Protein 5HM1 (pdb70)

Structure (mmCIF, N/CA/C/O backbone):
data_5HM1
#
_entry.id   5HM1
#
_cell.length_a   37.950
_cell.length_b   121.260
_cell.length_c   132.210
_cell.angle_alpha   90.00
_cell.angle_beta   90.00
_cell.angle_gamma   90.00
#
_symmetry.space_group_name_H-M   'P 2 21 21'
#
loop_
_entity.id
_entity.type
_entity.pdbx_description
1 polymer 'lama VHH antibody 2E7'
2 polymer gp41
#
loop_
_atom_site.group_PDB
_atom_site.id
_atom_site.type_symbol
_atom_site.label_atom_id
_atom_site.label_alt_id
_atom_site.label_comp_id
_atom_site.label_asym_id
_atom_site.label_entity_id
_atom_site.label_seq_id
_atom_site.pdbx_PDB_ins_code
_atom_site.Cartn_x
_atom_site.Cartn_y
_atom_site.Cartn_z
_atom_site.occupancy
_atom_site.B_iso_or_equiv
_atom_site.auth_seq_id
_atom_site.auth_comp_id
_atom_site.auth_asym_id
_atom_site.auth_atom_id
_atom_site.pdbx_PDB_model_num
ATOM 1 N N . ASP A 1 1 ? 38.446 49.006 159.099 1.00 112.78 1 ASP A N 1
ATOM 2 C CA . ASP A 1 1 ? 38.225 48.202 160.297 1.00 107.49 1 ASP A CA 1
ATOM 3 C C . ASP A 1 1 ? 37.710 46.810 159.938 1.00 93.03 1 ASP A C 1
ATOM 4 O O . ASP A 1 1 ? 37.653 46.447 158.762 1.00 76.41 1 ASP A O 1
ATOM 9 N N . VAL A 1 2 ? 37.334 46.032 160.950 1.00 78.93 2 VAL A N 1
ATOM 10 C CA . VAL A 1 2 ? 36.804 44.692 160.709 1.00 69.57 2 VAL A CA 1
ATOM 11 C C . VAL A 1 2 ? 35.292 44.597 160.493 1.00 69.61 2 VAL A C 1
ATOM 12 O O . VAL A 1 2 ? 34.502 45.402 160.989 1.00 75.19 2 VAL A O 1
ATOM 16 N N . GLN A 1 3 ? 34.934 43.597 159.696 1.00 62.62 3 GLN A N 1
ATOM 17 C CA . GLN A 1 3 ? 33.564 43.245 159.330 1.00 61.17 3 GLN A CA 1
ATOM 18 C C . GLN A 1 3 ? 33.305 41.752 159.452 1.00 56.37 3 GLN A C 1
ATOM 19 O O . GLN A 1 3 ? 33.793 40.964 158.642 1.00 55.32 3 GLN A O 1
ATOM 25 N N . LEU A 1 4 ? 32.538 41.364 160.463 1.00 53.93 4 LEU A N 1
ATOM 26 C CA . LEU A 1 4 ? 32.211 39.960 160.635 1.00 49.97 4 LEU A CA 1
ATOM 27 C C . LEU A 1 4 ? 31.250 39.546 159.534 1.00 49.64 4 LEU A C 1
ATOM 28 O O . LEU A 1 4 ? 30.385 40.306 159.100 1.00 51.95 4 LEU A O 1
ATOM 33 N N . GLN A 1 5 ? 31.439 38.306 159.099 1.00 49.02 5 GLN A N 1
ATOM 34 C CA . GLN A 1 5 ? 30.738 37.715 157.970 1.00 52.46 5 GLN A CA 1
ATOM 35 C C . GLN A 1 5 ? 30.320 36.282 158.247 1.00 51.02 5 GLN A C 1
ATOM 36 O O . GLN A 1 5 ? 31.164 35.398 158.491 1.00 52.38 5 GLN A O 1
ATOM 42 N N . GLU A 1 6 ? 29.004 36.106 158.334 1.00 42.40 6 GLU A N 1
ATOM 43 C CA . GLU A 1 6 ? 28.389 34.806 158.532 1.00 48.32 6 GLU A CA 1
ATOM 44 C C . GLU A 1 6 ? 28.225 34.117 157.180 1.00 53.61 6 GLU A C 1
ATOM 45 O O . GLU A 1 6 ? 28.179 34.784 156.144 1.00 62.95 6 GLU A O 1
ATOM 51 N N . SER A 1 7 ? 28.111 32.792 157.190 1.00 36.86 7 SER A N 1
ATOM 52 C CA . SER A 1 7 ? 27.966 32.024 155.953 1.00 36.05 7 SER A CA 1
ATOM 53 C C . SER A 1 7 ? 27.596 30.580 156.262 1.00 38.64 7 SER A C 1
ATOM 54 O O . SER A 1 7 ? 27.852 30.093 157.353 1.00 33.24 7 SER A O 1
ATOM 57 N N . GLY A 1 8 ? 26.975 29.898 155.309 1.00 54.27 8 GLY A N 1
ATOM 58 C CA . GLY A 1 8 ? 26.656 28.496 155.495 1.00 42.75 8 GLY A CA 1
ATOM 59 C C . GLY A 1 8 ? 25.170 28.355 155.731 1.00 57.23 8 GLY A C 1
ATOM 60 O O . GLY A 1 8 ? 24.665 27.261 155.988 1.00 69.07 8 GLY A O 1
ATOM 61 N N . GLY A 1 9 ? 24.469 29.481 155.637 1.00 55.39 9 GLY A N 1
ATOM 62 C CA . GLY A 1 9 ? 23.034 29.514 155.831 1.00 40.55 9 GLY A CA 1
ATOM 63 C C . GLY A 1 9 ? 22.321 28.959 154.623 1.00 46.28 9 GLY A C 1
ATOM 64 O O . GLY A 1 9 ? 22.915 28.231 153.827 1.00 39.94 9 GLY A O 1
ATOM 65 N N . GLY A 1 10 ? 21.046 29.290 154.468 1.00 39.26 10 GLY A N 1
ATOM 66 C CA . GLY A 1 10 ? 20.371 28.850 153.273 1.00 42.43 10 GLY A CA 1
ATOM 67 C C . GLY A 1 10 ? 19.169 27.987 153.572 1.00 40.54 10 GLY A C 1
ATOM 68 O O . GLY A 1 10 ? 18.610 27.980 154.677 1.00 40.86 10 GLY A O 1
ATOM 69 N N . LEU A 1 11 ? 18.751 27.287 152.531 1.00 38.82 11 LEU A N 1
ATOM 70 C CA . LEU A 1 11 ? 17.559 26.472 152.541 1.00 39.05 11 LEU A CA 1
ATOM 71 C C . LEU A 1 11 ? 17.942 25.071 152.970 1.00 57.25 11 LEU A C 1
ATOM 72 O O . LEU A 1 11 ? 19.039 24.597 152.675 1.00 62.27 11 LEU A O 1
ATOM 77 N N . VAL A 1 12 ? 17.034 24.409 153.672 1.00 52.37 12 VAL A N 1
ATOM 78 C CA . VAL A 1 12 ? 17.312 23.078 154.184 1.00 54.14 12 VAL A CA 1
ATOM 79 C C . VAL A 1 12 ? 15.949 22.484 154.469 1.00 53.27 12 VAL A C 1
ATOM 80 O O . VAL A 1 12 ? 14.999 23.202 154.783 1.00 51.72 12 VAL A O 1
ATOM 84 N N . GLN A 1 13 ? 15.850 21.167 154.346 1.00 62.92 13 GLN A N 1
ATOM 85 C CA . GLN A 1 13 ? 14.596 20.492 154.605 1.00 60.44 13 GLN A CA 1
ATOM 86 C C . GLN A 1 13 ? 14.426 20.225 156.096 1.00 52.94 13 GLN A C 1
ATOM 87 O O . GLN A 1 13 ? 15.410 20.200 156.834 1.00 43.76 13 GLN A O 1
ATOM 93 N N . PRO A 1 14 ? 13.175 20.046 156.551 1.00 50.92 14 PRO A N 1
ATOM 94 C CA . PRO A 1 14 ? 12.951 19.648 157.944 1.00 45.66 14 PRO A CA 1
ATOM 95 C C . PRO A 1 14 ? 13.673 18.351 158.280 1.00 54.93 14 PRO A C 1
ATOM 96 O O . PRO A 1 14 ? 13.584 17.395 157.509 1.00 66.38 14 PRO A O 1
ATOM 100 N N . GLY A 1 15 ? 14.378 18.315 159.404 1.00 51.16 15 GLY A N 1
ATOM 101 C CA . GLY A 1 15 ? 15.180 17.154 159.734 1.00 47.71 15 GLY A CA 1
ATOM 102 C C . GLY A 1 15 ? 16.596 17.285 159.214 1.00 62.13 15 GLY A C 1
ATOM 103 O O . GLY A 1 15 ? 17.459 16.462 159.519 1.00 47.61 15 GLY A O 1
ATOM 104 N N . GLY A 1 16 ? 16.833 18.320 158.412 1.00 56.26 16 GLY A N 1
ATOM 105 C CA . GLY A 1 16 ? 18.132 18.521 157.799 1.00 45.95 16 GLY A CA 1
ATOM 106 C C . GLY A 1 16 ? 19.191 19.036 158.750 1.00 54.37 16 GLY A C 1
ATOM 107 O O . GLY A 1 16 ? 19.029 18.978 159.968 1.00 51.89 16 GLY A O 1
ATOM 108 N N . SER A 1 17 ? 20.286 19.533 158.185 1.00 62.60 17 SER A N 1
ATOM 109 C CA . SER A 1 17 ? 21.425 19.983 158.975 1.00 46.90 17 SER A CA 1
ATOM 110 C C . SER A 1 17 ? 22.180 21.106 158.278 1.00 39.95 17 SER A C 1
ATOM 111 O O . SER A 1 17 ? 22.246 21.152 157.049 1.00 41.59 17 SER A O 1
ATOM 114 N N . LEU A 1 18 ? 22.745 22.011 159.067 1.00 42.45 18 LEU A N 1
ATOM 115 C CA . LEU A 1 18 ? 23.529 23.111 158.514 1.00 47.22 18 LEU A CA 1
ATOM 116 C C . LEU A 1 18 ? 24.692 23.426 159.434 1.00 49.66 18 LEU A C 1
ATOM 117 O O . LEU A 1 18 ? 24.663 23.087 160.605 1.00 51.43 18 LEU A O 1
ATOM 122 N N . ARG A 1 19 ? 25.728 24.055 158.900 1.00 43.22 19 ARG A N 1
ATOM 123 C CA . ARG A 1 19 ? 26.836 24.494 159.733 1.00 36.98 19 ARG A CA 1
ATOM 124 C C . ARG A 1 19 ? 27.178 25.923 159.357 1.00 37.21 19 ARG A C 1
ATOM 125 O O . ARG A 1 19 ? 27.688 26.191 158.269 1.00 41.17 19 ARG A O 1
ATOM 133 N N . LEU A 1 20 ? 26.885 26.840 160.270 1.00 39.59 20 LEU A N 1
ATOM 134 C CA . LEU A 1 20 ? 27.191 28.242 160.047 1.00 37.36 20 LEU A CA 1
ATOM 135 C C . LEU A 1 20 ? 28.593 28.573 160.515 1.00 47.37 20 LEU A C 1
ATOM 136 O O . LEU A 1 20 ? 29.083 28.051 161.504 1.00 63.69 20 LEU A O 1
ATOM 141 N N . SER A 1 21 ? 29.244 29.432 159.746 1.00 36.45 21 SER A N 1
ATOM 142 C CA . SER A 1 21 ? 30.573 29.910 160.055 1.00 37.06 21 SER A CA 1
ATOM 143 C C . SER A 1 21 ? 30.526 31.416 160.166 1.00 46.28 21 SER A C 1
ATOM 144 O O . SER A 1 21 ? 29.687 32.078 159.550 1.00 38.94 21 SER A O 1
ATOM 147 N N . CYS A 1 22 ? 31.454 31.950 160.943 1.00 46.30 22 CYS A N 1
ATOM 148 C CA . CYS A 1 22 ? 31.542 33.378 161.153 1.00 51.59 22 CYS A CA 1
ATOM 149 C C . CYS A 1 22 ? 32.991 33.780 161.264 1.00 39.26 22 CYS A C 1
ATOM 150 O O . CYS A 1 22 ? 33.764 33.176 162.025 1.00 43.66 22 CYS A O 1
ATOM 153 N N . ALA A 1 23 ? 33.365 34.792 160.484 1.00 40.05 23 ALA A N 1
ATOM 154 C CA . ALA A 1 23 ? 34.766 35.189 160.451 1.00 41.92 23 ALA A CA 1
ATOM 155 C C . ALA A 1 23 ? 34.966 36.629 160.007 1.00 47.30 23 ALA A C 1
ATOM 156 O O . ALA A 1 23 ? 34.109 37.226 159.359 1.00 54.51 23 ALA A O 1
ATOM 158 N N . ALA A 1 24 ? 36.121 37.171 160.373 1.00 44.98 24 ALA A N 1
ATOM 159 C CA . ALA A 1 24 ? 36.545 38.496 159.949 1.00 47.34 24 ALA A CA 1
ATOM 160 C C . ALA A 1 24 ? 37.100 38.467 158.536 1.00 55.60 24 ALA A C 1
ATOM 161 O O . ALA A 1 24 ? 37.999 37.678 158.242 1.00 51.94 24 ALA A O 1
ATOM 163 N N . SER A 1 25 ? 36.542 39.292 157.657 1.00 58.16 25 SER A N 1
ATOM 164 C CA . SER A 1 25 ? 37.014 39.346 156.281 1.00 76.09 25 SER A CA 1
ATOM 165 C C . SER A 1 25 ? 38.517 39.640 156.287 1.00 84.66 25 SER A C 1
ATOM 166 O O . SER A 1 25 ? 38.955 40.694 156.748 1.00 84.54 25 SER A O 1
ATOM 169 N N . GLY A 1 26 ? 39.290 38.691 155.768 1.00 87.00 26 GLY A N 1
ATOM 170 C CA . GLY A 1 26 ? 40.741 38.780 155.688 1.00 94.02 26 GLY A CA 1
ATOM 171 C C . GLY A 1 26 ? 41.573 38.254 156.856 1.00 92.35 26 GLY A C 1
ATOM 172 O O . GLY A 1 26 ? 42.793 38.416 156.859 1.00 100.85 26 GLY A O 1
ATOM 173 N N . ASN A 1 27 ? 40.923 37.632 157.838 1.00 83.96 27 ASN A N 1
ATOM 174 C CA . ASN A 1 27 ? 41.584 37.040 159.015 1.00 74.18 27 ASN A CA 1
ATOM 175 C C . ASN A 1 27 ? 42.528 37.966 159.803 1.00 71.03 27 ASN A C 1
ATOM 176 O O . ASN A 1 27 ? 43.454 37.510 160.474 1.00 74.10 27 ASN A O 1
ATOM 181 N N . ILE A 1 28 ? 42.273 39.266 159.715 1.00 76.80 28 ILE A N 1
ATOM 182 C CA . ILE A 1 28 ? 43.099 40.311 160.332 1.00 79.47 28 ILE A CA 1
ATOM 183 C C . ILE A 1 28 ? 43.057 40.476 161.866 1.00 79.94 28 ILE A C 1
ATOM 184 O O . ILE A 1 28 ? 43.760 41.331 162.405 1.00 58.02 28 ILE A O 1
ATOM 189 N N . VAL A 1 29 ? 42.293 39.636 162.561 1.00 65.12 29 VAL A N 1
ATOM 190 C CA . VAL A 1 29 ? 42.023 39.788 164.001 1.00 63.84 29 VAL A CA 1
ATOM 191 C C . VAL A 1 29 ? 41.542 38.465 164.570 1.00 58.50 29 VAL A C 1
ATOM 192 O O . VAL A 1 29 ? 40.786 37.747 163.916 1.00 49.85 29 VAL A O 1
ATOM 196 N N . SER A 1 30 ? 41.984 38.117 165.775 1.00 63.62 30 SER A N 1
ATOM 197 C CA . SER A 1 30 ? 41.560 36.840 166.321 1.00 67.22 30 SER A CA 1
ATOM 198 C C . SER A 1 30 ? 40.273 36.929 167.119 1.00 61.19 30 SER A C 1
ATOM 199 O O . SER A 1 30 ? 39.967 37.943 167.748 1.00 47.88 30 SER A O 1
ATOM 202 N N . ILE A 1 31 ? 39.526 35.832 167.075 1.00 57.64 31 ILE A N 1
ATOM 203 C CA . ILE A 1 31 ? 38.267 35.717 167.785 1.00 44.47 31 ILE A CA 1
ATOM 204 C C . ILE A 1 31 ? 38.361 34.592 168.811 1.00 38.55 31 ILE A C 1
ATOM 205 O O . ILE A 1 31 ? 38.262 33.413 168.470 1.00 43.63 31 ILE A O 1
ATOM 210 N N . ASP A 1 32 ? 38.558 34.971 170.067 1.00 38.59 32 ASP A N 1
ATOM 211 C CA . ASP A 1 32 ? 38.783 34.022 171.153 1.00 46.63 32 ASP A CA 1
ATOM 212 C C . ASP A 1 32 ? 37.500 33.583 171.857 1.00 45.39 32 ASP A C 1
ATOM 213 O O . ASP A 1 32 ? 37.513 32.638 172.646 1.00 63.20 32 ASP A O 1
ATOM 218 N N . ALA A 1 33 ? 36.397 34.264 171.560 1.00 35.73 33 ALA A N 1
ATOM 219 C CA . ALA A 1 33 ? 35.107 33.959 172.173 1.00 34.40 33 ALA A CA 1
ATOM 220 C C . ALA A 1 33 ? 33.982 34.674 171.441 1.00 47.28 33 ALA A C 1
ATOM 221 O O . ALA A 1 33 ? 34.174 35.781 170.934 1.00 33.49 33 ALA A O 1
ATOM 223 N N . ALA A 1 34 ? 32.805 34.050 171.398 1.00 33.44 34 ALA A N 1
ATOM 224 C CA . ALA A 1 34 ? 31.698 34.608 170.621 1.00 21.63 34 ALA A CA 1
ATOM 225 C C . ALA A 1 34 ? 30.368 33.917 170.893 1.00 31.74 34 ALA A C 1
ATOM 226 O O . ALA A 1 34 ? 30.307 32.923 171.622 1.00 53.87 34 ALA A O 1
ATOM 228 N N . GLY A 1 35 ? 29.302 34.455 170.303 1.00 19.09 35 GLY A N 1
ATOM 229 C CA . GLY A 1 35 ? 27.987 33.856 170.450 1.00 19.45 35 GLY A CA 1
ATOM 230 C C . GLY A 1 35 ? 27.069 34.049 169.259 1.00 41.28 35 GLY A C 1
ATOM 231 O O . GLY A 1 35 ? 27.278 34.934 168.430 1.00 41.07 35 GLY A O 1
ATOM 232 N N . TRP A 1 36 ? 26.044 33.205 169.178 1.00 40.91 36 TRP A N 1
ATOM 233 C CA . TRP A 1 36 ? 25.069 33.274 168.099 1.00 30.03 36 TRP A CA 1
ATOM 234 C C . TRP A 1 36 ? 23.691 33.709 168.598 1.00 39.58 36 TRP A C 1
ATOM 235 O O . TRP A 1 36 ? 23.181 33.147 169.588 1.00 44.67 36 TRP A O 1
ATOM 246 N N . PHE A 1 37 ? 23.104 34.688 167.900 1.00 41.26 37 PHE A N 1
ATOM 247 C CA . PHE A 1 37 ? 21.718 35.121 168.128 1.00 39.70 37 PHE A CA 1
ATOM 248 C C . PHE A 1 37 ? 20.861 34.699 166.925 1.00 40.08 37 PHE A C 1
ATOM 249 O O . PHE A 1 37 ? 21.398 34.432 165.853 1.00 42.89 37 PHE A O 1
ATOM 257 N N . ARG A 1 38 ? 19.542 34.616 167.099 1.00 27.98 38 ARG A N 1
ATOM 258 C CA . ARG A 1 38 ? 18.619 34.432 165.969 1.00 29.23 38 ARG A CA 1
ATOM 259 C C . ARG A 1 38 ? 17.357 35.281 166.079 1.00 38.26 38 ARG A C 1
ATOM 260 O O . ARG A 1 38 ? 16.940 35.649 167.177 1.00 31.98 38 ARG A O 1
ATOM 268 N N . GLN A 1 39 ? 16.751 35.596 164.939 1.00 32.93 39 GLN A N 1
ATOM 269 C CA . GLN A 1 39 ? 15.576 36.450 164.927 1.00 42.99 39 GLN A CA 1
ATOM 270 C C . GLN A 1 39 ? 14.570 35.800 163.980 1.00 48.94 39 GLN A C 1
ATOM 271 O O . GLN A 1 39 ? 14.752 35.747 162.762 1.00 52.69 39 GLN A O 1
ATOM 277 N N . ALA A 1 40 ? 13.504 35.300 164.602 1.00 43.72 40 ALA A N 1
ATOM 278 C CA . ALA A 1 40 ? 12.339 34.710 163.951 1.00 48.10 40 ALA A CA 1
ATOM 279 C C . ALA A 1 40 ? 11.501 35.761 163.221 1.00 69.96 40 ALA A C 1
ATOM 280 O O . ALA A 1 40 ? 11.691 36.954 163.452 1.00 84.57 40 ALA A O 1
ATOM 282 N N . PRO A 1 41 ? 10.580 35.330 162.333 1.00 64.96 41 PRO A N 1
ATOM 283 C CA . PRO A 1 41 ? 9.829 36.294 161.514 1.00 66.40 41 PRO A CA 1
ATOM 284 C C . PRO A 1 41 ? 9.118 37.416 162.287 1.00 75.66 41 PRO A C 1
ATOM 285 O O . PRO A 1 41 ? 9.284 38.580 161.925 1.00 90.05 41 PRO A O 1
ATOM 289 N N . GLY A 1 42 ? 8.350 37.083 163.320 1.00 61.10 42 GLY A N 1
ATOM 290 C CA . GLY A 1 42 ? 7.583 38.083 164.049 1.00 57.71 42 GLY A CA 1
ATOM 291 C C . GLY A 1 42 ? 7.952 38.198 165.518 1.00 61.50 42 GLY A C 1
ATOM 292 O O . GLY A 1 42 ? 7.213 38.772 166.317 1.00 71.71 42 GLY A O 1
ATOM 293 N N . LYS A 1 43 ? 9.106 37.647 165.870 1.00 68.63 43 LYS A N 1
ATOM 294 C CA . LYS A 1 43 ? 9.572 37.617 167.252 1.00 61.51 43 LYS A CA 1
ATOM 295 C C . LYS A 1 43 ? 10.784 38.476 167.614 1.00 56.57 43 LYS A C 1
ATOM 296 O O . LYS A 1 43 ? 11.294 39.262 166.815 1.00 58.00 43 LYS A O 1
ATOM 302 N N . GLN A 1 44 ? 11.196 38.301 168.865 1.00 57.68 44 GLN A N 1
ATOM 303 C CA . GLN A 1 44 ? 12.268 39.044 169.510 1.00 56.92 44 GLN A CA 1
ATOM 304 C C . GLN A 1 44 ? 13.588 38.330 169.279 1.00 52.57 44 GLN A C 1
ATOM 305 O O . GLN A 1 44 ? 13.645 37.099 169.285 1.00 75.79 44 GLN A O 1
ATOM 311 N N . ARG A 1 45 ? 14.646 39.104 169.079 1.00 45.59 45 ARG A N 1
ATOM 312 C CA . ARG A 1 45 ? 15.977 38.528 168.971 1.00 45.97 45 ARG A CA 1
ATOM 313 C C . ARG A 1 45 ? 16.294 37.800 170.263 1.00 44.89 45 ARG A C 1
ATOM 314 O O . ARG A 1 45 ? 16.037 38.315 171.348 1.00 62.81 45 ARG A O 1
ATOM 322 N N . GLU A 1 46 ? 16.846 36.599 170.150 1.00 35.18 46 GLU A N 1
ATOM 323 C CA . GLU A 1 46 ? 17.120 35.799 171.332 1.00 45.84 46 GLU A CA 1
ATOM 324 C C . GLU A 1 46 ? 18.509 35.218 171.209 1.00 47.30 46 GLU A C 1
ATOM 325 O O . GLU A 1 46 ? 19.001 35.000 170.102 1.00 50.96 46 GLU A O 1
ATOM 331 N N . PRO A 1 47 ? 19.151 34.957 172.349 1.00 43.75 47 PRO A N 1
ATOM 332 C CA . PRO A 1 47 ? 20.442 34.281 172.266 1.00 49.19 47 PRO A CA 1
ATOM 333 C C . PRO A 1 47 ? 20.258 32.822 171.886 1.00 42.13 47 PRO A C 1
ATOM 334 O O . PRO A 1 47 ? 19.228 32.230 172.207 1.00 44.06 47 PRO A O 1
ATOM 338 N N . VAL A 1 48 ? 21.247 32.249 171.214 1.00 33.77 48 VAL A N 1
ATOM 339 C CA . VAL A 1 48 ? 21.148 30.870 170.768 1.00 33.21 48 VAL A CA 1
ATOM 340 C C . VAL A 1 48 ? 22.286 30.097 171.392 1.00 47.95 48 VAL A C 1
ATOM 341 O O . VAL A 1 48 ? 22.067 29.051 172.005 1.00 42.67 48 VAL A O 1
ATOM 345 N N . ALA A 1 49 ? 23.505 30.607 171.253 1.00 50.17 49 ALA A N 1
ATOM 346 C CA . ALA A 1 49 ? 24.628 29.883 171.845 1.00 36.63 49 ALA A CA 1
ATOM 347 C C . ALA A 1 49 ? 25.810 30.775 172.180 1.00 36.73 49 ALA A C 1
ATOM 348 O O . ALA A 1 49 ? 25.876 31.917 171.738 1.00 50.95 49 ALA A O 1
ATOM 350 N N . THR A 1 50 ? 26.747 30.244 172.963 1.00 43.67 50 THR A N 1
ATOM 351 C CA . THR A 1 50 ? 27.876 31.027 173.466 1.00 46.89 50 THR A CA 1
ATOM 352 C C . THR A 1 50 ? 29.065 30.123 173.744 1.00 39.86 50 T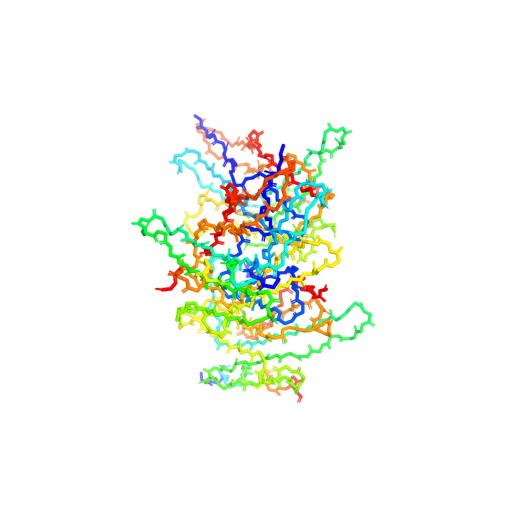HR A C 1
ATOM 353 O O . THR A 1 50 ? 28.911 28.990 174.229 1.00 38.70 50 THR A O 1
ATOM 357 N N . ILE A 1 51 ? 30.249 30.677 173.494 1.00 32.65 51 ILE A N 1
ATOM 358 C CA . ILE A 1 51 ? 31.517 30.038 173.817 1.00 39.44 51 ILE A CA 1
ATOM 359 C C . ILE A 1 51 ? 32.519 31.081 174.311 1.00 40.27 51 ILE A C 1
ATOM 360 O O . ILE A 1 51 ? 32.774 32.106 173.654 1.00 38.93 51 ILE A O 1
ATOM 365 N N . LEU A 1 52 ? 33.046 30.820 175.505 1.00 38.18 52 LEU A N 1
ATOM 366 C CA . LEU A 1 52 ? 33.944 31.741 176.183 1.00 37.06 52 LEU A CA 1
ATOM 367 C C . LEU A 1 52 ? 35.389 31.529 175.754 1.00 34.87 52 LEU A C 1
ATOM 368 O O . LEU A 1 52 ? 35.682 30.694 174.899 1.00 33.32 52 LEU A O 1
ATOM 373 N N . THR A 1 53 ? 36.288 32.296 176.361 1.00 37.60 53 THR A N 1
ATOM 374 C CA . THR A 1 53 ? 37.708 32.194 176.065 1.00 35.37 53 THR A CA 1
ATOM 375 C C . THR A 1 53 ? 38.259 30.862 176.562 1.00 54.13 53 THR A C 1
ATOM 376 O O . THR A 1 53 ? 39.164 30.286 175.960 1.00 42.00 53 THR A O 1
ATOM 380 N N . GLY A 1 54 ? 37.699 30.384 177.670 1.00 61.75 54 GLY A N 1
ATOM 381 C CA . GLY A 1 54 ? 38.113 29.126 178.264 1.00 61.15 54 GLY A CA 1
ATOM 382 C C . GLY A 1 54 ? 37.654 27.898 177.502 1.00 51.52 54 GLY A C 1
ATOM 383 O O . GLY A 1 54 ? 38.256 26.831 177.613 1.00 53.38 54 GLY A O 1
ATOM 384 N N . GLY A 1 55 ? 36.587 28.047 176.725 1.00 37.18 55 GLY A N 1
ATOM 385 C CA . GLY A 1 55 ? 36.037 26.930 175.979 1.00 36.60 55 GLY A CA 1
ATOM 386 C C . GLY A 1 55 ? 34.645 26.539 176.441 1.00 42.93 55 GLY A C 1
ATOM 387 O O . GLY A 1 55 ? 33.979 25.726 175.801 1.00 40.67 55 GLY A O 1
ATOM 388 N N . ALA A 1 56 ? 34.211 27.117 177.557 1.00 49.55 56 ALA A N 1
ATOM 389 C CA . ALA A 1 56 ? 32.913 26.795 178.146 1.00 49.11 56 ALA A CA 1
ATOM 390 C C . ALA A 1 56 ? 31.776 27.175 177.205 1.00 50.50 56 ALA A C 1
ATOM 391 O O . ALA A 1 56 ? 31.802 28.240 176.589 1.00 48.39 56 ALA A O 1
ATOM 393 N N . THR A 1 57 ? 30.776 26.305 177.094 1.00 53.89 57 THR A N 1
ATOM 394 C CA . THR A 1 57 ? 29.690 26.537 176.149 1.00 52.30 57 THR A CA 1
ATOM 395 C C . THR A 1 57 ? 28.306 26.531 176.785 1.00 49.33 57 THR A C 1
ATOM 396 O O . THR A 1 57 ? 28.010 25.691 177.638 1.00 52.40 57 THR A O 1
ATOM 400 N N . ASN A 1 58 ? 27.458 27.469 176.369 1.00 46.53 58 ASN A N 1
ATOM 401 C CA . ASN A 1 58 ? 26.065 27.465 176.825 1.00 53.38 58 ASN A CA 1
ATOM 402 C C . ASN A 1 58 ? 25.071 27.629 175.682 1.00 47.76 58 ASN A C 1
ATOM 403 O O . ASN A 1 58 ? 25.349 28.327 174.700 1.00 53.89 58 ASN A O 1
ATOM 408 N N . TYR A 1 59 ? 23.913 26.985 175.814 1.00 43.15 59 TYR A N 1
ATOM 409 C CA . TYR A 1 59 ? 22.911 27.028 174.759 1.00 36.86 59 TYR A CA 1
ATOM 410 C C . TYR A 1 59 ? 21.539 27.403 175.317 1.00 41.82 59 TYR A C 1
ATOM 411 O O . TYR A 1 59 ? 21.278 27.222 176.506 1.00 47.98 59 TYR A O 1
ATOM 420 N N . ALA A 1 60 ? 20.666 27.924 174.459 1.00 40.44 60 ALA A N 1
ATOM 421 C CA . ALA A 1 60 ? 19.267 28.131 174.820 1.00 41.84 60 ALA A CA 1
ATOM 422 C C . ALA A 1 60 ? 18.593 26.779 175.035 1.00 52.66 60 ALA A C 1
ATOM 423 O O . ALA A 1 60 ? 19.048 25.783 174.489 1.00 58.95 60 ALA A O 1
ATOM 425 N N . ASP A 1 61 ? 17.487 26.753 175.773 1.00 57.57 61 ASP A N 1
ATOM 426 C CA . ASP A 1 61 ? 16.822 25.499 176.145 1.00 59.55 61 ASP A CA 1
ATOM 427 C C . ASP A 1 61 ? 16.193 24.804 174.935 1.00 56.90 61 ASP A C 1
ATOM 428 O O . ASP A 1 61 ? 16.038 23.583 174.919 1.00 68.83 61 ASP A O 1
ATOM 433 N N . SER A 1 62 ? 15.835 25.590 173.927 1.00 48.31 62 SER A N 1
ATOM 434 C CA . SER A 1 62 ? 15.123 25.092 172.754 1.00 45.22 62 SER A CA 1
ATOM 435 C C . SER A 1 62 ? 16.066 24.524 171.693 1.00 52.21 62 SER A C 1
ATOM 436 O O . SER A 1 62 ? 15.623 24.087 170.631 1.00 56.09 62 SER A O 1
ATOM 439 N N . VAL A 1 63 ? 17.364 24.537 171.982 1.00 51.34 63 VAL A N 1
ATOM 440 C CA . VAL A 1 63 ? 18.377 24.061 171.039 1.00 42.37 63 VAL A CA 1
ATOM 441 C C . VAL A 1 63 ? 19.379 23.072 171.649 1.00 45.28 63 VAL A C 1
ATOM 442 O O . VAL A 1 63 ? 20.203 22.517 170.922 1.00 37.74 63 VAL A O 1
ATOM 446 N N . LYS A 1 64 ? 19.327 22.851 172.964 1.00 49.76 64 LYS A N 1
ATOM 447 C CA . LYS A 1 64 ? 20.289 21.943 173.596 1.00 52.49 64 LYS A CA 1
ATOM 448 C C . LYS A 1 64 ? 20.070 20.521 173.099 1.00 50.94 64 LYS A C 1
ATOM 449 O O . LYS A 1 64 ? 18.936 20.053 172.998 1.00 49.53 64 LYS A O 1
ATOM 455 N N . GLY A 1 65 ? 21.169 19.841 172.788 1.00 48.59 65 GLY A N 1
ATOM 456 C CA . GLY A 1 65 ? 21.113 18.531 172.169 1.00 50.45 65 GLY A CA 1
ATOM 457 C C . GLY A 1 65 ? 21.191 18.589 170.656 1.00 49.74 65 GLY A C 1
ATOM 458 O O . GLY A 1 65 ? 21.622 17.635 170.010 1.00 57.83 65 GLY A O 1
ATOM 459 N N . ARG A 1 66 ? 20.773 19.715 170.088 1.00 50.07 66 ARG A N 1
ATOM 460 C CA . ARG A 1 66 ? 20.726 19.871 168.638 1.00 47.81 66 ARG A CA 1
ATOM 461 C C . ARG A 1 66 ? 21.856 20.732 168.069 1.00 37.31 66 ARG A C 1
ATOM 462 O O . ARG A 1 66 ? 22.435 20.389 167.038 1.00 54.34 66 ARG A O 1
ATOM 470 N N . PHE A 1 67 ? 22.171 21.844 168.727 1.00 32.54 67 PHE A N 1
ATOM 471 C CA . PHE A 1 67 ? 23.232 22.722 168.233 1.00 31.71 67 PHE A CA 1
ATOM 472 C C . PHE A 1 67 ? 24.564 22.517 168.949 1.00 32.04 67 PHE A C 1
ATOM 473 O O . PHE A 1 67 ? 24.605 22.066 170.093 1.00 43.61 67 PHE A O 1
ATOM 481 N N . THR A 1 68 ? 25.649 22.855 168.258 1.00 42.73 68 THR A N 1
ATOM 482 C CA . THR A 1 68 ? 26.990 22.810 168.830 1.00 48.74 68 THR A CA 1
ATOM 483 C C . THR A 1 68 ? 27.811 24.013 168.372 1.00 48.62 68 THR A C 1
ATOM 484 O O . THR A 1 68 ? 27.984 24.232 167.180 1.00 41.73 68 THR A O 1
ATOM 488 N N . ILE A 1 69 ? 28.338 24.778 169.316 1.00 43.66 69 ILE A N 1
ATOM 489 C CA . ILE A 1 69 ? 29.207 25.901 168.984 1.00 34.37 69 ILE A CA 1
ATOM 490 C C . ILE A 1 69 ? 30.668 25.485 169.152 1.00 39.10 69 ILE A C 1
ATOM 491 O O . ILE A 1 69 ? 30.980 24.649 170.001 1.00 39.86 69 ILE A O 1
ATOM 496 N N . SER A 1 70 ? 31.560 26.046 168.338 1.00 34.00 70 SER A N 1
ATOM 497 C CA . SER A 1 70 ? 32.974 25.653 168.384 1.00 36.07 70 SER A CA 1
ATOM 498 C C . SER A 1 70 ? 33.815 26.668 167.626 1.00 46.83 70 SER A C 1
ATOM 499 O O . SER A 1 70 ? 33.265 27.559 167.005 1.00 35.45 70 SER A O 1
ATOM 502 N N . ARG A 1 71 ? 35.141 26.589 167.713 1.00 51.51 71 ARG A N 1
ATOM 503 C CA . ARG A 1 71 ? 35.952 27.556 166.976 1.00 51.65 71 ARG A CA 1
ATOM 504 C C . ARG A 1 71 ? 37.236 26.987 166.411 1.00 49.05 71 ARG A C 1
ATOM 505 O O . ARG A 1 71 ? 37.874 26.156 167.058 1.00 43.24 71 ARG A O 1
ATOM 513 N N . ASP A 1 72 ? 37.632 27.405 165.216 1.00 50.08 72 ASP A N 1
ATOM 514 C CA . ASP A 1 72 ? 38.927 26.952 164.760 1.00 52.88 72 ASP A CA 1
ATOM 515 C C . ASP A 1 72 ? 39.779 28.204 164.967 1.00 52.07 72 ASP A C 1
ATOM 516 O O . ASP A 1 72 ? 39.613 29.234 164.276 1.00 43.55 72 ASP A O 1
ATOM 521 N N . ASN A 1 73 ? 40.606 28.116 166.004 1.00 58.21 73 ASN A N 1
ATOM 522 C CA . ASN A 1 73 ? 41.535 29.155 166.426 1.00 59.44 73 ASN A CA 1
ATOM 523 C C . ASN A 1 73 ? 42.597 29.528 165.396 1.00 69.10 73 ASN A C 1
ATOM 524 O O . ASN A 1 73 ? 43.016 30.683 165.325 1.00 71.07 73 ASN A O 1
ATOM 529 N N . ALA A 1 74 ? 43.028 28.559 164.593 1.00 75.42 74 ALA A N 1
ATOM 530 C CA . ALA A 1 74 ? 44.003 28.846 163.544 1.00 74.97 74 ALA A CA 1
ATOM 531 C C . ALA A 1 74 ? 43.453 29.688 162.393 1.00 61.50 74 ALA A C 1
ATOM 532 O O . ALA A 1 74 ? 44.229 30.281 161.643 1.00 53.97 74 ALA A O 1
ATOM 534 N N . LYS A 1 75 ? 42.133 29.774 162.255 1.00 58.67 75 LYS A N 1
ATOM 535 C CA . LYS A 1 75 ? 41.583 30.573 161.165 1.00 57.62 75 LYS A CA 1
ATOM 536 C C . LYS A 1 75 ? 40.602 31.581 161.720 1.00 57.75 75 LYS A C 1
ATOM 537 O O . LYS A 1 75 ? 39.817 32.149 160.967 1.00 62.95 75 LYS A O 1
ATOM 543 N N . ASN A 1 76 ? 40.717 31.865 163.014 1.00 50.30 76 ASN A N 1
ATOM 544 C CA . ASN A 1 76 ? 39.835 32.812 163.685 1.00 53.24 76 ASN A CA 1
ATOM 545 C C . ASN A 1 76 ? 38.377 32.694 163.237 1.00 50.45 76 ASN A C 1
ATOM 546 O O . ASN A 1 76 ? 37.728 33.703 162.959 1.00 65.89 76 ASN A O 1
ATOM 551 N N . THR A 1 77 ? 37.862 31.468 163.170 1.00 48.46 77 THR A N 1
ATOM 552 C CA . THR A 1 77 ? 36.467 31.277 162.748 1.00 47.86 77 THR A CA 1
ATOM 553 C C . THR A 1 77 ? 35.660 30.638 163.859 1.00 50.27 77 THR A C 1
ATOM 554 O O . THR A 1 77 ? 36.173 29.809 164.604 1.00 46.16 77 THR A O 1
ATOM 558 N N . VAL A 1 78 ? 34.396 31.027 163.982 1.00 54.69 78 VAL A N 1
ATOM 559 C CA . VAL A 1 78 ? 33.528 30.309 164.907 1.00 42.01 78 VAL A CA 1
ATOM 560 C C . VAL A 1 78 ? 32.392 29.620 164.160 1.00 47.04 78 VAL A C 1
ATOM 561 O O . VAL A 1 78 ? 31.817 30.174 163.222 1.00 54.14 78 VAL A O 1
ATOM 565 N N . TYR A 1 79 ? 32.083 28.399 164.593 1.00 44.12 79 TYR A N 1
ATOM 566 C CA . TYR A 1 79 ? 31.081 27.573 163.947 1.00 46.54 79 TYR A CA 1
ATOM 567 C C . TYR A 1 79 ? 29.874 27.315 164.841 1.00 52.74 79 TYR A C 1
ATOM 568 O O . TYR A 1 79 ? 29.994 27.199 166.072 1.00 67.40 79 TYR A O 1
ATOM 577 N N . LEU A 1 80 ? 28.728 27.171 164.184 1.00 36.71 80 LEU A N 1
ATOM 578 C CA . LEU A 1 80 ? 27.488 26.677 164.759 1.00 36.04 80 LEU A CA 1
ATOM 579 C C . LEU A 1 80 ? 26.897 25.502 163.975 1.00 40.55 80 LEU A C 1
ATOM 580 O O . LEU A 1 80 ? 26.300 25.695 162.910 1.00 34.65 80 LEU A O 1
ATOM 585 N N . GLN A 1 81 ? 27.108 24.291 164.476 1.00 48.89 81 GLN A N 1
ATOM 586 C CA . GLN A 1 81 ? 26.520 23.092 163.897 1.00 36.52 81 GLN A CA 1
ATOM 587 C C . GLN A 1 81 ? 25.058 23.006 164.341 1.00 50.25 81 GLN A C 1
ATOM 588 O O . GLN A 1 81 ? 24.757 23.071 165.527 1.00 48.84 81 GLN A O 1
ATOM 594 N N . MET A 1 82 ? 24.160 22.870 163.374 1.00 34.87 82 MET A N 1
ATOM 595 C CA . MET A 1 82 ? 22.719 22.846 163.604 1.00 34.35 82 MET A CA 1
ATOM 596 C C . MET A 1 82 ? 22.124 21.548 163.070 1.00 46.21 82 MET A C 1
ATOM 597 O O . MET A 1 82 ? 22.038 21.350 161.853 1.00 53.27 82 MET A O 1
ATOM 602 N N . ASN A 1 83 A 21.726 20.665 163.984 1.00 40.04 82 ASN A N 1
ATOM 603 C CA . ASN A 1 83 A 21.108 19.392 163.621 1.00 40.07 82 ASN A CA 1
ATOM 604 C C . ASN A 1 83 A 19.636 19.243 163.998 1.00 50.77 82 ASN A C 1
ATOM 605 O O . ASN A 1 83 A 19.157 19.896 164.927 1.00 44.94 82 ASN A O 1
ATOM 610 N N . SER A 1 84 B 18.933 18.376 163.269 1.00 62.38 82 SER A N 1
ATOM 611 C CA . SER A 1 84 B 17.517 18.107 163.520 1.00 43.96 82 SER A CA 1
ATOM 612 C C . SER A 1 84 B 16.688 19.382 163.492 1.00 36.14 82 SER A C 1
ATOM 613 O O . SER A 1 84 B 15.919 19.653 164.415 1.00 52.94 82 SER A O 1
ATOM 616 N N . LEU A 1 85 C 16.851 20.159 162.428 1.00 35.00 82 LEU A N 1
ATOM 617 C CA . LEU A 1 85 C 16.094 21.391 162.248 1.00 39.86 82 LEU A CA 1
ATOM 618 C C . LEU A 1 85 C 14.584 21.135 162.256 1.00 41.61 82 LEU A C 1
ATOM 619 O O . LEU A 1 85 C 14.113 20.064 161.871 1.00 49.73 82 LEU A O 1
ATOM 624 N N . LYS A 1 86 ? 13.844 22.149 162.691 1.00 43.89 83 LYS A N 1
ATOM 625 C CA . LYS A 1 86 ? 12.385 22.168 162.653 1.00 36.53 83 LYS A CA 1
ATOM 626 C C . LYS A 1 86 ? 11.984 23.604 162.328 1.00 38.65 83 LYS A C 1
ATOM 627 O O . LYS A 1 86 ? 12.796 24.512 162.497 1.00 48.15 83 LYS A O 1
ATOM 633 N N . PRO A 1 87 ? 10.741 23.826 161.847 1.00 48.87 84 PRO A N 1
ATOM 634 C CA . PRO A 1 87 ? 10.389 25.129 161.265 1.00 55.56 84 PRO A CA 1
ATOM 635 C C . PRO A 1 87 ? 10.537 26.269 162.267 1.00 52.61 84 PRO A C 1
ATOM 636 O O . PRO A 1 87 ? 10.563 27.436 161.877 1.00 50.70 84 PRO A O 1
ATOM 640 N N . GLU A 1 88 ? 10.627 25.926 163.547 1.00 49.95 85 GLU A N 1
ATOM 641 C CA . GLU A 1 88 ? 10.831 26.921 164.583 1.00 51.57 85 GLU A CA 1
ATOM 642 C C . GLU A 1 88 ? 12.231 27.521 164.476 1.00 47.29 85 GLU A C 1
ATOM 643 O O . GLU A 1 88 ? 12.503 28.588 165.029 1.00 44.08 85 GLU A O 1
ATOM 649 N N . ASP A 1 89 ? 13.119 26.827 163.768 1.00 52.29 86 ASP A N 1
ATOM 650 C CA . ASP A 1 89 ? 14.493 27.291 163.600 1.00 33.35 86 ASP A CA 1
ATOM 651 C C . ASP A 1 89 ? 14.643 28.273 162.442 1.00 51.28 86 ASP A C 1
ATOM 652 O O . ASP A 1 89 ? 15.721 28.831 162.232 1.00 31.98 86 ASP A O 1
ATOM 657 N N . THR A 1 90 ? 13.566 28.470 161.686 1.00 43.42 87 THR A N 1
ATOM 658 C CA . THR A 1 90 ? 13.592 29.396 160.560 1.00 45.94 87 THR A CA 1
ATOM 659 C C . THR A 1 90 ? 13.825 30.795 161.103 1.00 32.62 87 THR A C 1
ATOM 660 O O . THR A 1 90 ? 12.995 31.305 161.857 1.00 33.43 87 THR A O 1
ATOM 664 N N . ALA A 1 91 ? 14.928 31.425 160.700 1.00 42.13 88 ALA A N 1
ATOM 665 C CA . ALA A 1 91 ? 15.262 32.745 161.242 1.00 41.59 88 ALA A CA 1
ATOM 666 C C . ALA A 1 91 ? 16.469 33.386 160.575 1.00 40.92 88 ALA A C 1
ATOM 667 O O . ALA A 1 91 ? 17.132 32.772 159.742 1.00 41.17 88 ALA A O 1
ATOM 669 N N . VAL A 1 92 ? 16.751 34.630 160.955 1.00 33.67 89 VAL A N 1
ATOM 670 C CA . VAL A 1 92 ? 18.011 35.262 160.584 1.00 33.40 89 VAL A CA 1
ATOM 671 C C . VAL A 1 92 ? 19.006 35.129 161.728 1.00 37.53 89 VAL A C 1
ATOM 672 O O . VAL A 1 92 ? 18.738 35.553 162.849 1.00 37.75 89 VAL A O 1
ATOM 676 N N . TYR A 1 93 ? 20.163 34.549 161.435 1.00 31.50 90 TYR A N 1
ATOM 677 C CA . TYR A 1 93 ? 21.145 34.255 162.468 1.00 30.19 90 TYR A CA 1
ATOM 678 C C . TYR A 1 93 ? 22.282 35.271 162.457 1.00 30.03 90 TYR A C 1
ATOM 679 O O . TYR A 1 93 ? 22.857 35.562 161.401 1.00 33.11 90 TYR A O 1
ATOM 688 N N . TYR A 1 94 ? 22.582 35.823 163.631 1.00 29.10 91 TYR A N 1
ATOM 689 C CA . TYR A 1 94 ? 23.619 36.837 163.758 1.00 29.10 91 TYR A CA 1
ATOM 690 C C . TYR A 1 94 ? 24.799 36.329 164.583 1.00 38.86 91 TYR A C 1
ATOM 691 O O . TYR A 1 94 ? 24.637 35.499 165.490 1.00 35.44 91 TYR A O 1
ATOM 700 N N . CYS A 1 95 ? 25.976 36.874 164.283 1.00 41.05 92 CYS A N 1
ATOM 701 C CA . CYS A 1 95 ? 27.216 36.535 164.974 1.00 36.33 92 CYS A CA 1
ATOM 702 C C . CYS A 1 95 ? 27.724 37.679 165.848 1.00 46.75 92 CYS A C 1
ATOM 703 O O . CYS A 1 95 ? 27.805 38.820 165.394 1.00 52.74 92 CYS A O 1
ATOM 706 N N . TYR A 1 96 ? 28.060 37.385 167.101 1.00 46.12 93 TYR A N 1
ATOM 707 C CA . TYR A 1 96 ? 28.495 38.439 168.007 1.00 32.85 93 TYR A CA 1
ATOM 708 C C . TYR A 1 96 ? 29.885 38.114 168.551 1.00 38.22 93 TYR A C 1
ATOM 709 O O . TYR A 1 96 ? 30.092 37.052 169.148 1.00 48.59 93 TYR A O 1
ATOM 718 N N . ALA A 1 97 ? 30.825 39.035 168.346 1.00 33.01 94 ALA A N 1
ATOM 719 C CA . ALA A 1 97 ? 32.203 38.866 168.802 1.00 27.49 94 ALA A CA 1
ATOM 720 C C . ALA A 1 97 ? 32.622 40.063 169.649 1.00 40.05 94 ALA A C 1
ATOM 721 O O . ALA A 1 97 ? 32.913 41.131 169.110 1.00 45.58 94 ALA A O 1
ATOM 723 N N . PRO A 1 98 ? 32.664 39.886 170.976 1.00 34.43 95 PRO A N 1
ATOM 724 C CA . PRO A 1 98 ? 32.973 40.981 171.905 1.00 34.31 95 PRO A CA 1
ATOM 725 C C . PRO A 1 98 ? 34.455 41.331 172.049 1.00 36.56 95 PRO A C 1
ATOM 726 O O . PRO A 1 98 ? 35.316 40.457 171.946 1.00 43.60 95 PRO A O 1
ATOM 730 N N . MET A 1 99 ? 34.718 42.614 172.296 1.00 39.58 96 MET A N 1
ATOM 731 C CA . MET A 1 99 ? 36.038 43.118 172.678 1.00 43.29 96 MET A CA 1
ATOM 732 C C . MET A 1 99 ? 37.150 42.647 171.734 1.00 47.50 96 MET A C 1
ATOM 733 O O . MET A 1 99 ? 38.124 42.024 172.150 1.00 44.54 96 MET A O 1
ATOM 738 N N . ILE A 1 100 ? 36.985 42.969 170.457 1.00 42.91 97 ILE A N 1
ATOM 739 C CA . ILE A 1 100 ? 37.985 42.713 169.432 1.00 34.16 97 ILE A CA 1
ATOM 740 C C . ILE A 1 100 ? 38.912 43.908 169.290 1.00 46.66 97 ILE A C 1
ATOM 741 O O . ILE A 1 100 ? 38.461 45.054 169.174 1.00 49.86 97 ILE A O 1
ATOM 746 N N . TYR A 1 101 ? 40.211 43.632 169.364 1.00 49.07 98 TYR A N 1
ATOM 747 C CA . TYR A 1 101 ? 41.229 44.661 169.233 1.00 53.94 98 TYR A CA 1
ATOM 748 C C . TYR A 1 101 ? 41.545 44.948 167.773 1.00 54.68 98 TYR A C 1
ATOM 749 O O . TYR A 1 101 ? 41.820 44.040 166.989 1.00 41.57 98 TYR A O 1
ATOM 758 N N . TYR A 1 102 ? 41.515 46.230 167.428 1.00 60.77 99 TYR A N 1
ATOM 759 C CA . TYR A 1 102 ? 41.869 46.694 166.095 1.00 61.98 99 TYR A CA 1
ATOM 760 C C . TYR A 1 102 ? 42.171 48.182 166.056 1.00 68.93 99 TYR A C 1
ATOM 761 O O . TYR A 1 102 ? 41.462 48.994 166.663 1.00 84.25 99 TYR A O 1
ATOM 770 N N . GLY A 1 103 ? 43.287 48.505 165.408 1.00 70.40 100 GLY A N 1
ATOM 771 C CA . GLY A 1 103 ? 43.708 49.873 165.183 1.00 82.66 100 GLY A CA 1
ATOM 772 C C . GLY A 1 103 ? 43.736 50.621 166.492 1.00 81.97 100 GLY A C 1
ATOM 773 O O . GLY A 1 103 ? 43.168 51.706 166.599 1.00 85.09 100 GLY A O 1
ATOM 774 N N . GLY A 1 104 A 44.399 50.056 167.492 1.00 75.26 100 GLY A N 1
ATOM 775 C CA . GLY A 1 104 A 44.588 50.784 168.726 1.00 74.38 100 GLY A CA 1
ATOM 776 C C . GLY A 1 104 A 43.412 50.711 169.689 1.00 69.12 100 GLY A C 1
ATOM 777 O O . GLY A 1 104 A 43.492 51.285 170.775 1.00 79.18 100 GLY A O 1
ATOM 778 N N . ARG A 1 105 B 42.326 50.023 169.327 1.00 60.07 100 ARG A N 1
ATOM 779 C CA . ARG A 1 105 B 41.156 50.025 170.218 1.00 61.26 100 ARG A CA 1
ATOM 780 C C . ARG A 1 105 B 40.317 48.740 170.214 1.00 57.38 100 ARG A C 1
ATOM 781 O O . ARG A 1 105 B 40.151 48.083 169.185 1.00 71.91 100 ARG A O 1
ATOM 789 N N . TYR A 1 106 C 39.834 48.370 171.399 1.00 40.16 100 TYR A N 1
ATOM 790 C CA . TYR A 1 106 C 38.817 47.328 171.554 1.00 43.85 100 TYR A CA 1
ATOM 791 C C . TYR A 1 106 C 37.418 47.771 171.126 1.00 47.76 100 TYR A C 1
ATOM 792 O O . TYR A 1 106 C 37.075 48.950 171.232 1.00 53.21 100 TYR A O 1
ATOM 801 N N . SER A 1 107 D 36.610 46.816 170.662 1.00 45.98 100 SER A N 1
ATOM 802 C CA . SER A 1 107 D 35.242 47.108 170.218 1.00 35.82 100 SER A CA 1
ATOM 803 C C . SER A 1 107 D 34.410 45.832 170.044 1.00 32.01 100 SER A C 1
ATOM 804 O O . SER A 1 107 D 34.944 44.795 169.675 1.00 43.66 100 SER A O 1
ATOM 807 N N . ASP A 1 108 ? 33.100 45.913 170.269 1.00 35.34 101 ASP A N 1
ATOM 808 C CA . ASP A 1 108 ? 32.221 44.787 169.942 1.00 32.92 101 ASP A CA 1
ATOM 809 C C . ASP A 1 108 ? 31.831 44.812 168.473 1.00 36.85 101 ASP A C 1
ATOM 810 O O . ASP A 1 108 ? 31.677 45.882 167.885 1.00 47.18 101 ASP A O 1
ATOM 815 N N . TYR A 1 109 ? 31.676 43.634 167.877 1.00 35.88 102 TYR A N 1
ATOM 816 C CA . TYR A 1 109 ? 31.332 43.572 166.465 1.00 40.08 102 TYR A CA 1
ATOM 817 C C . TYR A 1 109 ? 30.185 42.602 166.168 1.00 42.90 102 TYR A C 1
ATOM 818 O O . TYR A 1 109 ? 30.056 41.549 166.794 1.00 42.65 102 TYR A O 1
ATOM 827 N N . TRP A 1 110 ? 29.363 42.988 165.198 1.00 46.61 103 TRP A N 1
ATOM 828 C CA . TRP A 1 110 ? 28.212 42.221 164.719 1.00 30.84 103 TRP A CA 1
ATOM 829 C C . TRP A 1 110 ? 28.328 41.907 163.229 1.00 40.61 103 TRP A C 1
ATOM 830 O O . TRP A 1 110 ? 28.872 42.696 162.457 1.00 56.20 103 TRP A O 1
ATOM 841 N N . GLY A 1 111 ? 27.814 40.746 162.838 1.00 34.86 104 GLY A N 1
ATOM 842 C CA . GLY A 1 111 ? 27.640 40.404 161.437 1.00 39.85 104 GLY A CA 1
ATOM 843 C C . GLY A 1 111 ? 26.311 40.920 160.918 1.00 45.59 104 GLY A C 1
ATOM 844 O O . GLY A 1 111 ? 25.408 41.210 161.701 1.00 46.81 104 GLY A O 1
ATOM 845 N N . GLN A 1 112 ? 26.184 41.033 159.599 1.00 50.19 105 GLN A N 1
ATOM 846 C CA . GLN A 1 112 ? 24.986 41.618 159.007 1.00 47.42 105 GLN A CA 1
ATOM 847 C C . GLN A 1 112 ? 23.836 40.617 159.009 1.00 40.86 105 GLN A C 1
ATOM 848 O O . GLN A 1 112 ? 22.683 40.979 158.776 1.00 38.52 105 GLN A O 1
ATOM 854 N N . GLY A 1 113 ? 24.160 39.356 159.276 1.00 40.77 106 GLY A N 1
ATOM 855 C CA . GLY A 1 113 ? 23.157 38.321 159.443 1.00 34.29 106 GLY A CA 1
ATOM 856 C C . GLY A 1 113 ? 23.180 37.312 158.315 1.00 44.90 106 GLY A C 1
ATOM 857 O O . GLY A 1 113 ? 23.753 37.569 157.256 1.00 61.27 106 GLY A O 1
ATOM 858 N N . THR A 1 114 ? 22.548 36.163 158.532 1.00 46.79 107 THR A N 1
ATOM 859 C CA . THR A 1 114 ? 22.414 35.175 157.467 1.00 43.22 107 THR A CA 1
ATOM 860 C C . THR A 1 114 ? 21.071 34.453 157.554 1.00 42.38 107 THR A C 1
ATOM 861 O O . THR A 1 114 ? 20.629 34.063 158.633 1.00 42.52 107 THR A O 1
ATOM 865 N N . GLN A 1 115 ? 20.412 34.294 156.413 1.00 51.10 108 GLN A N 1
ATOM 866 C CA . GLN A 1 115 ? 19.084 33.699 156.392 1.00 41.66 108 GLN A CA 1
ATOM 867 C C . GLN A 1 115 ? 19.172 32.186 156.543 1.00 40.81 108 GLN A C 1
ATOM 868 O O . GLN A 1 115 ? 20.032 31.544 155.948 1.00 58.41 108 GLN A O 1
ATOM 874 N N . VAL A 1 116 ? 18.276 31.626 157.349 1.00 40.29 109 VAL A N 1
ATOM 875 C CA . VAL A 1 116 ? 18.134 30.181 157.462 1.00 39.71 109 VAL A CA 1
ATOM 876 C C . VAL A 1 116 ? 16.666 29.819 157.316 1.00 39.46 109 VAL A C 1
ATOM 877 O O . VAL A 1 116 ? 15.814 30.313 158.075 1.00 39.36 109 VAL A O 1
ATOM 881 N N . THR A 1 117 ? 16.377 28.938 156.359 1.00 39.71 110 THR A N 1
ATOM 882 C CA . THR A 1 117 ? 14.999 28.535 156.115 1.00 47.92 110 THR A CA 1
ATOM 883 C C . THR A 1 117 ? 14.794 27.021 156.122 1.00 41.90 110 THR A C 1
ATOM 884 O O . THR A 1 117 ? 15.527 26.254 155.472 1.00 45.45 110 THR A O 1
ATOM 888 N N . VAL A 1 118 ? 13.762 26.619 156.859 1.00 39.18 111 VAL A N 1
ATOM 889 C CA . VAL A 1 118 ? 13.366 25.228 156.996 1.00 39.13 111 VAL A CA 1
ATOM 890 C C . VAL A 1 118 ? 11.913 25.064 156.567 1.00 54.84 111 VAL A C 1
ATOM 891 O O . VAL A 1 118 ? 10.996 25.378 157.328 1.00 66.80 111 VAL A O 1
ATOM 895 N N . SER A 1 119 ? 11.701 24.584 155.347 1.00 55.01 112 SER A N 1
ATOM 896 C CA . SER A 1 119 ? 10.353 24.484 154.800 1.00 68.72 112 SER A CA 1
ATOM 897 C C . SER A 1 119 ? 9.941 23.027 154.629 1.00 66.71 112 SER A C 1
ATOM 898 O O . SER A 1 119 ? 10.513 22.307 153.811 1.00 75.87 112 SER A O 1
ATOM 901 N N . ALA B 2 1 ? 44.317 38.423 180.608 1.00 41.70 582 ALA D N 1
ATOM 902 C CA . ALA B 2 1 ? 43.822 37.875 181.866 1.00 57.03 582 ALA D CA 1
ATOM 903 C C . ALA B 2 1 ? 42.554 38.595 182.316 1.00 54.49 582 ALA D C 1
ATOM 904 O O . ALA B 2 1 ? 41.518 37.971 182.547 1.00 52.28 582 ALA D O 1
ATOM 906 N N . VAL B 2 2 ? 42.649 39.913 182.439 1.00 43.20 583 VAL D N 1
ATOM 907 C CA . VAL B 2 2 ? 41.500 40.749 182.758 1.00 43.92 583 VAL D CA 1
ATOM 908 C C . VAL B 2 2 ? 40.593 40.885 181.536 1.00 47.46 583 VAL D C 1
ATOM 909 O O . VAL B 2 2 ? 39.362 40.905 181.645 1.00 51.22 583 VAL D O 1
ATOM 913 N N . GLU B 2 3 ? 41.224 40.957 180.369 1.00 43.84 584 GLU D N 1
ATOM 914 C CA . GLU B 2 3 ? 40.526 41.060 179.093 1.00 52.77 584 GLU D CA 1
ATOM 915 C C . GLU B 2 3 ? 39.679 39.816 178.846 1.00 57.45 584 GLU D C 1
ATOM 916 O O . GLU B 2 3 ? 38.556 39.892 178.327 1.00 58.88 584 GLU D O 1
ATOM 922 N N . ARG B 2 4 ? 40.229 38.675 179.249 1.00 56.22 585 ARG D N 1
ATOM 923 C CA . ARG B 2 4 ? 39.552 37.392 179.146 1.00 47.01 585 ARG D CA 1
ATOM 924 C C . ARG B 2 4 ? 38.269 37.438 179.958 1.00 49.08 585 ARG D C 1
ATOM 925 O O . ARG B 2 4 ? 37.178 37.091 179.475 1.00 59.93 585 ARG D O 1
ATOM 933 N N . TYR B 2 5 ? 38.426 37.885 181.201 1.00 38.84 586 TYR D N 1
ATOM 934 C CA . TYR B 2 5 ? 37.317 38.037 182.123 1.00 45.61 586 TYR D CA 1
ATOM 935 C C . TYR B 2 5 ? 36.237 38.918 181.511 1.00 50.11 586 TYR D C 1
ATOM 936 O O . TYR B 2 5 ? 35.055 38.580 181.558 1.00 54.00 586 TYR D O 1
ATOM 945 N N . LEU B 2 6 ? 36.649 40.051 180.944 1.00 39.84 587 LEU D N 1
ATOM 946 C CA . LEU B 2 6 ? 35.699 40.971 180.322 1.00 41.71 587 LEU D CA 1
ATOM 947 C C . LEU B 2 6 ? 34.909 40.331 179.185 1.00 45.96 587 LEU D C 1
ATOM 948 O O . LEU B 2 6 ? 33.680 40.409 179.166 1.00 42.09 587 LEU D O 1
ATOM 953 N N . LYS B 2 7 ? 35.614 39.719 178.234 1.00 35.34 588 LYS D N 1
ATOM 954 C CA . LYS B 2 7 ? 34.959 39.023 177.124 1.00 35.52 588 LYS D CA 1
ATOM 955 C C . LYS B 2 7 ? 33.916 38.020 177.633 1.00 35.11 588 LYS D C 1
ATOM 956 O O . LYS B 2 7 ? 32.728 38.060 177.243 1.00 49.29 588 LYS D O 1
ATOM 962 N N . ASP B 2 8 ? 34.359 37.144 178.536 1.00 35.19 589 ASP D N 1
ATOM 963 C CA . ASP B 2 8 ? 33.469 36.123 179.075 1.00 39.18 589 ASP D CA 1
ATOM 964 C C . ASP B 2 8 ? 32.265 36.738 179.780 1.00 48.03 589 ASP D C 1
ATOM 965 O O . ASP B 2 8 ? 31.161 36.208 179.692 1.00 55.92 589 ASP D O 1
ATOM 970 N N . GLN B 2 9 ? 32.470 37.847 180.481 1.00 45.21 590 GLN D N 1
ATOM 971 C CA . GLN B 2 9 ? 31.377 38.450 181.232 1.00 51.90 590 GLN D CA 1
ATOM 972 C C . GLN B 2 9 ? 30.382 39.099 180.279 1.00 52.12 590 GLN D C 1
ATOM 973 O O . GLN B 2 9 ? 29.183 39.147 180.559 1.00 53.60 590 GLN D O 1
ATOM 979 N N . GLN B 2 10 ? 30.887 39.609 179.159 1.00 47.77 591 GLN D N 1
ATOM 980 C CA . GLN B 2 10 ? 30.012 40.130 178.118 1.00 46.07 591 GLN D CA 1
ATOM 981 C C . GLN B 2 10 ? 29.123 39.009 177.600 1.00 41.90 591 GLN D C 1
ATOM 982 O O . GLN B 2 10 ? 27.930 39.209 177.368 1.00 42.62 591 GLN D O 1
ATOM 988 N N . LEU B 2 11 ? 29.703 37.825 177.424 1.00 44.69 592 LEU D N 1
ATOM 989 C CA . LEU B 2 11 ? 28.935 36.701 176.875 1.00 36.99 592 LEU D CA 1
ATOM 990 C C . LEU B 2 11 ? 27.945 36.091 177.876 1.00 39.81 592 LEU D C 1
ATOM 991 O O . LEU B 2 11 ? 26.851 35.673 177.502 1.00 48.01 592 LEU D O 1
ATOM 996 N N . LEU B 2 12 ? 28.338 36.040 179.143 1.00 40.54 593 LEU D N 1
ATOM 997 C CA . LEU B 2 12 ? 27.520 35.438 180.193 1.00 46.29 593 LEU D CA 1
ATOM 998 C C . LEU B 2 12 ? 26.361 36.346 180.591 1.00 46.67 593 LEU D C 1
ATOM 999 O O . LEU B 2 12 ? 25.348 35.885 181.117 1.00 44.22 593 LEU D O 1
ATOM 1004 N N . GLY B 2 13 ? 26.520 37.639 180.337 1.00 48.45 594 GLY D N 1
ATOM 1005 C CA . GLY B 2 13 ? 25.495 38.615 180.652 1.00 53.86 594 GLY D CA 1
ATOM 1006 C C . GLY B 2 13 ? 24.296 38.409 179.747 1.00 55.00 594 GLY D C 1
ATOM 1007 O O . GLY B 2 13 ? 23.157 38.646 180.151 1.00 56.33 594 GLY D O 1
ATOM 1008 N N . ILE B 2 14 ? 24.567 37.988 178.514 1.00 64.00 595 ILE D N 1
ATOM 1009 C CA . ILE B 2 14 ? 23.541 37.729 177.504 1.00 58.56 595 ILE D CA 1
ATOM 1010 C C . ILE B 2 14 ? 22.368 36.895 178.039 1.00 57.39 595 ILE D C 1
ATOM 1011 O O . ILE B 2 14 ? 21.213 37.149 177.694 1.00 62.55 595 ILE D O 1
ATOM 1016 N N . TRP B 2 15 ? 22.657 35.913 178.889 1.00 54.31 596 TRP D N 1
ATOM 1017 C CA . TRP B 2 15 ? 21.604 35.055 179.427 1.00 58.97 596 TRP D CA 1
ATOM 1018 C C . TRP B 2 15 ? 20.855 35.753 180.557 1.00 62.60 596 TRP D C 1
ATOM 1019 O O . TRP B 2 15 ? 19.632 35.893 180.510 1.00 57.32 596 TRP D O 1
ATOM 1030 N N . ASP C 1 1 ? 1.929 6.467 134.652 1.00 84.41 1 ASP B N 1
ATOM 1031 C CA . ASP C 1 1 ? 2.221 5.298 135.472 1.00 91.50 1 ASP B CA 1
ATOM 1032 C C . ASP C 1 1 ? 2.793 5.789 136.809 1.00 86.34 1 ASP B C 1
ATOM 1033 O O . ASP C 1 1 ? 2.813 6.995 137.045 1.00 91.69 1 ASP B O 1
ATOM 1038 N N . VAL C 1 2 ? 3.246 4.898 137.691 1.00 71.75 2 VAL B N 1
ATOM 1039 C CA . VAL C 1 2 ? 3.830 5.374 138.945 1.00 63.67 2 VAL B CA 1
ATOM 1040 C C . VAL C 1 2 ? 5.342 5.618 138.858 1.00 57.72 2 VAL B C 1
ATOM 1041 O O . VAL C 1 2 ? 6.058 4.963 138.096 1.00 62.16 2 VAL B O 1
ATOM 1045 N N . GLN C 1 3 ? 5.802 6.592 139.638 1.00 51.92 3 GLN B N 1
ATOM 1046 C CA . GLN C 1 3 ? 7.213 6.973 139.741 1.00 52.71 3 GLN B CA 1
ATOM 1047 C C . GLN C 1 3 ? 7.726 7.188 141.164 1.00 61.64 3 GLN B C 1
ATOM 1048 O O . GLN C 1 3 ? 7.388 8.211 141.758 1.00 91.24 3 GLN B O 1
ATOM 1054 N N . LEU C 1 4 ? 8.510 6.282 141.744 1.00 48.91 4 LEU B N 1
ATOM 1055 C CA . LEU C 1 4 ? 9.004 6.613 143.077 1.00 47.21 4 LEU B CA 1
ATOM 1056 C C . LEU C 1 4 ? 10.085 7.686 142.937 1.00 55.24 4 LEU B C 1
ATOM 1057 O O . LEU C 1 4 ? 10.914 7.646 142.023 1.00 51.07 4 LEU B O 1
ATOM 1062 N N . GLN C 1 5 ? 10.094 8.612 143.894 1.00 48.50 5 GLN B N 1
ATOM 1063 C CA . GLN C 1 5 ? 10.975 9.776 143.885 1.00 55.40 5 GLN B CA 1
ATOM 1064 C C . GLN C 1 5 ? 11.527 10.073 145.279 1.00 59.10 5 GLN B C 1
ATOM 1065 O O . GLN C 1 5 ? 10.760 10.277 146.235 1.00 69.93 5 GLN B O 1
ATOM 1071 N N . GLU C 1 6 ? 12.841 9.897 145.425 1.00 55.19 6 GLU B N 1
ATOM 1072 C CA . GLU C 1 6 ? 13.558 10.192 146.661 1.00 52.66 6 GLU B CA 1
ATOM 1073 C C . GLU C 1 6 ? 13.942 11.680 146.716 1.00 53.20 6 GLU B C 1
ATOM 1074 O O . GLU C 1 6 ? 14.014 12.346 145.680 1.00 57.60 6 GLU B O 1
ATOM 1080 N N . SER C 1 7 ? 14.199 12.193 147.918 1.00 53.18 7 SER B N 1
ATOM 1081 C CA . SER C 1 7 ? 14.545 13.609 148.093 1.00 53.76 7 SER B CA 1
ATOM 1082 C C . SER C 1 7 ? 15.057 13.875 149.501 1.00 52.07 7 SER B C 1
ATOM 1083 O O . SER C 1 7 ? 14.778 13.108 150.410 1.00 49.23 7 SER B O 1
ATOM 1086 N N . GLY C 1 8 ? 15.827 14.940 149.686 1.00 48.21 8 GLY B N 1
ATOM 1087 C CA . GLY C 1 8 ? 16.283 15.286 151.019 1.00 59.83 8 GLY B CA 1
ATOM 1088 C C . GLY C 1 8 ? 17.754 14.990 151.229 1.00 50.72 8 GLY B C 1
ATOM 1089 O O . GLY C 1 8 ? 18.280 15.148 152.330 1.00 47.51 8 GLY B O 1
ATOM 1090 N N . GLY C 1 9 ? 18.423 14.558 150.167 1.00 44.82 9 GLY B N 1
ATOM 1091 C CA . GLY C 1 9 ? 19.834 14.246 150.244 1.00 37.07 9 GLY B CA 1
ATOM 1092 C C . GLY C 1 9 ? 20.702 15.486 150.279 1.00 61.20 9 GLY B C 1
ATOM 1093 O O . GLY C 1 9 ? 20.237 16.579 150.604 1.00 63.94 9 GLY B O 1
ATOM 1094 N N . GLY C 1 10 ? 21.971 15.314 149.930 1.00 61.45 10 GLY B N 1
ATOM 1095 C CA . GLY C 1 10 ? 22.884 16.429 149.831 1.00 51.70 10 GLY B CA 1
ATOM 1096 C C . GLY C 1 10 ? 24.103 16.319 150.723 1.00 43.26 10 GLY B C 1
ATOM 1097 O O . GLY C 1 10 ? 24.466 15.234 151.197 1.00 43.40 10 GLY B O 1
ATOM 1098 N N . LEU C 1 11 ? 24.767 17.454 150.896 1.00 41.40 11 LEU B N 1
ATOM 1099 C CA . LEU C 1 11 ? 26.027 17.535 151.618 1.00 43.02 11 LEU B CA 1
ATOM 1100 C C . LEU C 1 11 ? 25.768 17.837 153.093 1.00 43.61 11 LEU B C 1
ATOM 1101 O O . LEU C 1 11 ? 24.827 18.558 153.425 1.00 58.45 11 LEU B O 1
ATOM 1106 N N . VAL C 1 12 ? 26.606 17.296 153.972 1.00 46.75 12 VAL B N 1
ATOM 1107 C CA . VAL C 1 12 ? 26.411 17.465 155.413 1.00 48.26 12 VAL B CA 1
ATOM 1108 C C . VAL C 1 12 ? 27.733 17.155 156.112 1.00 47.61 12 VAL B C 1
ATOM 1109 O O . VAL C 1 12 ? 28.535 16.371 155.609 1.00 61.67 12 VAL B O 1
ATOM 1113 N N . GLN C 1 13 ? 27.964 17.776 157.266 1.00 49.09 13 GLN B N 1
ATOM 1114 C CA . GLN C 1 13 ? 29.190 17.535 158.012 1.00 51.27 13 GLN B CA 1
ATOM 1115 C C . GLN C 1 13 ? 29.077 16.267 158.853 1.00 63.30 13 GLN B C 1
ATOM 1116 O O . GLN C 1 13 ? 27.971 15.823 159.158 1.00 61.82 13 GLN B O 1
ATOM 1122 N N . PRO C 1 14 ? 30.226 15.668 159.216 1.00 61.32 14 PRO B N 1
ATOM 1123 C CA . PRO C 1 14 ? 30.244 14.521 160.132 1.00 59.65 14 PRO B CA 1
ATOM 1124 C C . PRO C 1 14 ? 29.570 14.856 161.453 1.00 58.14 14 PRO B C 1
ATOM 1125 O O . PRO C 1 14 ? 29.861 15.907 162.023 1.00 60.02 14 PRO B O 1
ATOM 1129 N N . GLY C 1 15 ? 28.693 13.986 161.940 1.00 58.48 15 GLY B N 1
ATOM 1130 C CA . GLY C 1 15 ? 27.939 14.317 163.133 1.00 54.32 15 GLY B CA 1
ATOM 1131 C C . GLY C 1 15 ? 26.629 14.984 162.760 1.00 52.44 15 GLY B C 1
ATOM 1132 O O . GLY C 1 15 ? 25.774 15.219 163.613 1.00 52.72 15 GLY B O 1
ATOM 1133 N N . GLY C 1 16 ? 26.480 15.287 161.472 1.00 50.79 16 GLY B N 1
ATOM 1134 C CA . GLY C 1 16 ? 25.318 15.991 160.955 1.00 49.22 16 GLY B CA 1
ATOM 1135 C C . GLY C 1 16 ? 24.024 15.210 160.843 1.00 47.73 16 GLY B C 1
ATOM 1136 O O . GLY C 1 16 ? 23.878 14.146 161.443 1.00 63.79 16 GLY B O 1
ATOM 1137 N N . SER C 1 17 ? 23.076 15.750 160.078 1.00 53.18 17 SER B N 1
ATOM 1138 C CA . SER C 1 17 ? 21.749 15.148 159.972 1.00 55.13 17 SER B CA 1
ATOM 1139 C C . SER C 1 17 ? 21.021 15.347 158.641 1.00 43.48 17 SER B C 1
ATOM 1140 O O . SER C 1 17 ? 21.184 16.362 157.967 1.00 43.24 17 SER B O 1
ATOM 1143 N N . LEU C 1 18 ? 20.231 14.345 158.262 1.00 42.52 18 LEU B N 1
ATOM 1144 C CA . LEU C 1 18 ? 19.433 14.400 157.035 1.00 41.10 18 LEU B CA 1
ATOM 1145 C C . LEU C 1 18 ? 18.087 13.693 157.182 1.00 52.32 18 LEU B C 1
ATOM 1146 O O . LEU C 1 18 ? 17.905 12.857 158.061 1.00 53.20 18 LEU B O 1
ATOM 1151 N N . ARG C 1 19 ? 17.144 14.054 156.320 1.00 50.78 19 ARG B N 1
ATOM 1152 C CA . ARG C 1 19 ? 15.848 13.387 156.256 1.00 39.79 19 ARG B CA 1
ATOM 1153 C C . ARG C 1 19 ? 15.496 13.069 154.820 1.00 41.93 19 ARG B C 1
ATOM 1154 O O . ARG C 1 19 ? 15.196 13.960 154.025 1.00 45.90 19 ARG B O 1
ATOM 1162 N N . LEU C 1 20 ? 15.537 11.783 154.493 1.00 39.65 20 LEU B N 1
ATOM 1163 C CA . LEU C 1 20 ? 15.169 11.358 153.154 1.00 37.69 20 LEU B CA 1
ATOM 1164 C C . LEU C 1 20 ? 13.678 11.065 153.079 1.00 37.93 20 LEU B C 1
ATOM 1165 O O . LEU C 1 20 ? 13.083 10.535 154.010 1.00 38.75 20 LEU B O 1
ATOM 1170 N N . SER C 1 21 ? 13.086 11.439 151.954 1.00 44.67 21 SER B N 1
ATOM 1171 C CA . SER C 1 21 ? 11.685 11.194 151.678 1.00 37.85 21 SER B CA 1
ATOM 1172 C C . SER C 1 21 ? 11.566 10.386 150.405 1.00 42.76 21 SER B C 1
ATOM 1173 O O . SER C 1 21 ? 12.428 10.461 149.523 1.00 57.19 21 SER B O 1
ATOM 1176 N N . CYS C 1 22 ? 10.479 9.634 150.309 1.00 46.02 22 CYS B N 1
ATOM 1177 C CA . CYS C 1 22 ? 10.219 8.808 149.142 1.00 43.54 22 CYS B CA 1
ATOM 1178 C C . CYS C 1 22 ? 8.734 8.786 148.860 1.00 50.16 22 CYS B C 1
ATOM 1179 O O . CYS C 1 22 ? 7.929 8.521 149.765 1.00 44.91 22 CYS B O 1
ATOM 1182 N N . ALA C 1 23 ? 8.365 9.064 147.610 1.00 55.90 23 ALA B N 1
ATOM 1183 C CA . ALA C 1 23 ? 6.943 9.154 147.292 1.00 50.84 23 ALA B CA 1
ATOM 1184 C C . ALA C 1 23 ? 6.610 8.913 145.820 1.00 48.46 23 ALA B C 1
ATOM 1185 O O . ALA C 1 23 ? 7.453 9.052 144.936 1.00 53.55 23 ALA B O 1
ATOM 1187 N N . ALA C 1 24 ? 5.351 8.549 145.589 1.00 46.95 24 ALA B N 1
ATOM 1188 C CA . ALA C 1 24 ? 4.777 8.370 144.257 1.00 50.44 24 ALA B CA 1
ATOM 1189 C C . ALA C 1 24 ? 4.386 9.685 143.597 1.00 54.74 24 ALA B C 1
ATOM 1190 O O . ALA C 1 24 ? 3.634 10.468 144.179 1.00 70.06 24 ALA B O 1
ATOM 1192 N N . SER C 1 25 ? 4.905 9.938 142.397 1.00 73.21 25 SER B N 1
ATOM 1193 C CA . SER C 1 25 ? 4.575 11.172 141.696 1.00 79.53 25 SER B CA 1
ATOM 1194 C C . SER C 1 25 ? 3.064 11.325 141.533 1.00 82.90 25 SER B C 1
ATOM 1195 O O . SER C 1 25 ? 2.406 10.528 140.862 1.00 93.53 25 SER B O 1
ATOM 1198 N N . GLY C 1 26 ? 2.534 12.367 142.162 1.00 75.26 26 GLY B N 1
ATOM 1199 C CA . GLY C 1 26 ? 1.121 12.696 142.131 1.00 72.55 26 GLY B CA 1
ATOM 1200 C C . GLY C 1 26 ? 0.303 12.023 143.218 1.00 75.84 26 GLY B C 1
ATOM 1201 O O . GLY C 1 26 ? -0.921 12.158 143.241 1.00 67.88 26 GLY B O 1
ATOM 1202 N N . ASN C 1 27 ? 0.976 11.306 144.118 1.00 75.70 27 ASN B N 1
ATOM 1203 C CA . ASN C 1 27 ? 0.321 10.618 145.236 1.00 73.47 27 ASN B CA 1
ATOM 1204 C C . ASN C 1 27 ? -0.823 9.711 144.781 1.00 76.89 27 ASN B C 1
ATOM 1205 O O . ASN C 1 27 ? -1.751 9.426 145.542 1.00 72.37 27 ASN B O 1
ATOM 1210 N N . ILE C 1 28 ? -0.725 9.247 143.539 1.00 84.87 28 ILE B N 1
ATOM 1211 C CA . ILE C 1 28 ? -1.749 8.432 142.891 1.00 77.41 28 ILE B CA 1
ATOM 1212 C C . ILE C 1 28 ? -1.836 7.035 143.484 1.00 85.53 28 ILE B C 1
ATOM 1213 O O . ILE C 1 28 ? -2.621 6.208 143.026 1.00 93.10 28 ILE B O 1
ATOM 1218 N N . VAL C 1 29 ? -1.020 6.769 144.494 1.00 65.89 29 VAL B N 1
ATOM 1219 C CA . VAL C 1 29 ? -0.909 5.422 145.015 1.00 68.05 29 VAL B CA 1
ATOM 1220 C C . VAL C 1 29 ? -0.306 5.453 146.417 1.00 64.88 29 VAL B C 1
ATOM 1221 O O . VAL C 1 29 ? 0.585 6.256 146.715 1.00 64.12 29 VAL B O 1
ATOM 1225 N N . SER C 1 30 ? -0.848 4.611 147.290 1.00 65.45 30 SER B N 1
ATOM 1226 C CA . SER C 1 30 ? -0.393 4.550 148.673 1.00 65.14 30 SER B CA 1
ATOM 1227 C C . SER C 1 30 ? 0.736 3.544 148.862 1.00 81.11 30 SER B C 1
ATOM 1228 O O . SER C 1 30 ? 0.830 2.544 148.152 1.00 63.68 30 SER B O 1
ATOM 1231 N N . ILE C 1 31 ? 1.593 3.835 149.835 1.00 63.14 31 ILE B N 1
ATOM 1232 C CA . ILE C 1 31 ? 2.733 2.991 150.170 1.00 61.88 31 ILE B CA 1
ATOM 1233 C C . ILE C 1 31 ? 2.562 2.468 151.595 1.00 62.50 31 ILE B C 1
ATOM 1234 O O . ILE C 1 31 ? 2.800 3.190 152.562 1.00 87.02 31 ILE B O 1
ATOM 1239 N N . ASP C 1 32 ? 2.152 1.208 151.720 1.00 63.02 32 ASP B N 1
ATOM 1240 C CA . ASP C 1 32 ? 1.830 0.631 153.024 1.00 64.10 32 ASP B CA 1
ATOM 1241 C C . ASP C 1 32 ? 3.021 -0.023 153.718 1.00 67.57 32 ASP B C 1
ATOM 1242 O O . ASP C 1 32 ? 2.947 -0.348 154.903 1.00 76.18 32 ASP B O 1
ATOM 1247 N N . ALA C 1 33 ? 4.116 -0.194 152.987 1.00 63.67 33 ALA B N 1
ATOM 1248 C CA . ALA C 1 33 ? 5.323 -0.809 153.532 1.00 59.88 33 ALA B CA 1
ATOM 1249 C C . ALA C 1 33 ? 6.473 -0.592 152.562 1.00 58.09 33 ALA B C 1
ATOM 1250 O O . ALA C 1 33 ? 6.260 -0.585 151.348 1.00 61.55 33 ALA B O 1
ATOM 1252 N N . ALA C 1 34 ? 7.689 -0.442 153.084 1.00 38.28 34 ALA B N 1
ATOM 1253 C CA . ALA C 1 34 ? 8.824 -0.116 152.213 1.00 24.61 34 ALA B CA 1
ATOM 1254 C C . ALA C 1 34 ? 10.179 -0.220 152.898 1.00 43.92 34 ALA B C 1
ATOM 1255 O O . ALA C 1 34 ? 10.260 -0.464 154.103 1.00 58.87 34 ALA B O 1
ATOM 1257 N N . GLY C 1 35 ? 11.244 -0.045 152.117 1.00 28.25 35 GLY B N 1
ATOM 1258 C CA . GLY C 1 35 ? 12.586 -0.071 152.675 1.00 36.98 35 GLY B CA 1
ATOM 1259 C C . GLY C 1 35 ? 13.616 0.795 151.967 1.00 38.32 35 GLY B C 1
ATOM 1260 O O . GLY C 1 35 ? 13.433 1.181 150.814 1.00 30.58 35 GLY B O 1
ATOM 1261 N N . TRP C 1 36 ? 14.706 1.096 152.672 1.00 36.65 36 TRP B N 1
ATOM 1262 C CA . TRP C 1 36 ? 15.804 1.898 152.134 1.00 35.68 36 TRP B CA 1
ATOM 1263 C C . TRP C 1 36 ? 17.080 1.085 151.941 1.00 31.96 36 TRP B C 1
ATOM 1264 O O . TRP C 1 36 ? 17.510 0.361 152.855 1.00 26.67 36 TRP B O 1
ATOM 1275 N N . PHE C 1 37 ? 17.664 1.224 150.747 1.00 36.12 37 PHE B N 1
ATOM 1276 C CA . PHE C 1 37 ? 18.974 0.662 150.397 1.00 30.24 37 PHE B CA 1
ATOM 1277 C C . PHE C 1 37 ? 20.030 1.764 150.217 1.00 38.50 37 PHE B C 1
ATOM 1278 O O . PHE C 1 37 ? 19.678 2.923 150.012 1.00 33.05 37 PHE B O 1
ATOM 1286 N N . ARG C 1 38 ? 21.315 1.418 150.308 1.00 40.19 38 ARG B N 1
ATOM 1287 C CA . ARG C 1 38 ? 22.378 2.360 149.926 1.00 32.80 38 ARG B CA 1
ATOM 1288 C C . ARG C 1 38 ? 23.525 1.719 149.139 1.00 35.80 38 ARG B C 1
ATOM 1289 O O . ARG C 1 38 ? 23.799 0.527 149.274 1.00 43.91 38 ARG B O 1
ATOM 1297 N N . GLN C 1 39 ? 24.186 2.527 148.312 1.00 44.08 39 GLN B N 1
ATOM 1298 C CA . GLN C 1 39 ? 25.265 2.058 147.445 1.00 49.50 39 GLN B CA 1
ATOM 1299 C C . GLN C 1 39 ? 26.425 3.047 147.485 1.00 47.01 39 GLN B C 1
ATOM 1300 O O . GLN C 1 39 ? 26.315 4.185 147.017 1.00 43.24 39 GLN B O 1
ATOM 1306 N N . ALA C 1 40 ? 27.525 2.597 148.082 1.00 52.07 40 ALA B N 1
ATOM 1307 C CA . ALA C 1 40 ? 28.772 3.347 148.128 1.00 43.53 40 ALA B CA 1
ATOM 1308 C C . ALA C 1 40 ? 29.395 3.404 146.729 1.00 69.55 40 ALA B C 1
ATOM 1309 O O . ALA C 1 40 ? 28.989 2.639 145.854 1.00 80.82 40 ALA B O 1
ATOM 1311 N N . PRO C 1 41 ? 30.376 4.306 146.507 1.00 70.46 41 PRO B N 1
ATOM 1312 C CA . PRO C 1 41 ? 30.931 4.493 145.157 1.00 71.45 41 PRO B CA 1
ATOM 1313 C C . PRO C 1 41 ? 31.426 3.222 144.475 1.00 82.73 41 PRO B C 1
ATOM 1314 O O . PRO C 1 41 ? 31.043 2.956 143.335 1.00 90.21 41 PRO B O 1
ATOM 1318 N N . GLY C 1 42 ? 32.247 2.434 145.158 1.00 78.34 42 GLY B N 1
ATOM 1319 C CA . GLY C 1 42 ? 32.807 1.257 144.522 1.00 78.83 42 GLY B CA 1
ATOM 1320 C C . GLY C 1 42 ? 32.416 -0.034 145.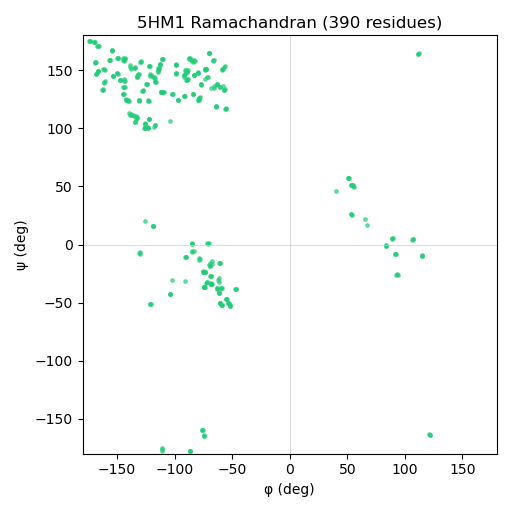206 1.00 73.84 42 GLY B C 1
ATOM 1321 O O . GLY C 1 42 ? 33.018 -1.073 144.976 1.00 59.91 42 GLY B O 1
ATOM 1322 N N . LYS C 1 43 ? 31.395 0.027 146.056 1.00 68.53 43 LYS B N 1
ATOM 1323 C CA . LYS C 1 43 ? 31.007 -1.176 146.763 1.00 65.93 43 LYS B CA 1
ATOM 1324 C C . LYS C 1 43 ? 29.650 -1.626 146.247 1.00 65.20 43 LYS B C 1
ATOM 1325 O O . LYS C 1 43 ? 29.085 -1.023 145.346 1.00 81.04 43 LYS B O 1
ATOM 1331 N N . GLN C 1 44 ? 29.136 -2.693 146.824 1.00 66.71 44 GLN B N 1
ATOM 1332 C CA . GLN C 1 44 ? 27.890 -3.322 146.425 1.00 51.24 44 GLN B CA 1
ATOM 1333 C C . GLN C 1 44 ? 26.704 -2.765 147.222 1.00 49.91 44 GLN B C 1
ATOM 1334 O O . GLN C 1 44 ? 26.859 -2.435 148.396 1.00 47.00 44 GLN B O 1
ATOM 1340 N N . ARG C 1 45 ? 25.534 -2.632 146.606 1.00 51.29 45 ARG B N 1
ATOM 1341 C CA . ARG C 1 45 ? 24.323 -2.207 147.317 1.00 45.63 45 ARG B CA 1
ATOM 1342 C C . ARG C 1 45 ? 23.916 -3.103 148.493 1.00 42.08 45 ARG B C 1
ATOM 1343 O O . ARG C 1 45 ? 23.928 -4.336 148.409 1.00 51.29 45 ARG B O 1
ATOM 1351 N N . GLU C 1 46 ? 23.544 -2.442 149.590 1.00 44.71 46 GLU B N 1
ATOM 1352 C CA . GLU C 1 46 ? 23.190 -3.102 150.841 1.00 57.52 46 GLU B CA 1
ATOM 1353 C C . GLU C 1 46 ? 21.904 -2.490 151.396 1.00 58.42 46 GLU B C 1
ATOM 1354 O O . GLU C 1 46 ? 21.612 -1.320 151.145 1.00 63.77 46 GLU B O 1
ATOM 1360 N N . PRO C 1 47 ? 21.135 -3.280 152.162 1.00 50.77 47 PRO B N 1
ATOM 1361 C CA . PRO C 1 47 ? 19.938 -2.761 152.832 1.00 47.04 47 PRO B CA 1
ATOM 1362 C C . PRO C 1 47 ? 20.244 -1.853 154.014 1.00 52.71 47 PRO B C 1
ATOM 1363 O O . PRO C 1 47 ? 21.271 -2.011 154.673 1.00 69.02 47 PRO B O 1
ATOM 1367 N N . VAL C 1 48 ? 19.344 -0.913 154.278 1.00 42.93 48 VAL B N 1
ATOM 1368 C CA . VAL C 1 48 ? 19.541 0.039 155.357 1.00 43.80 48 VAL B CA 1
ATOM 1369 C C . VAL C 1 48 ? 18.398 -0.073 156.343 1.00 45.69 48 VAL B C 1
ATOM 1370 O O . VAL C 1 48 ? 18.619 -0.224 157.544 1.00 42.77 48 VAL B O 1
ATOM 1374 N N . ALA C 1 49 ? 17.169 -0.018 155.839 1.00 41.35 49 ALA B N 1
ATOM 1375 C CA . ALA C 1 49 ? 16.031 -0.110 156.751 1.00 35.99 49 ALA B CA 1
ATOM 1376 C C . ALA C 1 49 ? 14.761 -0.641 156.110 1.00 38.04 49 ALA B C 1
ATOM 1377 O O . ALA C 1 49 ? 14.663 -0.732 154.891 1.00 43.36 49 ALA B O 1
ATOM 1379 N N . THR C 1 50 ? 13.787 -0.991 156.947 1.00 33.46 50 THR B N 1
ATOM 1380 C CA . THR C 1 50 ? 12.554 -1.628 156.489 1.00 33.36 50 THR B CA 1
ATOM 1381 C C . THR C 1 50 ? 11.447 -1.298 157.475 1.00 38.38 50 THR B C 1
ATOM 1382 O O . THR C 1 50 ? 11.674 -1.237 158.690 1.00 49.35 50 THR B O 1
ATOM 1386 N N . ILE C 1 51 ? 10.242 -1.135 156.936 1.00 32.81 51 ILE B N 1
ATOM 1387 C CA . ILE C 1 51 ? 9.038 -0.950 157.733 1.00 39.71 51 ILE B CA 1
ATOM 1388 C C . ILE C 1 51 ? 7.875 -1.687 157.068 1.00 42.68 51 ILE B C 1
ATOM 1389 O O . ILE C 1 51 ? 7.572 -1.497 155.876 1.00 51.93 51 ILE B O 1
ATOM 1394 N N . LEU C 1 52 ? 7.257 -2.563 157.855 1.00 43.03 52 LEU B N 1
ATOM 1395 C CA . LEU C 1 52 ? 6.193 -3.434 157.381 1.00 43.02 52 LEU B CA 1
ATOM 1396 C C . LEU C 1 52 ? 4.824 -2.776 157.459 1.00 44.55 52 LEU B C 1
ATOM 1397 O O . LEU C 1 52 ? 4.703 -1.612 157.841 1.00 40.08 52 LEU B O 1
ATOM 1402 N N . THR C 1 53 ? 3.794 -3.531 157.088 1.00 51.42 53 THR B N 1
ATOM 1403 C CA . THR C 1 53 ? 2.429 -3.027 157.128 1.00 37.42 53 THR B CA 1
ATOM 1404 C C . THR C 1 53 ? 1.984 -2.824 158.571 1.00 50.20 53 THR B C 1
ATOM 1405 O O . THR C 1 53 ? 1.217 -1.911 158.877 1.00 38.71 53 THR B O 1
ATOM 1409 N N . GLY C 1 54 ? 2.475 -3.690 159.454 1.00 70.55 54 GLY B N 1
ATOM 1410 C CA . GLY C 1 54 ? 2.146 -3.619 160.865 1.00 69.62 54 GLY B CA 1
ATOM 1411 C C . GLY C 1 54 ? 2.835 -2.476 161.581 1.00 63.07 54 GLY B C 1
ATOM 1412 O O . GLY C 1 54 ? 2.365 -2.005 162.616 1.00 68.61 54 GLY B O 1
ATOM 1413 N N . GLY C 1 55 ? 3.956 -2.027 161.027 1.00 49.35 55 GLY B N 1
ATOM 1414 C CA . GLY C 1 55 ? 4.723 -0.961 161.641 1.00 50.58 55 GLY B CA 1
ATOM 1415 C C . GLY C 1 55 ? 6.099 -1.373 162.130 1.00 47.85 55 GLY B C 1
ATOM 1416 O O . GLY C 1 55 ? 6.902 -0.520 162.507 1.00 43.30 55 GLY B O 1
ATOM 1417 N N . ALA C 1 56 ? 6.373 -2.675 162.128 1.00 52.34 56 ALA B N 1
ATOM 1418 C CA . ALA C 1 56 ? 7.647 -3.182 162.628 1.00 51.13 56 ALA B CA 1
ATOM 1419 C C . ALA C 1 56 ? 8.793 -2.653 161.776 1.00 56.21 56 ALA B C 1
ATOM 1420 O O . ALA C 1 56 ? 8.701 -2.620 160.549 1.00 62.49 56 ALA B O 1
ATOM 1422 N N . THR C 1 57 ? 9.878 -2.249 162.427 1.00 50.50 57 THR B N 1
ATOM 1423 C CA . THR C 1 57 ? 10.988 -1.640 161.712 1.00 47.59 57 THR B CA 1
ATOM 1424 C C . THR C 1 57 ? 12.279 -2.388 161.983 1.00 46.16 57 THR B C 1
ATOM 1425 O O . THR C 1 57 ? 12.554 -2.779 163.118 1.00 50.36 57 THR B O 1
ATOM 1429 N N . ASN C 1 58 ? 13.077 -2.581 160.938 1.00 45.42 58 ASN B N 1
ATOM 1430 C CA . ASN C 1 58 ? 14.391 -3.188 161.121 1.00 54.60 58 ASN B CA 1
ATOM 1431 C C . ASN C 1 58 ? 15.486 -2.397 160.424 1.00 52.45 58 ASN B C 1
ATOM 1432 O O . ASN C 1 58 ? 15.260 -1.802 159.364 1.00 53.69 58 ASN B O 1
ATOM 1437 N N . TYR C 1 59 ? 16.671 -2.394 161.029 1.00 51.17 59 TYR B N 1
ATOM 1438 C CA . TYR C 1 59 ? 17.788 -1.625 160.504 1.00 51.62 59 TYR B CA 1
ATOM 1439 C C . TYR C 1 59 ? 19.042 -2.475 160.383 1.00 58.01 59 TYR B C 1
ATOM 1440 O O . TYR C 1 59 ? 19.172 -3.500 161.054 1.00 54.64 59 TYR B O 1
ATOM 1449 N N . ALA C 1 60 ? 19.963 -2.057 159.522 1.00 58.60 60 ALA B N 1
ATOM 1450 C CA . ALA C 1 60 ? 21.278 -2.674 159.485 1.00 45.55 60 ALA B CA 1
ATOM 1451 C C . ALA C 1 60 ? 21.986 -2.358 160.801 1.00 48.28 60 ALA B C 1
ATOM 1452 O O . ALA C 1 60 ? 21.636 -1.393 161.478 1.00 55.80 60 ALA B O 1
ATOM 1454 N N . ASP C 1 61 ? 22.981 -3.158 161.161 1.00 51.84 61 ASP B N 1
ATOM 1455 C CA . ASP C 1 61 ? 23.646 -3.012 162.455 1.00 74.94 61 ASP B CA 1
ATOM 1456 C C . ASP C 1 61 ? 24.476 -1.725 162.542 1.00 74.98 61 ASP B C 1
ATOM 1457 O O . ASP C 1 61 ? 24.682 -1.187 163.629 1.00 87.84 61 ASP B O 1
ATOM 1462 N N . SER C 1 62 ? 24.947 -1.235 161.399 1.00 65.87 62 SER B N 1
ATOM 1463 C CA . SER C 1 62 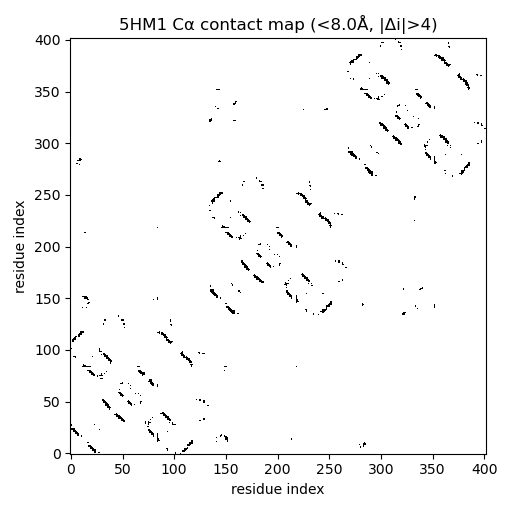? 25.847 -0.081 161.365 1.00 66.44 62 SER B CA 1
ATOM 1464 C C . SER C 1 62 ? 25.129 1.267 161.379 1.00 75.14 62 SER B C 1
ATOM 1465 O O . SER C 1 62 ? 25.772 2.317 161.356 1.00 91.43 62 SER B O 1
ATOM 1468 N N . VAL C 1 63 ? 23.804 1.239 161.431 1.00 67.41 63 VAL B N 1
ATOM 1469 C CA . VAL C 1 63 ? 23.018 2.465 161.423 1.00 67.57 63 VAL B CA 1
ATOM 1470 C C . VAL C 1 63 ? 22.009 2.401 162.565 1.00 62.20 63 VAL B C 1
ATOM 1471 O O . VAL C 1 63 ? 21.287 3.359 162.821 1.00 63.09 63 VAL B O 1
ATOM 1475 N N . LYS C 1 64 ? 21.923 1.243 163.205 1.00 65.26 64 LYS B N 1
ATOM 1476 C CA . LYS C 1 64 ? 20.976 1.021 164.262 1.00 62.84 64 LYS B CA 1
ATOM 1477 C C . LYS C 1 64 ? 21.398 1.894 165.454 1.00 53.04 64 LYS B C 1
ATOM 1478 O O . LYS C 1 64 ? 22.576 1.991 165.791 1.00 56.57 64 LYS B O 1
ATOM 1484 N N . GLY C 1 65 ? 20.402 2.552 166.028 1.00 57.37 65 GLY B N 1
ATOM 1485 C CA . GLY C 1 65 ? 20.643 3.550 167.044 1.00 58.46 65 GLY B CA 1
ATOM 1486 C C . GLY C 1 65 ? 20.735 4.940 166.417 1.00 58.16 65 GLY B C 1
ATOM 1487 O O . GLY C 1 65 ? 20.474 5.944 167.078 1.00 51.48 65 GLY B O 1
ATOM 1488 N N . ARG C 1 66 ? 21.115 4.992 165.141 1.00 65.16 66 ARG B N 1
ATOM 1489 C CA . ARG C 1 66 ? 21.323 6.257 164.433 1.00 55.51 66 ARG B CA 1
ATOM 1490 C C . ARG C 1 66 ? 20.198 6.623 163.462 1.00 48.26 66 ARG B C 1
ATOM 1491 O O . ARG C 1 66 ? 19.789 7.783 163.395 1.00 46.76 66 ARG B O 1
ATOM 1499 N N . PHE C 1 67 ? 19.703 5.649 162.704 1.00 52.44 67 PHE B N 1
ATOM 1500 C CA . PHE C 1 67 ? 18.635 5.930 161.746 1.00 51.74 67 PHE B CA 1
ATOM 1501 C C . PHE C 1 67 ? 17.259 5.550 162.284 1.00 47.97 67 PHE B C 1
ATOM 1502 O O . PHE C 1 67 ? 17.136 4.683 163.149 1.00 44.15 67 PHE B O 1
ATOM 1510 N N . THR C 1 68 ? 16.225 6.209 161.766 1.00 43.71 68 THR B N 1
ATOM 1511 C CA . THR C 1 68 ? 14.846 5.880 162.115 1.00 45.05 68 THR B CA 1
ATOM 1512 C C . THR C 1 68 ? 13.973 5.965 160.861 1.00 50.99 68 THR B C 1
ATOM 1513 O O . THR C 1 68 ? 13.919 7.004 160.213 1.00 59.19 68 THR B O 1
ATOM 1517 N N . ILE C 1 69 ? 13.278 4.881 160.534 1.00 44.26 69 ILE B N 1
ATOM 1518 C CA . ILE C 1 69 ? 12.347 4.865 159.403 1.00 45.72 69 ILE B CA 1
ATOM 1519 C C . ILE C 1 69 ? 10.895 5.052 159.856 1.00 48.04 69 ILE B C 1
ATOM 1520 O O . ILE C 1 69 ? 10.528 4.624 160.953 1.00 49.06 69 ILE B O 1
ATOM 1525 N N . SER C 1 70 ? 10.074 5.697 159.025 1.00 50.57 70 SER B N 1
ATOM 1526 C CA . SER C 1 70 ? 8.685 5.977 159.414 1.00 53.59 70 SER B CA 1
ATOM 1527 C C . SER C 1 70 ? 7.818 6.411 158.242 1.00 55.46 70 SER B C 1
ATOM 1528 O O . SER C 1 70 ? 8.309 6.597 157.138 1.00 53.98 70 SER B O 1
ATOM 1531 N N . ARG C 1 71 ? 6.510 6.510 158.457 1.00 72.19 71 ARG B N 1
ATOM 1532 C CA . ARG C 1 71 ? 5.640 6.943 157.369 1.00 61.35 71 ARG B CA 1
ATOM 1533 C C . ARG C 1 71 ? 4.501 7.813 157.859 1.00 66.02 71 ARG B C 1
ATOM 1534 O O . ARG C 1 71 ? 3.997 7.569 158.958 1.00 67.89 71 ARG B O 1
ATOM 1542 N N . ASP C 1 72 ? 4.141 8.855 157.107 1.00 73.02 72 ASP B N 1
ATOM 1543 C CA . ASP C 1 72 ? 2.970 9.639 157.473 1.00 83.82 72 ASP B CA 1
ATOM 1544 C C . ASP C 1 72 ? 1.795 8.641 157.532 1.00 84.78 72 ASP B C 1
ATOM 1545 O O . ASP C 1 72 ? 1.828 7.609 156.850 1.00 100.60 72 ASP B O 1
ATOM 1550 N N . ASN C 1 73 ? 0.775 8.929 158.344 1.00 79.97 73 ASN B N 1
ATOM 1551 C CA . ASN C 1 73 ? -0.409 8.064 158.466 1.00 99.69 73 ASN B CA 1
ATOM 1552 C C . ASN C 1 73 ? -1.117 7.983 157.113 1.00 108.34 73 ASN B C 1
ATOM 1553 O O . ASN C 1 73 ? -1.697 6.962 156.783 1.00 115.67 73 ASN B O 1
ATOM 1558 N N . ALA C 1 74 ? -1.033 9.026 156.304 1.00 106.01 74 ALA B N 1
ATOM 1559 C CA . ALA C 1 74 ? -1.663 8.976 154.993 1.00 109.61 74 ALA B CA 1
ATOM 1560 C C . ALA C 1 74 ? -0.986 7.968 154.067 1.00 128.25 74 ALA B C 1
ATOM 1561 O O . ALA C 1 74 ? -1.571 7.594 153.055 1.00 134.13 74 ALA B O 1
ATOM 1563 N N . LYS C 1 75 ? 0.227 7.535 154.404 1.00 126.14 75 LYS B N 1
ATOM 1564 C CA . LYS C 1 75 ? 0.973 6.538 153.600 1.00 113.71 75 LYS B CA 1
ATOM 1565 C C . LYS C 1 75 ? 1.412 6.934 152.194 1.00 105.73 75 LYS B C 1
ATOM 1566 O O . LYS C 1 75 ? 1.655 6.061 151.353 1.00 109.45 75 LYS B O 1
ATOM 1572 N N . ASN C 1 76 ? 1.517 8.225 151.910 1.00 95.21 76 ASN B N 1
ATOM 1573 C CA . ASN C 1 76 ? 1.944 8.616 150.579 1.00 86.44 76 ASN B CA 1
ATOM 1574 C C . ASN C 1 76 ? 3.460 8.768 150.564 1.00 85.80 76 ASN B C 1
ATOM 1575 O O . ASN C 1 76 ? 4.108 8.510 149.550 1.00 95.95 76 ASN B O 1
ATOM 1580 N N . THR C 1 77 ? 4.022 9.174 151.699 1.00 41.14 77 THR B N 1
ATOM 1581 C CA . THR C 1 77 ? 5.469 9.357 151.827 1.00 59.92 77 THR B CA 1
ATOM 1582 C C . THR C 1 77 ? 6.116 8.462 152.885 1.00 47.97 77 THR B C 1
ATOM 1583 O O . THR C 1 77 ? 5.525 8.201 153.934 1.00 39.43 77 THR B O 1
ATOM 1587 N N . VAL C 1 78 ? 7.332 7.994 152.613 1.00 46.87 78 VAL B N 1
ATOM 1588 C CA . VAL C 1 78 ? 8.107 7.307 153.647 1.00 43.94 78 VAL B CA 1
ATOM 1589 C C . VAL C 1 78 ? 9.385 8.089 153.959 1.00 48.89 78 VAL B C 1
ATOM 1590 O O . VAL C 1 78 ? 10.033 8.623 153.049 1.00 58.39 78 VAL B O 1
ATOM 1594 N N . TYR C 1 79 ? 9.738 8.157 155.244 1.00 37.31 79 TYR B N 1
ATOM 1595 C CA . TYR C 1 79 ? 10.894 8.926 155.683 1.00 37.58 79 TYR B CA 1
ATOM 1596 C C . TYR C 1 79 ? 11.997 8.051 156.262 1.00 52.34 79 TYR B C 1
ATOM 1597 O O . TYR C 1 79 ? 11.740 7.020 156.909 1.00 62.46 79 TYR B O 1
ATOM 1606 N N . LEU C 1 80 ? 13.222 8.535 156.070 1.00 36.84 80 LEU B N 1
ATOM 1607 C CA . LEU C 1 80 ? 14.419 8.040 156.727 1.00 36.78 80 LEU B CA 1
ATOM 1608 C C . LEU C 1 80 ? 15.195 9.142 157.441 1.00 40.02 80 LEU B C 1
ATOM 1609 O O . LEU C 1 80 ? 15.886 9.945 156.799 1.00 37.77 80 LEU B O 1
ATOM 1614 N N . GLN C 1 81 ? 15.020 9.215 158.755 1.00 42.87 81 GLN B N 1
ATOM 1615 C CA . GLN C 1 81 ? 15.775 10.139 159.585 1.00 39.89 81 GLN B CA 1
ATOM 1616 C C . GLN C 1 81 ? 17.173 9.593 159.842 1.00 46.06 81 GLN B C 1
ATOM 1617 O O . GLN C 1 81 ? 17.339 8.466 160.307 1.00 49.45 81 GLN B O 1
ATOM 1623 N N . MET C 1 82 ? 18.171 10.411 159.538 1.00 40.09 82 MET B N 1
ATOM 1624 C CA . MET C 1 82 ? 19.571 10.034 159.652 1.00 47.70 82 MET B CA 1
ATOM 1625 C C . MET C 1 82 ? 20.269 11.005 160.591 1.00 52.24 82 MET B C 1
ATOM 1626 O O . MET C 1 82 ? 20.470 12.177 160.251 1.00 48.19 82 MET B O 1
ATOM 1631 N N . ASN C 1 83 A 20.603 10.518 161.783 1.00 55.43 82 ASN B N 1
ATOM 1632 C CA . ASN C 1 83 A 21.311 11.320 162.768 1.00 54.80 82 ASN B CA 1
ATOM 1633 C C . ASN C 1 83 A 22.720 10.793 162.989 1.00 55.90 82 ASN B C 1
ATOM 1634 O O . ASN C 1 83 A 22.989 9.611 162.765 1.00 62.99 82 ASN B O 1
ATOM 1639 N N . SER C 1 84 B 23.612 11.677 163.428 1.00 55.09 82 SER B N 1
ATOM 1640 C CA . SER C 1 84 B 25.001 11.323 163.700 1.00 54.70 82 SER B CA 1
ATOM 1641 C C . SER C 1 84 B 25.664 10.680 162.485 1.00 46.18 82 SER B C 1
ATOM 1642 O O . SER C 1 84 B 26.271 9.615 162.596 1.00 46.59 82 SER B O 1
ATOM 1645 N N . LEU C 1 85 C 25.537 11.326 161.331 1.00 45.02 82 LEU B N 1
ATOM 1646 C CA . LEU C 1 85 C 26.169 10.840 160.108 1.00 50.25 82 LEU B CA 1
ATOM 1647 C C . LEU C 1 85 C 27.676 10.729 160.268 1.00 58.18 82 LEU B C 1
ATOM 1648 O O . LEU C 1 85 C 28.293 11.463 161.039 1.00 67.02 82 LEU B O 1
ATOM 1653 N N . LYS C 1 86 ? 28.259 9.802 159.521 1.00 59.00 83 LYS B N 1
ATOM 1654 C CA . LYS C 1 86 ? 29.701 9.680 159.461 1.00 61.73 83 LYS B CA 1
ATOM 1655 C C . LYS C 1 86 ? 30.045 9.302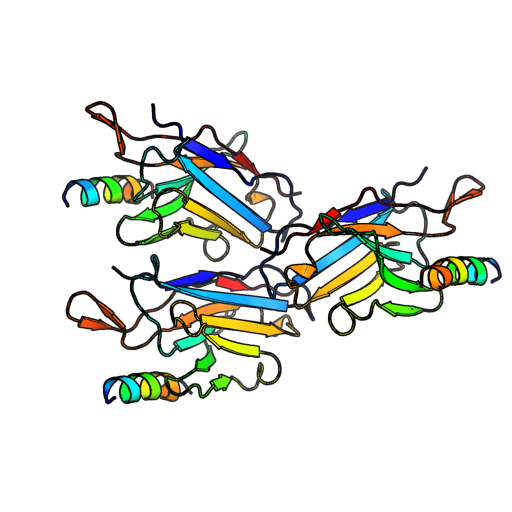 158.028 1.00 60.24 83 LYS B C 1
ATOM 1656 O O . LYS C 1 86 ? 29.183 8.807 157.304 1.00 48.76 83 LYS B O 1
ATOM 1662 N N . PRO C 1 87 ? 31.302 9.536 157.607 1.00 59.60 84 PRO B N 1
ATOM 1663 C CA . PRO C 1 87 ? 31.633 9.450 156.180 1.00 64.09 84 PRO B CA 1
ATOM 1664 C C . PRO C 1 87 ? 31.394 8.058 155.605 1.00 67.48 84 PRO B C 1
ATOM 1665 O O . PRO C 1 87 ? 31.344 7.894 154.386 1.00 59.62 84 PRO B O 1
ATOM 1669 N N . GLU C 1 88 ? 31.260 7.068 156.481 1.00 66.02 85 GLU B N 1
ATOM 1670 C CA . GLU C 1 88 ? 30.971 5.714 156.044 1.00 54.68 85 GLU B CA 1
ATOM 1671 C C . GLU C 1 88 ? 29.553 5.635 155.484 1.00 52.92 85 GLU B C 1
ATOM 1672 O O . GLU C 1 88 ? 29.208 4.694 154.769 1.00 53.35 85 GLU B O 1
ATOM 1678 N N . ASP C 1 89 ? 28.736 6.629 155.825 1.00 52.01 86 ASP B N 1
ATOM 1679 C CA . ASP C 1 89 ? 27.350 6.691 155.373 1.00 45.82 86 ASP B CA 1
ATOM 1680 C C . ASP C 1 89 ? 27.227 7.334 153.993 1.00 43.16 86 ASP B C 1
ATOM 1681 O O . ASP C 1 89 ? 26.139 7.372 153.418 1.00 49.72 86 ASP B O 1
ATOM 1686 N N . THR C 1 90 ? 28.342 7.837 153.467 1.00 49.45 87 THR B N 1
ATOM 1687 C CA . THR C 1 90 ? 28.344 8.474 152.151 1.00 40.69 87 THR B CA 1
ATOM 1688 C C . THR C 1 90 ? 27.979 7.465 151.081 1.00 39.96 87 THR B C 1
ATOM 1689 O O . THR C 1 90 ? 28.697 6.485 150.873 1.00 46.32 87 THR B O 1
ATOM 1693 N N . ALA C 1 91 ? 26.879 7.733 150.382 1.00 38.89 88 ALA B N 1
ATOM 1694 C CA . ALA C 1 91 ? 26.379 6.797 149.379 1.00 38.22 88 ALA B CA 1
ATOM 1695 C C . ALA C 1 91 ? 25.204 7.360 148.598 1.00 61.05 88 ALA B C 1
ATOM 1696 O O . ALA C 1 91 ? 24.712 8.451 148.888 1.00 60.40 88 ALA B O 1
ATOM 1698 N N . VAL C 1 92 ? 24.764 6.602 147.600 1.00 54.98 89 VAL B N 1
ATOM 1699 C CA . VAL C 1 92 ? 23.506 6.893 146.927 1.00 50.15 89 VAL B CA 1
ATOM 1700 C C . VAL C 1 92 ? 22.406 6.024 147.534 1.00 50.75 89 VAL B C 1
ATOM 1701 O O . VAL C 1 92 ? 22.522 4.798 147.580 1.00 57.96 89 VAL B O 1
ATOM 1705 N N . TYR C 1 93 ? 21.345 6.671 148.008 1.00 45.30 90 TYR B N 1
ATOM 1706 C CA . TYR C 1 93 ? 20.270 5.991 148.731 1.00 34.31 90 TYR B CA 1
ATOM 1707 C C . TYR C 1 93 ? 19.023 5.749 147.875 1.00 45.73 90 TYR B C 1
ATOM 1708 O O . TYR C 1 93 ? 18.527 6.661 147.206 1.00 46.35 90 TYR B O 1
ATOM 1717 N N . TYR C 1 94 ? 18.547 4.503 147.891 1.00 43.03 91 TYR B N 1
ATOM 1718 C CA . TYR C 1 94 ? 17.392 4.072 147.102 1.00 42.69 91 TYR B CA 1
ATOM 1719 C C . TYR C 1 94 ? 16.161 3.667 147.922 1.00 39.43 91 TYR B C 1
ATOM 1720 O O . TYR C 1 94 ? 16.276 3.188 149.056 1.00 41.12 91 TYR B O 1
ATOM 1729 N N . CYS C 1 95 ? 14.991 3.839 147.307 1.00 39.21 92 CYS B N 1
ATOM 1730 C CA . CYS C 1 95 ? 13.700 3.492 147.903 1.00 38.19 92 CYS B CA 1
ATOM 1731 C C . CYS C 1 95 ? 13.034 2.278 147.244 1.00 42.15 92 CYS B C 1
ATOM 1732 O O . CYS C 1 95 ? 12.933 2.211 146.018 1.00 43.29 92 CYS B O 1
ATOM 1735 N N . TYR C 1 96 ? 12.587 1.322 148.055 1.00 32.70 93 TYR B N 1
ATOM 1736 C CA . TYR C 1 96 ? 11.991 0.094 147.531 1.00 33.02 93 TYR B CA 1
ATOM 1737 C C . TYR C 1 96 ? 10.572 -0.096 148.078 1.00 35.54 93 TYR B C 1
ATOM 1738 O O . TYR C 1 96 ? 10.368 -0.127 149.298 1.00 36.34 93 TYR B O 1
ATOM 1747 N N . ALA C 1 97 ? 9.607 -0.233 147.169 1.00 36.46 94 ALA B N 1
ATOM 1748 C CA . ALA C 1 97 ? 8.194 -0.408 147.519 1.00 32.13 94 ALA B CA 1
ATOM 1749 C C . ALA C 1 97 ? 7.569 -1.648 146.873 1.00 34.55 94 ALA B C 1
ATOM 1750 O O . ALA C 1 97 ? 7.273 -1.639 145.680 1.00 49.88 94 ALA B O 1
ATOM 1752 N N . PRO C 1 98 ? 7.364 -2.721 147.653 1.00 31.96 95 PRO B N 1
ATOM 1753 C CA . PRO C 1 98 ? 6.839 -3.960 147.064 1.00 32.03 95 PRO B CA 1
ATOM 1754 C C . PRO C 1 98 ? 5.322 -3.981 146.814 1.00 35.67 95 PRO B C 1
ATOM 1755 O O . PRO C 1 98 ? 4.550 -3.369 147.552 1.00 46.30 95 PRO B O 1
ATOM 1759 N N . MET C 1 99 ? 4.931 -4.701 145.763 1.00 32.76 96 MET B N 1
ATOM 1760 C CA . MET C 1 99 ? 3.537 -5.041 145.445 1.00 38.27 96 MET B CA 1
ATOM 1761 C C . MET C 1 99 ? 2.540 -3.870 145.414 1.00 48.66 96 MET B C 1
ATOM 1762 O O . MET C 1 99 ? 1.545 -3.851 146.141 1.00 51.74 96 MET B O 1
ATOM 1767 N N . ILE C 1 100 ? 2.837 -2.892 144.567 1.00 34.45 97 ILE B N 1
ATOM 1768 C CA . ILE C 1 100 ? 1.960 -1.759 144.294 1.00 50.72 97 ILE B CA 1
ATOM 1769 C C . ILE C 1 100 ? 1.029 -2.026 143.099 1.00 48.41 97 ILE B C 1
ATOM 1770 O O . ILE C 1 100 ? 1.489 -2.423 142.026 1.00 45.36 97 ILE B O 1
ATOM 1775 N N . TYR C 1 101 ? -0.276 -1.832 143.298 1.00 37.77 98 TYR B N 1
ATOM 1776 C CA . TYR C 1 101 ? -1.273 -2.033 142.240 1.00 45.70 98 TYR B CA 1
ATOM 1777 C C . TYR C 1 101 ? -1.413 -0.802 141.347 1.00 53.01 98 TYR B C 1
ATOM 1778 O O . TYR C 1 101 ? -1.593 0.317 141.830 1.00 64.10 98 TYR B O 1
ATOM 1787 N N . TYR C 1 102 ? -1.338 -1.029 140.039 1.00 51.52 99 TYR B N 1
ATOM 1788 C CA . TYR C 1 102 ? -1.538 0.021 139.046 1.00 60.45 99 TYR B CA 1
ATOM 1789 C C . TYR C 1 102 ? -1.819 -0.617 137.691 1.00 59.54 99 TYR B C 1
ATOM 1790 O O . TYR C 1 102 ? -1.220 -1.644 137.331 1.00 55.59 99 TYR B O 1
ATOM 1799 N N . GLY C 1 103 ? -2.845 -0.095 137.026 1.00 64.38 100 GLY B N 1
ATOM 1800 C CA . GLY C 1 103 ? -3.204 -0.517 135.687 1.00 69.79 100 GLY B CA 1
ATOM 1801 C C . GLY C 1 103 ? -3.402 -2.009 135.584 1.00 62.53 100 GLY B C 1
ATOM 1802 O O . GLY C 1 103 ? -2.822 -2.660 134.715 1.00 71.91 100 GLY B O 1
ATOM 1803 N N . GLY C 1 104 A -4.223 -2.558 136.468 1.00 54.63 100 GLY B N 1
ATOM 1804 C CA . GLY C 1 104 A -4.584 -3.952 136.349 1.00 62.17 100 GLY B CA 1
ATOM 1805 C C . GLY C 1 104 A -3.573 -4.907 136.953 1.00 62.50 100 GLY B C 1
ATOM 1806 O O . GLY C 1 104 A -3.793 -6.118 136.918 1.00 74.97 100 GLY B O 1
ATOM 1807 N N . ARG C 1 105 B -2.470 -4.401 137.507 1.00 52.25 100 ARG B N 1
ATOM 1808 C CA . ARG C 1 105 B -1.459 -5.335 138.009 1.00 48.14 100 ARG B CA 1
ATOM 1809 C C . ARG C 1 105 B -0.665 -4.866 139.231 1.00 45.57 100 ARG B C 1
ATOM 1810 O O . ARG C 1 105 B -0.363 -3.681 139.382 1.00 71.24 100 ARG B O 1
ATOM 1818 N N . TYR C 1 106 C -0.384 -5.805 140.133 1.00 44.09 100 TYR B N 1
ATOM 1819 C CA . TYR C 1 106 C 0.582 -5.572 141.203 1.00 42.02 100 TYR B CA 1
ATOM 1820 C C . TYR C 1 106 C 1.997 -5.597 140.624 1.00 42.10 100 TYR B C 1
ATOM 1821 O O . TYR C 1 106 C 2.253 -6.298 139.645 1.00 43.67 100 TYR B O 1
ATOM 1830 N N . SER C 1 107 D 2.913 -4.850 141.239 1.00 40.73 100 SER B N 1
ATOM 1831 C CA . SER C 1 107 D 4.300 -4.791 140.768 1.00 41.04 100 SER B CA 1
ATOM 1832 C C . SER C 1 107 D 5.223 -4.150 141.810 1.00 42.52 100 SER B C 1
ATOM 1833 O O . SER C 1 107 D 4.807 -3.262 142.543 1.00 38.81 100 SER B O 1
ATOM 1836 N N . ASP C 1 108 ? 6.487 -4.569 141.844 1.00 39.39 101 ASP B N 1
ATOM 1837 C CA . ASP C 1 108 ? 7.496 -3.902 142.676 1.00 49.47 101 ASP B CA 1
ATOM 1838 C C . ASP C 1 108 ? 8.106 -2.678 141.999 1.00 47.02 101 ASP B C 1
ATOM 1839 O O . ASP C 1 108 ? 8.268 -2.650 140.780 1.00 40.36 101 ASP B O 1
ATOM 1844 N N . TYR C 1 109 ? 8.439 -1.665 142.799 1.00 47.10 102 TYR B N 1
ATOM 1845 C CA . TYR C 1 109 ? 8.994 -0.431 142.252 1.00 37.46 102 TYR B CA 1
ATOM 1846 C C . TYR C 1 109 ? 10.247 0.104 142.968 1.00 36.51 102 TYR B C 1
ATOM 1847 O O .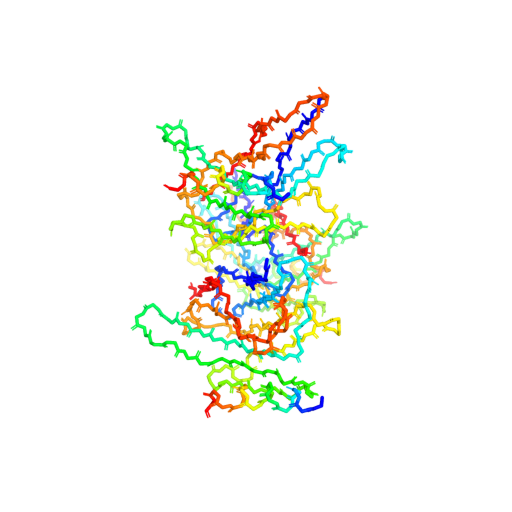 TYR C 1 109 ? 10.380 -0.015 144.186 1.00 35.00 102 TYR B O 1
ATOM 1856 N N . TRP C 1 110 ? 11.153 0.694 142.189 1.00 37.72 103 TRP B N 1
ATOM 1857 C CA . TRP C 1 110 ? 12.398 1.299 142.680 1.00 37.26 103 TRP B CA 1
ATOM 1858 C C . TRP C 1 110 ? 12.484 2.787 142.333 1.00 37.40 103 TRP B C 1
ATOM 1859 O O . TRP C 1 110 ? 12.008 3.220 141.284 1.00 38.91 103 TRP B O 1
ATOM 1870 N N . GLY C 1 111 ? 13.096 3.560 143.227 1.00 36.08 104 GLY B N 1
ATOM 1871 C CA . GLY C 1 111 ? 13.464 4.940 142.953 1.00 53.28 104 GLY B CA 1
ATOM 1872 C C . GLY C 1 111 ? 14.826 5.088 142.298 1.00 48.72 104 GLY B C 1
ATOM 1873 O O . GLY C 1 111 ? 15.655 4.181 142.369 1.00 38.65 104 GLY B O 1
ATOM 1874 N N . GLN C 1 112 ? 15.062 6.231 141.659 1.00 58.74 105 GLN B N 1
ATOM 1875 C CA . GLN C 1 112 ? 16.300 6.441 140.911 1.00 60.10 105 GLN B CA 1
ATOM 1876 C C . GLN C 1 112 ? 17.493 6.787 141.802 1.00 53.32 105 GLN B C 1
ATOM 1877 O O . GLN C 1 112 ? 18.639 6.764 141.350 1.00 42.24 105 GLN B O 1
ATOM 1883 N N . GLY C 1 113 ? 17.227 7.115 143.062 1.00 49.63 106 GLY B N 1
ATOM 1884 C CA . GLY C 1 113 ? 18.292 7.332 144.023 1.00 47.67 106 GLY B CA 1
ATOM 1885 C C . GLY C 1 113 ? 18.419 8.781 144.452 1.00 58.92 106 GLY B C 1
ATOM 1886 O O . GLY C 1 113 ? 17.887 9.679 143.799 1.00 75.30 106 GLY B O 1
ATOM 1887 N N . THR C 1 114 ? 19.130 9.010 145.550 1.00 35.07 107 THR B N 1
ATOM 1888 C CA . THR C 1 114 ? 19.423 10.369 145.997 1.00 34.53 107 THR B CA 1
ATOM 1889 C C . THR C 1 114 ? 20.823 10.395 146.605 1.00 36.64 107 THR B C 1
ATOM 1890 O O . THR C 1 114 ? 21.200 9.495 147.356 1.00 34.28 107 THR B O 1
ATOM 1894 N N . GLN C 1 115 ? 21.608 11.408 146.255 1.00 51.78 108 GLN B N 1
ATOM 1895 C CA . GLN C 1 115 ? 22.989 11.457 146.714 1.00 50.16 108 GLN B CA 1
ATOM 1896 C C . GLN C 1 115 ? 23.070 11.904 148.166 1.00 41.98 108 GLN B C 1
ATOM 1897 O O . GLN C 1 115 ? 22.370 12.825 148.573 1.00 40.65 108 GLN B O 1
ATOM 1903 N N . VAL C 1 116 ? 23.918 11.241 148.947 1.00 46.23 109 VAL B N 1
ATOM 1904 C CA . VAL C 1 116 ? 24.212 11.686 150.305 1.00 41.56 109 VAL B CA 1
ATOM 1905 C C . VAL C 1 116 ? 25.720 11.714 150.531 1.00 44.49 109 VAL B C 1
ATOM 1906 O O . VAL C 1 116 ? 26.395 10.681 150.376 1.00 50.71 109 VAL B O 1
ATOM 1910 N N . THR C 1 117 ? 26.240 12.877 150.926 1.00 50.59 110 THR B N 1
ATOM 1911 C CA . THR C 1 117 ? 27.677 13.011 151.158 1.00 40.83 110 THR B CA 1
ATOM 1912 C C . THR C 1 117 ? 28.001 13.602 152.535 1.00 48.71 110 THR B C 1
ATOM 1913 O O . THR C 1 117 ? 27.438 14.633 152.942 1.00 52.23 110 THR B O 1
ATOM 1917 N N . VAL C 1 118 ? 28.934 12.956 153.232 1.00 45.05 111 VAL B N 1
ATOM 1918 C CA . VAL C 1 118 ? 29.363 13.405 154.550 1.00 52.31 111 VAL B CA 1
ATOM 1919 C C . VAL C 1 118 ? 30.872 13.660 154.609 1.00 58.86 111 VAL B C 1
ATOM 1920 O O . VAL C 1 118 ? 31.662 12.723 154.736 1.00 69.10 111 VAL B O 1
ATOM 1924 N N . SER C 1 119 ? 31.267 14.926 154.514 1.00 50.45 112 SER B N 1
ATOM 1925 C CA . SER C 1 119 ? 32.683 15.285 154.458 1.00 63.16 112 SER B CA 1
ATOM 1926 C C . SER C 1 119 ? 33.122 16.041 155.707 1.00 72.38 112 SER B C 1
ATOM 1927 O O . SER C 1 119 ? 33.754 17.095 155.618 1.00 78.54 112 SER B O 1
ATOM 1930 N N . ALA D 2 1 ? -5.097 -8.291 153.326 1.00 51.90 582 ALA E N 1
ATOM 1931 C CA . ALA D 2 1 ? -4.757 -9.216 154.402 1.00 51.36 582 ALA E CA 1
ATOM 1932 C C . ALA D 2 1 ? -3.673 -10.193 153.959 1.00 60.25 582 ALA E C 1
ATOM 1933 O O . ALA D 2 1 ? -2.625 -10.301 154.593 1.00 64.57 582 ALA E O 1
ATOM 1935 N N . VAL D 2 2 ? -3.934 -10.900 152.865 1.00 62.87 583 VAL E N 1
ATOM 1936 C CA . VAL D 2 2 ? -2.945 -11.791 152.273 1.00 47.29 583 VAL E CA 1
ATOM 1937 C C . VAL D 2 2 ? -1.890 -10.950 151.563 1.00 61.96 583 VAL E C 1
ATOM 1938 O O . VAL D 2 2 ? -0.692 -11.260 151.577 1.00 65.94 583 VAL E O 1
ATOM 1942 N N . GLU D 2 3 ? -2.359 -9.864 150.961 1.00 52.55 584 GLU E N 1
ATOM 1943 C CA . GLU D 2 3 ? -1.507 -8.918 150.260 1.00 54.21 584 GLU E CA 1
ATOM 1944 C C . GLU D 2 3 ? -0.529 -8.274 151.241 1.00 54.24 584 GLU E C 1
ATOM 1945 O O . GLU D 2 3 ? 0.654 -8.058 150.929 1.00 46.93 584 GLU E O 1
ATOM 1951 N N . ARG D 2 4 ? -1.033 -8.009 152.444 1.00 51.74 585 ARG E N 1
ATOM 1952 C CA . ARG D 2 4 ? -0.233 -7.447 153.521 1.00 48.39 585 ARG E CA 1
ATOM 1953 C C . ARG D 2 4 ? 0.911 -8.396 153.852 1.00 49.42 585 ARG E C 1
ATOM 1954 O O . ARG D 2 4 ? 2.082 -7.995 153.917 1.00 56.98 585 ARG E O 1
ATOM 1962 N N . TYR D 2 5 ? 0.553 -9.662 154.052 1.00 47.95 586 TYR E N 1
ATOM 1963 C CA . TYR D 2 5 ? 1.522 -10.712 154.334 1.00 52.52 586 TYR E CA 1
ATOM 1964 C C . TYR D 2 5 ? 2.598 -10.785 153.260 1.00 49.90 586 TYR E C 1
ATOM 1965 O O . TYR D 2 5 ? 3.786 -10.876 153.572 1.00 54.05 586 TYR E O 1
ATOM 1974 N N . LEU D 2 6 ? 2.174 -10.759 151.997 1.00 51.30 587 LEU E N 1
ATOM 1975 C CA . LEU D 2 6 ? 3.120 -10.829 150.887 1.00 39.89 587 LEU E CA 1
ATOM 1976 C C . LEU D 2 6 ? 4.113 -9.670 150.953 1.00 57.99 587 LEU E C 1
ATOM 1977 O O . LEU D 2 6 ? 5.327 -9.892 150.891 1.00 56.75 587 LEU E O 1
ATOM 1982 N N . LYS D 2 7 ? 3.605 -8.444 151.068 1.00 39.59 588 LYS E N 1
ATOM 1983 C CA . LYS D 2 7 ? 4.484 -7.276 151.203 1.00 38.97 588 LYS E CA 1
ATOM 1984 C C . LYS D 2 7 ? 5.507 -7.444 152.333 1.00 46.66 588 LYS E C 1
ATOM 1985 O O . LYS D 2 7 ? 6.731 -7.290 152.126 1.00 37.29 588 LYS E O 1
ATOM 1991 N N . ASP D 2 8 ? 5.005 -7.785 153.519 1.00 39.05 589 ASP E N 1
ATOM 1992 C CA . ASP D 2 8 ? 5.879 -7.934 154.674 1.00 61.74 589 ASP E CA 1
ATOM 1993 C C . ASP D 2 8 ? 6.942 -8.999 154.423 1.00 57.11 589 ASP E C 1
ATOM 1994 O O . ASP D 2 8 ? 8.095 -8.836 154.837 1.00 56.79 589 ASP E O 1
ATOM 1999 N N . GLN D 2 9 ? 6.574 -10.078 153.739 1.00 48.71 590 GLN E N 1
ATOM 2000 C CA . GLN D 2 9 ? 7.530 -11.156 153.522 1.00 45.23 590 GLN E CA 1
ATOM 2001 C C . GLN D 2 9 ? 8.588 -10.736 152.498 1.00 47.17 590 GLN E C 1
ATOM 2002 O O . GLN D 2 9 ? 9.753 -11.136 152.603 1.00 36.23 590 GLN E O 1
ATOM 2008 N N . GLN D 2 10 ? 8.189 -9.908 151.529 1.00 48.36 591 GLN E N 1
ATOM 2009 C CA . GLN D 2 10 ? 9.152 -9.335 150.584 1.00 43.84 591 GLN E CA 1
ATOM 2010 C C . GLN D 2 10 ? 10.177 -8.479 151.310 1.00 45.27 591 GLN E C 1
ATOM 2011 O O . GLN D 2 10 ? 11.366 -8.529 150.995 1.00 41.76 591 GLN E O 1
ATOM 2017 N N . LEU D 2 11 ? 9.725 -7.696 152.285 1.00 49.42 592 LEU E N 1
ATOM 2018 C CA . LEU D 2 11 ? 10.659 -6.809 152.983 1.00 35.35 592 LEU E CA 1
ATOM 2019 C C . LEU D 2 11 ? 11.559 -7.599 153.932 1.00 54.82 592 LEU E C 1
ATOM 2020 O O . LEU D 2 11 ? 12.738 -7.282 154.090 1.00 45.43 592 LEU E O 1
ATOM 2025 N N . LEU D 2 12 ? 11.000 -8.632 154.553 1.00 53.76 593 LEU E N 1
ATOM 2026 C CA . LEU D 2 12 ? 11.735 -9.441 155.524 1.00 48.91 593 LEU E CA 1
ATOM 2027 C C . LEU D 2 12 ? 12.729 -10.380 154.849 1.00 53.74 593 LEU E C 1
ATOM 2028 O O . LEU D 2 12 ? 13.700 -10.811 155.470 1.00 59.85 593 LEU E O 1
ATOM 2033 N N . GLY D 2 13 ? 12.489 -10.698 153.582 1.00 59.91 594 GLY E N 1
ATOM 2034 C CA . GLY D 2 13 ? 13.382 -11.579 152.851 1.00 57.69 594 GLY E CA 1
ATOM 2035 C C . GLY D 2 13 ? 14.731 -10.918 152.606 1.00 52.72 594 GLY E C 1
ATOM 2036 O O . GLY D 2 13 ? 15.759 -11.596 152.580 1.00 61.88 594 GLY E O 1
ATOM 2037 N N . ILE D 2 14 ? 14.720 -9.601 152.410 1.00 43.99 595 ILE E N 1
ATOM 2038 C CA . ILE D 2 14 ? 15.930 -8.809 152.165 1.00 40.79 595 ILE E CA 1
ATOM 2039 C C . ILE D 2 14 ? 17.100 -9.094 153.121 1.00 42.58 595 ILE E C 1
ATOM 2040 O O . ILE D 2 14 ? 18.256 -9.138 152.696 1.00 52.93 595 ILE E O 1
ATOM 2045 N N . TRP D 2 15 ? 16.803 -9.319 154.397 1.00 50.40 596 TRP E N 1
ATOM 2046 C CA . TRP D 2 15 ? 17.854 -9.564 155.383 1.00 55.33 596 TRP E CA 1
ATOM 2047 C C . TRP D 2 15 ? 18.370 -10.997 155.301 1.00 57.99 596 TRP E C 1
ATOM 2048 O O . TRP D 2 15 ? 17.741 -11.926 155.809 1.00 55.66 596 TRP E O 1
ATOM 2059 N N . ASP E 1 1 ? -2.114 36.515 127.650 1.00 103.20 1 ASP C N 1
ATOM 2060 C CA . ASP E 1 1 ? -1.466 35.299 127.220 1.00 97.80 1 ASP C CA 1
ATOM 2061 C C . ASP E 1 1 ? -1.048 34.437 128.420 1.00 78.88 1 ASP C C 1
ATOM 2062 O O . ASP E 1 1 ? -1.362 34.796 129.560 1.00 79.09 1 ASP C O 1
ATOM 2067 N N . VAL E 1 2 ? -0.332 33.325 128.211 1.00 62.56 2 VAL C N 1
ATOM 2068 C CA . VAL E 1 2 ? 0.093 32.578 129.375 1.00 57.91 2 VAL C CA 1
ATOM 2069 C C . VAL E 1 2 ? 1.412 33.256 129.638 1.00 63.77 2 VAL C C 1
ATOM 2070 O O . VAL E 1 2 ? 2.051 33.731 128.701 1.00 62.23 2 VAL C O 1
ATOM 2074 N N . GLN E 1 3 ? 1.857 33.357 130.869 1.00 64.66 3 GLN C N 1
ATOM 2075 C CA . GLN E 1 3 ? 3.136 34.005 130.960 1.00 64.29 3 GLN C CA 1
ATOM 2076 C C . GLN E 1 3 ? 3.911 33.133 131.911 1.00 53.08 3 GLN C C 1
ATOM 2077 O O . GLN E 1 3 ? 3.641 33.217 133.098 1.00 53.11 3 GLN C O 1
ATOM 2083 N N . LEU E 1 4 ? 4.872 32.327 131.465 1.00 43.72 4 LEU C N 1
ATOM 2084 C CA . LEU E 1 4 ? 5.595 31.518 132.460 1.00 38.57 4 LEU C CA 1
ATOM 2085 C C . LEU E 1 4 ? 6.550 32.310 133.345 1.00 46.85 4 LEU C C 1
ATOM 2086 O O . LEU E 1 4 ? 7.204 33.252 132.904 1.00 56.73 4 LEU C O 1
ATOM 2091 N N . GLN E 1 5 ? 6.628 31.893 134.609 1.00 46.30 5 GLN C N 1
ATOM 2092 C CA . GLN E 1 5 ? 7.403 32.594 135.628 1.00 49.66 5 GLN C CA 1
ATOM 2093 C C . GLN E 1 5 ? 8.191 31.680 136.565 1.00 55.34 5 GLN C C 1
ATOM 2094 O O . GLN E 1 5 ? 7.615 30.863 137.308 1.00 55.00 5 GLN C O 1
ATOM 2100 N N . GLU E 1 6 ? 9.512 31.752 136.421 1.00 53.89 6 GLU C N 1
ATOM 2101 C CA . GLU E 1 6 ? 10.456 31.031 137.261 1.00 50.90 6 GLU C CA 1
ATOM 2102 C C . GLU E 1 6 ? 10.720 31.869 138.509 1.00 43.34 6 GLU C C 1
ATOM 2103 O O . GLU E 1 6 ? 10.517 33.084 138.492 1.00 44.98 6 GLU C O 1
ATOM 2109 N N . SER E 1 7 ? 11.186 31.230 139.578 1.00 51.80 7 SER C N 1
ATOM 2110 C CA . SER E 1 7 ? 11.451 31.933 140.834 1.00 56.24 7 SER C CA 1
ATOM 2111 C C . SER E 1 7 ? 12.223 31.032 141.788 1.00 53.15 7 SER C C 1
ATOM 2112 O O . SER E 1 7 ? 12.193 29.817 141.650 1.00 40.20 7 SER C O 1
ATOM 2115 N N . GLY E 1 8 ? 12.941 31.621 142.738 1.00 49.69 8 GLY C N 1
ATOM 2116 C CA . GLY E 1 8 ? 13.637 30.814 143.723 1.00 45.64 8 GLY C CA 1
ATOM 2117 C C . GLY E 1 8 ? 15.144 30.742 143.564 1.00 52.87 8 GLY C C 1
ATOM 2118 O O . GLY E 1 8 ? 15.810 30.012 144.297 1.00 67.22 8 GLY C O 1
ATOM 2119 N N . GLY E 1 9 ? 15.688 31.488 142.607 1.00 45.88 9 GLY C N 1
ATOM 2120 C CA . GLY E 1 9 ? 17.123 31.490 142.377 1.00 61.25 9 GLY C CA 1
ATOM 2121 C C . GLY E 1 9 ? 17.938 32.278 143.388 1.00 57.86 9 GLY C C 1
ATOM 2122 O O . GLY E 1 9 ? 17.482 32.546 144.500 1.00 55.72 9 GLY C O 1
ATOM 2123 N N . GLY E 1 10 ? 19.153 32.649 142.993 1.00 56.39 10 GLY C N 1
ATOM 2124 C CA . GLY E 1 10 ? 20.010 33.487 143.810 1.00 57.75 10 GLY C CA 1
ATOM 2125 C C . GLY E 1 10 ? 21.357 32.880 144.169 1.00 63.38 10 GLY C C 1
ATOM 2126 O O . GLY E 1 10 ? 21.831 31.932 143.531 1.00 67.87 10 GLY C O 1
ATOM 2127 N N . LEU E 1 11 ? 21.996 33.483 145.169 1.00 64.25 11 LEU C N 1
ATOM 2128 C CA . LEU E 1 11 ? 23.350 33.127 145.588 1.00 54.89 11 LEU C CA 1
ATOM 2129 C C . LEU E 1 11 ? 23.373 32.074 146.690 1.00 50.30 11 LEU C C 1
ATOM 2130 O O . LEU E 1 11 ? 22.495 32.050 147.553 1.00 54.70 11 LEU C O 1
ATOM 2135 N N . VAL E 1 12 ? 24.384 31.209 146.661 1.00 50.90 12 VAL C N 1
ATOM 2136 C CA . VAL E 1 12 ? 24.480 30.124 147.635 1.00 51.78 12 VAL C CA 1
ATOM 2137 C C . VAL E 1 12 ? 25.917 29.598 147.646 1.00 53.79 12 VAL C C 1
ATOM 2138 O O . VAL E 1 12 ? 26.614 29.672 146.635 1.00 53.69 12 VAL C O 1
ATOM 2142 N N . GLN E 1 13 ? 26.369 29.080 148.785 1.00 56.15 13 GLN C N 1
ATOM 2143 C CA . GLN E 1 13 ? 27.716 28.527 148.867 1.00 61.58 13 GLN C CA 1
ATOM 2144 C C . GLN E 1 13 ? 27.692 27.096 148.335 1.00 62.32 13 GLN C C 1
ATOM 2145 O O . GLN E 1 13 ? 26.632 26.471 148.295 1.00 58.48 13 GLN C O 1
ATOM 2151 N N . PRO E 1 14 ? 28.859 26.577 147.912 1.00 68.63 14 PRO C N 1
ATOM 2152 C CA . PRO E 1 14 ? 28.966 25.175 147.493 1.00 61.06 14 PRO C CA 1
ATOM 2153 C C . PRO E 1 14 ? 28.506 24.209 148.572 1.00 62.66 14 PRO C C 1
ATOM 2154 O O . PRO E 1 14 ? 28.886 24.345 149.735 1.00 65.19 14 PRO C O 1
ATOM 2158 N N . GLY E 1 15 ? 27.692 23.237 148.178 1.00 61.69 15 GLY C N 1
ATOM 2159 C CA . GLY E 1 15 ? 27.092 22.331 149.134 1.00 83.08 15 GLY C CA 1
ATOM 2160 C C . GLY E 1 15 ? 25.739 22.832 149.595 1.00 66.07 15 GLY C C 1
ATOM 2161 O O . GLY E 1 15 ? 25.012 22.125 150.291 1.00 62.53 15 GLY C O 1
ATOM 2162 N N . GLY E 1 16 ? 25.395 24.056 149.202 1.00 58.20 16 GLY C N 1
ATOM 2163 C CA . GLY E 1 16 ? 24.148 24.658 149.634 1.00 56.52 16 GLY C CA 1
ATOM 2164 C C . GLY E 1 16 ? 22.945 24.074 148.922 1.00 71.15 16 GLY C C 1
ATOM 2165 O O . GLY E 1 16 ? 23.039 23.019 148.296 1.00 74.01 16 GLY C O 1
ATOM 2166 N N . SER E 1 17 ? 21.811 24.762 149.006 1.00 62.89 17 SER C N 1
ATOM 2167 C CA . SER E 1 17 ? 20.575 24.236 148.440 1.00 56.42 17 SER C CA 1
ATOM 2168 C C . SER E 1 17 ? 19.621 25.327 147.967 1.00 51.33 17 SER C C 1
ATOM 2169 O O . SER E 1 17 ? 19.562 26.412 148.545 1.00 67.97 17 SER C O 1
ATOM 2172 N N . LEU E 1 18 ? 18.871 25.021 146.914 1.00 45.69 18 LEU C N 1
ATOM 2173 C CA . LEU E 1 18 ? 17.887 25.952 146.367 1.00 58.44 18 LEU C CA 1
ATOM 2174 C C . LEU E 1 18 ? 16.664 25.196 145.863 1.00 56.85 18 LEU C C 1
ATOM 2175 O O . LEU E 1 18 ? 16.733 24.004 145.587 1.00 68.09 18 LEU C O 1
ATOM 2180 N N . ARG E 1 19 ? 15.541 25.897 145.754 1.00 41.61 19 ARG C N 1
ATOM 2181 C CA . ARG E 1 19 ? 14.324 25.323 145.189 1.00 40.70 19 ARG C CA 1
ATOM 2182 C C . ARG E 1 19 ? 13.707 26.266 144.171 1.00 43.50 19 ARG C C 1
ATOM 2183 O O . ARG E 1 19 ? 13.169 27.317 144.520 1.00 60.68 19 ARG C O 1
ATOM 2191 N N . LEU E 1 20 ? 13.790 25.874 142.904 1.00 40.83 20 LEU C N 1
ATOM 2192 C CA . LEU E 1 20 ? 13.202 26.662 141.831 1.00 42.03 20 LEU C CA 1
ATOM 2193 C C . LEU E 1 20 ? 11.755 26.269 141.565 1.00 45.78 20 LEU C C 1
ATOM 219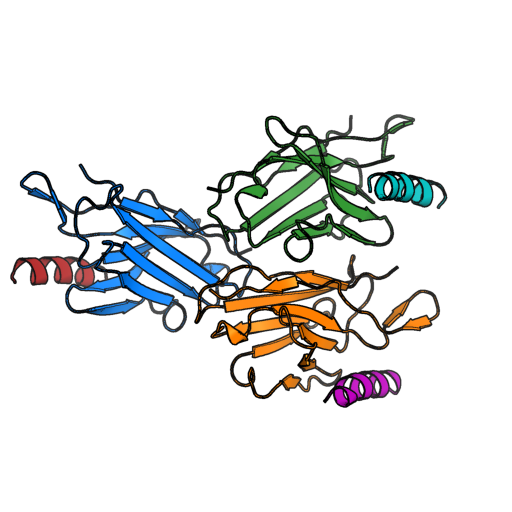4 O O . LEU E 1 20 ? 11.385 25.099 141.624 1.00 35.87 20 LEU C O 1
ATOM 2199 N N . SER E 1 21 ? 10.941 27.277 141.282 1.00 35.29 21 SER C N 1
ATOM 2200 C CA . SER E 1 21 ? 9.544 27.087 140.947 1.00 35.35 21 SER C CA 1
ATOM 2201 C C . SER E 1 21 ? 9.265 27.678 139.578 1.00 46.08 21 SER C C 1
ATOM 2202 O O . SER E 1 21 ? 9.941 28.609 139.138 1.00 47.65 21 SER C O 1
ATOM 2205 N N . CYS E 1 22 ? 8.254 27.126 138.922 1.00 35.38 22 CYS C N 1
ATOM 2206 C CA . CYS E 1 22 ? 7.839 27.568 137.603 1.00 38.84 22 CYS C CA 1
ATOM 2207 C C . CYS E 1 22 ? 6.338 27.455 137.504 1.00 35.65 22 CYS C C 1
ATOM 2208 O O . CYS E 1 22 ? 5.767 26.405 137.819 1.00 37.81 22 CYS C O 1
ATOM 2211 N N . ALA E 1 23 ? 5.694 28.534 137.070 1.00 40.05 23 ALA C N 1
ATOM 2212 C CA . ALA E 1 23 ? 4.237 28.525 137.041 1.00 36.61 23 ALA C CA 1
ATOM 2213 C C . ALA E 1 23 ? 3.664 29.516 136.043 1.00 56.39 23 ALA C C 1
ATOM 2214 O O . ALA E 1 23 ? 4.325 30.473 135.644 1.00 70.26 23 ALA C O 1
ATOM 2216 N N . ALA E 1 24 ? 2.421 29.270 135.643 1.00 68.30 24 ALA C N 1
ATOM 2217 C CA . ALA E 1 24 ? 1.697 30.188 134.780 1.00 76.24 24 ALA C CA 1
ATOM 2218 C C . ALA E 1 24 ? 1.161 31.340 135.610 1.00 75.15 24 ALA C C 1
ATOM 2219 O O . ALA E 1 24 ? 0.467 31.120 136.603 1.00 78.94 24 ALA C O 1
ATOM 2221 N N . SER E 1 25 ? 1.511 32.562 135.223 1.00 70.40 25 SER C N 1
ATOM 2222 C CA . SER E 1 25 ? 1.051 33.742 135.945 1.00 71.17 25 SER C CA 1
ATOM 2223 C C . SER E 1 25 ? -0.471 33.788 136.040 1.00 65.60 25 SER C C 1
ATOM 2224 O O . SER E 1 25 ? -1.161 33.862 135.023 1.00 70.73 25 SER C O 1
ATOM 2227 N N . GLY E 1 26 ? -0.987 33.724 137.262 1.00 57.33 26 GLY C N 1
ATOM 2228 C CA . GLY E 1 26 ? -2.420 33.767 137.491 1.00 71.31 26 GLY C CA 1
ATOM 2229 C C . GLY E 1 26 ? -3.091 32.406 137.459 1.00 77.93 26 GLY C C 1
ATOM 2230 O O . GLY E 1 26 ? -4.317 32.318 137.538 1.00 81.65 26 GLY C O 1
ATOM 2231 N N . ASN E 1 27 ? -2.284 31.353 137.343 1.00 73.14 27 ASN C N 1
ATOM 2232 C CA . ASN E 1 27 ? -2.765 29.975 137.314 1.00 78.78 27 ASN C CA 1
ATOM 2233 C C . ASN E 1 27 ? -3.833 29.745 136.244 1.00 82.95 27 ASN C C 1
ATOM 2234 O O . ASN E 1 27 ? -4.667 28.850 136.369 1.00 76.49 27 ASN C O 1
ATOM 2239 N N . ILE E 1 28 ? -3.804 30.568 135.200 1.00 87.90 28 ILE C N 1
ATOM 2240 C CA . ILE E 1 28 ? -4.803 30.520 134.135 1.00 88.81 28 ILE C CA 1
ATOM 2241 C C . ILE E 1 28 ? -4.671 29.276 133.249 1.00 80.50 28 ILE C C 1
ATOM 2242 O O . ILE E 1 28 ? -5.433 29.100 132.298 1.00 73.55 28 ILE C O 1
ATOM 2247 N N . VAL E 1 29 ? -3.704 28.418 133.566 1.00 75.10 29 VAL C N 1
ATOM 2248 C CA . VAL E 1 29 ? -3.367 27.281 132.715 1.00 74.75 29 VAL C CA 1
ATOM 2249 C C . VAL E 1 29 ? -2.578 26.221 133.493 1.00 63.57 29 VAL C C 1
ATOM 2250 O O . VAL E 1 29 ? -1.720 26.545 134.318 1.00 59.96 29 VAL C O 1
ATOM 2254 N N . SER E 1 30 ? -2.903 24.954 133.247 1.00 57.41 30 SER C N 1
ATOM 2255 C CA . SER E 1 30 ? -2.250 23.839 133.926 1.00 50.23 30 SER C CA 1
ATOM 2256 C C . SER E 1 30 ? -1.030 23.356 133.146 1.00 54.42 30 SER C C 1
ATOM 2257 O O . SER E 1 30 ? -0.983 23.450 131.920 1.00 61.49 30 SER C O 1
ATOM 2260 N N . ILE E 1 31 ? -0.048 22.836 133.873 1.00 63.68 31 ILE C N 1
ATOM 2261 C CA . ILE E 1 31 ? 1.183 22.319 133.286 1.00 38.39 31 ILE C CA 1
ATOM 2262 C C . ILE E 1 31 ? 1.283 20.823 133.575 1.00 52.28 31 ILE C C 1
ATOM 2263 O O . ILE E 1 31 ? 1.633 20.414 134.682 1.00 57.19 31 ILE C O 1
ATOM 2268 N N . ASP E 1 32 ? 0.977 20.011 132.565 1.00 47.51 32 ASP C N 1
ATOM 2269 C CA . ASP E 1 32 ? 0.904 18.561 132.729 1.00 50.15 32 ASP C CA 1
ATOM 2270 C C . ASP E 1 32 ? 2.233 17.861 132.476 1.00 53.60 32 ASP C C 1
ATOM 2271 O O . ASP E 1 32 ? 2.387 16.678 132.785 1.00 68.07 32 ASP C O 1
ATOM 2276 N N . ALA E 1 33 ? 3.193 18.599 131.932 1.00 57.00 33 ALA C N 1
ATOM 2277 C CA . ALA E 1 33 ? 4.514 18.058 131.641 1.00 41.19 33 ALA C CA 1
ATOM 2278 C C . ALA E 1 33 ? 5.447 19.208 131.311 1.00 47.73 33 ALA C C 1
ATOM 2279 O O . ALA E 1 33 ? 5.023 20.198 130.711 1.00 43.61 33 ALA C O 1
ATOM 2281 N N . ALA E 1 34 ? 6.718 19.070 131.677 1.00 37.75 34 ALA C N 1
ATOM 2282 C CA . ALA E 1 34 ? 7.656 20.175 131.495 1.00 37.19 34 ALA C CA 1
ATOM 2283 C C . ALA E 1 34 ? 9.102 19.774 131.732 1.00 49.71 34 ALA C C 1
ATOM 2284 O O . ALA E 1 34 ? 9.389 18.649 132.152 1.00 51.83 34 ALA C O 1
ATOM 2286 N N . GLY E 1 35 ? 10.013 20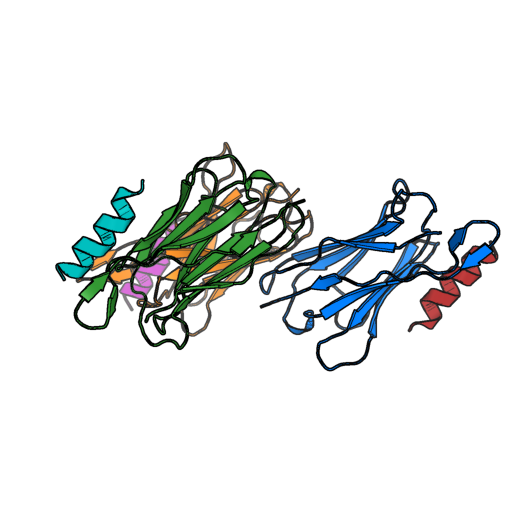.705 131.462 1.00 35.83 35 GLY C N 1
ATOM 2287 C CA . GLY E 1 35 ? 11.421 20.451 131.705 1.00 34.98 35 GLY C CA 1
ATOM 2288 C C . GLY E 1 35 ? 12.224 21.689 132.057 1.00 46.54 35 GLY C C 1
ATOM 2289 O O . GLY E 1 35 ? 11.808 22.815 131.778 1.00 49.20 35 GLY C O 1
ATOM 2290 N N . TRP E 1 36 ? 13.385 21.474 132.671 1.00 44.48 36 TRP C N 1
ATOM 2291 C CA . TRP E 1 36 ? 14.272 22.568 133.041 1.00 50.61 36 TRP C CA 1
ATOM 2292 C C . TRP E 1 36 ? 15.549 22.528 132.210 1.00 47.79 36 TRP C C 1
ATOM 2293 O O . TRP E 1 36 ? 16.198 21.469 132.102 1.00 49.60 36 TRP C O 1
ATOM 2304 N N . PHE E 1 37 ? 15.891 23.692 131.652 1.00 36.41 37 PHE C N 1
ATOM 2305 C CA . PHE E 1 37 ? 17.151 23.945 130.942 1.00 42.40 37 PHE C CA 1
ATOM 2306 C C . PHE E 1 37 ? 18.049 24.897 131.730 1.00 46.66 37 PHE C C 1
ATOM 2307 O O . PHE E 1 37 ? 17.569 25.610 132.607 1.00 54.43 37 PHE C O 1
ATOM 2315 N N . ARG E 1 38 ? 19.349 24.906 131.440 1.00 40.06 38 ARG C N 1
ATOM 2316 C CA . ARG E 1 38 ? 20.207 25.957 131.988 1.00 42.38 38 ARG C CA 1
ATOM 2317 C C . ARG E 1 38 ? 21.200 26.481 130.950 1.00 48.67 38 ARG C C 1
ATOM 2318 O O . ARG E 1 38 ? 21.604 25.760 130.037 1.00 58.38 38 ARG C O 1
ATOM 2326 N N . GLN E 1 39 ? 21.583 27.747 131.101 1.00 52.39 39 GLN C N 1
ATOM 2327 C CA . GLN E 1 39 ? 22.468 28.406 130.149 1.00 61.53 39 GLN C CA 1
ATOM 2328 C C . GLN E 1 39 ? 23.534 29.254 130.847 1.00 70.93 39 GLN C C 1
ATOM 2329 O O . GLN E 1 39 ? 23.219 30.241 131.526 1.00 74.73 39 GLN C O 1
ATOM 2335 N N . ALA E 1 40 ? 24.779 28.799 130.743 1.00 66.34 40 ALA C N 1
ATOM 2336 C CA . ALA E 1 40 ? 25.952 29.520 131.231 1.00 78.50 40 ALA C CA 1
ATOM 2337 C C . ALA E 1 40 ? 26.240 30.765 130.369 1.00 86.49 40 ALA C C 1
ATOM 2338 O O . ALA E 1 40 ? 25.689 30.884 129.274 1.00 82.95 40 ALA C O 1
ATOM 2340 N N . PRO E 1 41 ? 27.085 31.701 130.859 1.00 94.65 41 PRO C N 1
ATOM 2341 C CA . PRO E 1 41 ? 27.316 32.962 130.133 1.00 98.56 41 PRO C CA 1
ATOM 2342 C C . PRO E 1 41 ? 27.743 32.805 128.668 1.00 95.74 41 PRO C C 1
ATOM 2343 O O . PRO E 1 41 ? 27.159 33.434 127.785 1.00 100.79 41 PRO C O 1
ATOM 2347 N N . GLY E 1 42 ? 28.753 31.975 128.425 1.00 87.29 42 GLY C N 1
ATOM 2348 C CA . GLY E 1 42 ? 29.307 31.800 127.093 1.00 83.95 42 GLY C CA 1
ATOM 2349 C C . GLY E 1 42 ? 29.210 30.390 126.543 1.00 72.36 42 GLY C C 1
ATOM 2350 O O . GLY E 1 42 ? 29.885 30.047 125.572 1.00 67.61 42 GLY C O 1
ATOM 2351 N N . LYS E 1 43 ? 28.367 29.569 127.157 1.00 62.40 43 LYS C N 1
ATOM 2352 C CA . LYS E 1 43 ? 28.230 28.175 126.750 1.00 69.80 43 LYS C CA 1
ATOM 2353 C C . LYS E 1 43 ? 26.884 27.889 126.099 1.00 64.77 43 LYS C C 1
ATOM 2354 O O . LYS E 1 43 ? 26.077 28.793 125.884 1.00 61.59 43 LYS C O 1
ATOM 2360 N N . GLN E 1 44 ? 26.660 26.619 125.783 1.00 68.78 44 GLN C N 1
ATOM 2361 C CA . GLN E 1 44 ? 25.460 26.199 125.075 1.00 69.71 44 GLN C CA 1
ATOM 2362 C C . GLN E 1 44 ? 24.351 25.849 126.059 1.00 68.57 44 GLN C C 1
ATOM 2363 O O . GLN E 1 44 ? 24.610 25.267 127.114 1.00 85.00 44 GLN C O 1
ATOM 2369 N N . ARG E 1 45 ? 23.119 26.204 125.710 1.00 56.66 45 ARG C N 1
ATOM 2370 C CA . ARG E 1 45 ? 21.964 25.810 126.508 1.00 54.79 45 ARG C CA 1
ATOM 2371 C C . ARG E 1 45 ? 21.876 24.290 126.550 1.00 58.78 45 ARG C C 1
ATOM 2372 O O . ARG E 1 45 ? 22.040 23.626 125.528 1.00 69.06 45 ARG C O 1
ATOM 2380 N N . GLU E 1 46 ? 21.625 23.744 127.734 1.00 44.44 46 GLU C N 1
ATOM 2381 C CA . GLU E 1 46 ? 21.590 22.299 127.904 1.00 45.89 46 GLU C CA 1
ATOM 2382 C C . GLU E 1 46 ? 20.386 21.890 128.738 1.00 51.02 46 GLU C C 1
ATOM 2383 O O . GLU E 1 46 ? 19.914 22.663 129.574 1.00 52.38 46 GLU C O 1
ATOM 2389 N N . PRO E 1 47 ? 19.883 20.668 128.519 1.00 49.57 47 PRO C N 1
ATOM 2390 C CA . PRO E 1 47 ? 18.799 20.170 129.368 1.00 42.43 47 PRO C CA 1
ATOM 2391 C C . PRO E 1 47 ? 19.259 19.799 130.769 1.00 40.49 47 PRO C C 1
ATOM 2392 O O . PRO E 1 47 ? 20.408 19.397 130.959 1.00 53.42 47 PRO C O 1
ATOM 2396 N N . VAL E 1 48 ? 18.361 19.924 131.737 1.00 38.12 48 VAL C N 1
ATOM 2397 C CA . VAL E 1 48 ? 18.700 19.629 133.118 1.00 35.07 48 VAL C CA 1
ATOM 2398 C C . VAL E 1 48 ? 17.775 18.534 133.607 1.00 43.51 48 VAL C C 1
ATOM 2399 O O . VAL E 1 48 ? 18.227 17.519 134.138 1.00 53.37 48 VAL C O 1
ATOM 2403 N N . ALA E 1 49 ? 16.474 18.734 133.418 1.00 34.51 49 ALA C N 1
ATOM 2404 C CA . ALA E 1 49 ? 15.526 17.715 133.873 1.00 33.11 49 ALA C CA 1
ATOM 2405 C C . ALA E 1 49 ? 14.210 17.722 133.112 1.00 37.85 49 ALA C C 1
ATOM 2406 O O . ALA E 1 49 ? 13.915 18.664 132.385 1.00 42.25 49 ALA C O 1
ATOM 2408 N N . THR E 1 50 ? 13.419 16.666 133.287 1.00 29.42 50 THR C N 1
ATOM 2409 C CA . THR E 1 50 ? 12.181 16.491 132.528 1.00 43.69 50 THR C CA 1
ATOM 2410 C C . THR E 1 50 ? 11.220 15.650 133.346 1.00 49.58 50 THR C C 1
ATOM 2411 O O . THR E 1 50 ? 11.625 14.695 134.025 1.00 65.87 50 THR C O 1
ATOM 2415 N N . ILE E 1 51 ? 9.937 15.978 133.211 1.00 35.97 51 ILE C N 1
ATOM 2416 C CA . ILE E 1 51 ? 8.854 15.208 133.804 1.00 36.04 51 ILE C CA 1
ATOM 2417 C C . ILE E 1 51 ? 7.670 15.173 132.837 1.00 32.00 51 ILE C C 1
ATOM 2418 O O . ILE E 1 51 ? 7.183 16.211 132.356 1.00 40.40 51 ILE C O 1
ATOM 2423 N N . LEU E 1 52 ? 7.253 13.950 132.530 1.00 29.63 52 LEU C N 1
ATOM 2424 C CA . LEU E 1 52 ? 6.207 13.687 131.553 1.00 43.53 52 LEU C CA 1
ATOM 2425 C C . LEU E 1 52 ? 4.815 13.741 132.169 1.00 39.35 52 LEU C C 1
ATOM 2426 O O . LEU E 1 52 ? 4.658 14.034 133.355 1.00 37.79 52 LEU C O 1
ATOM 2431 N N . THR E 1 53 ? 3.808 13.455 131.351 1.00 29.90 53 THR C N 1
ATOM 2432 C CA . THR E 1 53 ? 2.427 13.461 131.811 1.00 35.37 53 THR C CA 1
ATOM 2433 C C . THR E 1 53 ? 2.179 12.323 132.796 1.00 35.98 53 THR C C 1
ATOM 2434 O O . THR E 1 53 ? 1.386 12.455 133.729 1.00 41.94 53 THR C O 1
ATOM 2438 N N . GLY E 1 54 ? 2.865 11.206 132.578 1.00 33.23 54 GLY C N 1
ATOM 2439 C CA . GLY E 1 54 ? 2.730 10.048 133.442 1.00 36.01 54 GLY C CA 1
ATOM 2440 C C . GLY E 1 54 ? 3.409 10.225 134.784 1.00 45.35 54 GLY C C 1
ATOM 2441 O O . GLY E 1 54 ? 3.048 9.576 135.766 1.00 55.41 54 GLY C O 1
ATOM 2442 N N . GLY E 1 55 ? 4.395 11.114 134.827 1.00 47.14 55 GLY C N 1
ATOM 2443 C CA . GLY E 1 55 ? 5.146 11.343 136.045 1.00 53.90 55 GLY C CA 1
ATOM 2444 C C . GLY E 1 55 ? 6.596 10.926 135.905 1.00 50.61 55 GLY C C 1
ATOM 2445 O O . GLY E 1 55 ? 7.414 11.203 136.782 1.00 46.40 55 GLY C O 1
ATOM 2446 N N . ALA E 1 56 ? 6.914 10.253 134.802 1.00 51.27 56 ALA C N 1
ATOM 2447 C CA . ALA E 1 56 ? 8.264 9.748 134.577 1.00 47.30 56 ALA C CA 1
ATOM 2448 C C . ALA E 1 56 ? 9.258 10.897 134.490 1.00 47.67 56 ALA C C 1
ATOM 2449 O O . ALA E 1 56 ? 8.989 11.915 133.854 1.00 47.34 56 ALA C O 1
ATOM 2451 N N . THR E 1 57 ? 10.411 10.726 135.127 1.00 44.61 57 THR C N 1
ATOM 2452 C CA . THR E 1 57 ? 11.396 11.796 135.192 1.00 44.31 57 THR C CA 1
ATOM 2453 C C . THR E 1 57 ? 12.763 11.388 134.666 1.00 46.75 57 THR C C 1
ATOM 2454 O O . THR E 1 57 ? 13.237 10.283 134.935 1.00 53.90 57 THR C O 1
ATOM 2458 N N . ASN E 1 58 ? 13.394 12.282 133.912 1.00 44.59 58 ASN C N 1
ATOM 2459 C CA . ASN E 1 58 ? 14.764 12.034 133.461 1.00 43.76 58 ASN C CA 1
ATOM 2460 C C . ASN E 1 58 ? 15.677 13.233 133.705 1.00 46.79 58 ASN C C 1
ATOM 2461 O O . ASN E 1 58 ? 15.234 14.385 133.629 1.00 36.98 58 ASN C O 1
ATOM 2466 N N . TYR E 1 59 ? 16.948 12.962 134.001 1.00 55.85 59 TYR C N 1
ATOM 2467 C CA . TYR E 1 59 ? 17.894 14.030 134.310 1.00 45.60 59 TYR C CA 1
ATOM 2468 C C . TYR E 1 59 ? 19.177 13.907 133.491 1.00 46.31 59 TYR C C 1
ATOM 2469 O O . TYR E 1 59 ? 19.511 12.823 133.012 1.00 60.22 59 TYR C O 1
ATOM 2478 N N . ALA E 1 60 ? 19.890 15.020 133.327 1.00 50.70 60 ALA C N 1
ATOM 2479 C CA . ALA E 1 60 ? 21.229 14.996 132.743 1.00 51.88 60 ALA C CA 1
ATOM 2480 C C . ALA E 1 60 ? 22.183 14.259 133.677 1.00 57.66 60 ALA C C 1
ATOM 2481 O O . ALA E 1 60 ? 21.954 14.232 134.882 1.00 61.94 60 ALA C O 1
ATOM 2483 N N . ASP E 1 61 ? 23.293 13.753 133.147 1.00 65.52 61 ASP C N 1
ATOM 2484 C CA . ASP E 1 61 ? 24.211 12.923 133.931 1.00 67.25 61 ASP C CA 1
ATOM 2485 C C . ASP E 1 61 ? 24.942 13.711 135.020 1.00 64.83 61 ASP C C 1
ATOM 2486 O O . ASP E 1 61 ? 25.331 13.157 136.044 1.00 73.26 61 ASP C O 1
ATOM 2491 N N . SER E 1 62 ? 25.122 15.007 134.794 1.00 58.97 62 SER C N 1
ATOM 2492 C CA . SER E 1 62 ? 25.898 15.849 135.699 1.00 55.07 62 SER C CA 1
ATOM 2493 C C . SER E 1 62 ? 25.055 16.383 136.860 1.00 57.53 62 SER C C 1
ATOM 2494 O O . SER E 1 62 ? 25.559 17.120 137.708 1.00 58.90 62 SER C O 1
ATOM 2497 N N . VAL E 1 63 ? 23.779 16.011 136.899 1.00 59.10 63 VAL C N 1
ATOM 2498 C CA . VAL E 1 63 ? 22.860 16.477 137.934 1.00 46.52 63 VAL C CA 1
ATOM 2499 C C . VAL E 1 63 ? 22.089 15.324 138.564 1.00 45.29 63 VAL C C 1
ATOM 2500 O O . VAL E 1 63 ? 21.350 15.533 139.545 1.00 36.92 63 VAL C O 1
ATOM 2504 N N . LYS E 1 64 ? 22.226 14.107 138.022 1.00 56.12 64 LYS C N 1
ATOM 2505 C CA . LYS E 1 64 ? 21.478 12.935 138.550 1.00 52.28 64 LYS C CA 1
ATOM 2506 C C . LYS E 1 64 ? 21.919 12.596 139.944 1.00 51.80 64 LYS C C 1
ATOM 2507 O O . LYS E 1 64 ? 23.103 12.590 140.223 1.00 44.07 64 LYS C O 1
ATOM 2513 N N . GLY E 1 65 ? 20.964 12.340 140.819 1.00 56.76 65 GLY C N 1
ATOM 2514 C CA . GLY E 1 65 ? 21.275 12.141 142.216 1.00 58.34 65 GLY C CA 1
ATOM 2515 C C . GLY E 1 65 ? 21.207 13.369 143.105 1.00 45.76 65 GLY C C 1
ATOM 2516 O O . GLY E 1 65 ? 20.974 13.288 144.319 1.00 48.08 65 GLY C O 1
ATOM 2517 N N . ARG E 1 66 ? 21.411 14.518 142.480 1.00 40.08 66 ARG C N 1
ATOM 2518 C CA . ARG E 1 66 ? 21.463 15.791 143.183 1.00 37.86 66 ARG C CA 1
ATOM 2519 C C . ARG E 1 66 ? 20.205 16.631 143.015 1.00 33.52 66 ARG C C 1
ATOM 2520 O O . ARG E 1 66 ? 19.710 17.219 143.978 1.00 32.38 66 ARG C O 1
ATOM 2528 N N . PHE E 1 67 ? 19.686 16.679 141.794 1.00 46.89 67 PHE C N 1
ATOM 2529 C CA . PHE E 1 67 ? 18.491 17.464 141.517 1.00 32.98 67 PHE C CA 1
ATOM 2530 C C . PHE E 1 67 ? 17.255 16.572 141.497 1.00 42.86 67 PHE C C 1
ATOM 2531 O O . PHE E 1 67 ? 17.342 15.369 141.240 1.00 40.64 67 PHE C O 1
ATOM 2539 N N . THR E 1 68 ? 16.104 17.180 141.769 1.00 41.31 68 THR C N 1
ATOM 2540 C CA . THR E 1 68 ? 14.821 16.490 141.716 1.00 43.08 68 THR C CA 1
ATOM 2541 C C . THR E 1 68 ? 13.722 17.358 141.097 1.00 47.13 68 THR C C 1
ATOM 2542 O O . THR E 1 68 ? 13.440 18.449 141.581 1.00 53.00 68 THR C O 1
ATOM 2546 N N . ILE E 1 69 ? 13.081 16.863 140.043 1.00 36.33 69 ILE C N 1
ATOM 2547 C CA . ILE E 1 69 ? 11.962 17.588 139.443 1.00 34.32 69 ILE C CA 1
ATOM 2548 C C . ILE E 1 69 ? 10.623 17.022 139.922 1.00 35.93 69 ILE C C 1
ATOM 2549 O O . ILE E 1 69 ? 10.509 15.819 140.152 1.00 36.23 69 ILE C O 1
ATOM 2554 N N . SER E 1 70 ? 9.610 17.877 140.063 1.00 37.65 70 SER C N 1
ATOM 2555 C CA . SER E 1 70 ? 8.313 17.412 140.586 1.00 39.97 70 SER C CA 1
ATOM 2556 C C . SER E 1 70 ? 7.190 18.429 140.394 1.00 42.74 70 SER C C 1
ATOM 2557 O O . SER E 1 70 ? 7.448 19.537 139.956 1.00 42.84 70 SER C O 1
ATOM 2560 N N . ARG E 1 71 ? 5.939 18.053 140.662 1.00 45.68 71 ARG C N 1
ATOM 2561 C CA . ARG E 1 71 ? 4.860 19.030 140.518 1.00 55.26 71 ARG C CA 1
ATOM 2562 C C . ARG E 1 71 ? 3.776 18.872 141.583 1.00 52.63 71 ARG C C 1
ATOM 2563 O O . ARG E 1 71 ? 3.429 17.756 141.960 1.00 53.23 71 ARG C O 1
ATOM 2571 N N . ASP E 1 72 ? 3.264 19.993 142.080 1.00 58.22 72 ASP C N 1
ATOM 2572 C CA . ASP E 1 72 ? 2.144 19.986 143.021 1.00 63.47 72 ASP C CA 1
ATOM 2573 C C . ASP E 1 72 ? 0.922 19.244 142.435 1.00 73.16 72 ASP C C 1
ATOM 2574 O O . ASP E 1 72 ? 0.750 19.191 141.217 1.00 80.81 72 ASP C O 1
ATOM 2579 N N . ASN E 1 73 ? 0.080 18.705 143.315 1.00 81.93 73 ASN C N 1
ATOM 2580 C CA . ASN E 1 73 ? -1.154 17.966 142.985 1.00 93.63 73 ASN C CA 1
ATOM 2581 C C . ASN E 1 73 ? -2.227 18.768 142.214 1.00 100.66 73 ASN C C 1
ATOM 2582 O O . ASN E 1 73 ? -2.986 18.222 141.420 1.00 107.30 73 ASN C O 1
ATOM 2587 N N . ALA E 1 74 ? -2.215 20.075 142.460 1.00 96.91 74 ALA C N 1
ATOM 2588 C CA . ALA E 1 74 ? -3.088 21.126 141.889 1.00 104.54 74 ALA C CA 1
ATOM 2589 C C . ALA E 1 74 ? -2.934 21.453 140.368 1.00 154.73 74 ALA C C 1
ATOM 2590 O O . ALA E 1 74 ? -3.748 22.133 139.735 1.00 161.72 74 ALA C O 1
ATOM 2592 N N . LYS E 1 75 ? -1.829 20.954 139.832 1.00 134.01 75 LYS C N 1
ATOM 2593 C CA . LYS E 1 75 ? -1.288 21.011 138.423 1.00 130.94 75 LYS C CA 1
ATOM 2594 C C . LYS E 1 75 ? -0.800 22.317 137.762 1.00 126.61 75 LYS C C 1
ATOM 2595 O O . LYS E 1 75 ? -0.836 22.417 136.513 1.00 150.77 75 LYS C O 1
ATOM 2601 N N . ASN E 1 76 ? -0.545 23.352 138.561 1.00 112.04 76 ASN C N 1
ATOM 2602 C CA . ASN E 1 76 ? -0.022 24.642 138.070 1.00 105.71 76 ASN C CA 1
ATOM 2603 C C . ASN E 1 76 ? 1.519 24.946 138.270 1.00 110.70 76 ASN C C 1
ATOM 2604 O O . ASN E 1 76 ? 2.135 25.638 137.418 1.00 134.33 76 ASN C O 1
ATOM 2609 N N . THR E 1 77 ? 2.150 24.417 139.333 1.00 73.55 77 THR C N 1
ATOM 2610 C CA . THR E 1 77 ? 3.553 24.740 139.527 1.00 67.50 77 THR C CA 1
ATOM 2611 C C . THR E 1 77 ? 4.376 23.498 139.432 1.00 56.61 77 THR C C 1
ATOM 2612 O O . THR E 1 77 ? 3.973 22.422 139.905 1.00 57.73 77 THR C O 1
ATOM 2616 N N . VAL E 1 78 ? 5.555 23.665 138.853 1.00 50.27 78 VAL C N 1
ATOM 2617 C CA . VAL E 1 78 ? 6.615 22.652 138.792 1.00 37.31 78 VAL C CA 1
ATOM 2618 C C . VAL E 1 78 ? 7.859 23.092 139.521 1.00 38.34 78 VAL C C 1
ATOM 2619 O O . VAL E 1 78 ? 8.254 24.255 139.443 1.00 39.68 78 VAL C O 1
ATOM 2623 N N . TYR E 1 79 ? 8.478 22.150 140.216 1.00 41.75 79 TYR C N 1
ATOM 2624 C CA . TYR E 1 79 ? 9.649 22.423 141.038 1.00 34.75 79 TYR C CA 1
ATOM 2625 C C . TYR E 1 79 ? 10.910 21.737 140.536 1.00 41.09 79 TYR C C 1
ATOM 2626 O O . TYR E 1 79 ? 10.863 20.620 139.988 1.00 37.01 79 TYR C O 1
ATOM 2635 N N . LEU E 1 80 ? 12.027 22.406 140.810 1.00 40.05 80 LEU C N 1
ATOM 2636 C CA . LEU E 1 80 ? 13.371 21.872 140.678 1.00 32.63 80 LEU C CA 1
ATOM 2637 C C . LEU E 1 80 ? 14.119 22.022 141.993 1.00 33.12 80 LEU C C 1
ATOM 2638 O O . LEU E 1 80 ? 14.598 23.109 142.332 1.00 46.46 80 LEU C O 1
ATOM 2643 N N . GLN E 1 81 ? 14.179 20.931 142.744 1.00 33.32 81 GLN C N 1
ATOM 2644 C CA . GLN E 1 81 ? 14.939 20.861 143.980 1.00 34.28 81 GLN C CA 1
ATOM 2645 C C . GLN E 1 81 ? 16.418 20.665 143.677 1.00 36.61 81 GLN C C 1
ATOM 2646 O O . GLN E 1 81 ? 16.794 19.738 142.961 1.00 47.30 81 GLN C O 1
ATOM 2652 N N . MET E 1 82 ? 17.252 21.538 144.228 1.00 37.05 82 MET C N 1
ATOM 2653 C CA . MET E 1 82 ? 18.684 21.504 143.966 1.00 38.02 82 MET C CA 1
ATOM 2654 C C . MET E 1 82 ? 19.479 21.355 145.258 1.00 47.39 82 MET C C 1
ATOM 2655 O O . MET E 1 82 ? 19.557 22.285 146.068 1.00 55.43 82 MET C O 1
ATOM 2660 N N . ASN E 1 83 A 20.046 20.166 145.442 1.00 45.67 82 ASN C N 1
ATOM 2661 C CA . ASN E 1 83 A 20.882 19.853 146.593 1.00 45.81 82 ASN C CA 1
ATOM 2662 C C . ASN E 1 83 A 22.321 19.642 146.134 1.00 53.52 82 ASN C C 1
ATOM 2663 O O . ASN E 1 83 A 22.563 19.305 144.974 1.00 58.71 82 ASN C O 1
ATOM 2668 N N . SER E 1 84 B 23.263 19.848 147.049 1.00 54.81 82 SER C N 1
ATOM 2669 C CA . SER E 1 84 B 24.692 19.688 146.781 1.00 53.90 82 SER C CA 1
ATOM 2670 C C . SER E 1 84 B 25.169 20.534 145.611 1.00 51.48 82 SER C C 1
ATOM 2671 O O . SER E 1 84 B 25.815 20.020 144.696 1.00 55.03 82 SER C O 1
ATOM 2674 N N . LEU E 1 85 C 24.832 21.820 145.621 1.00 50.20 82 LEU C N 1
ATOM 2675 C CA . LEU E 1 85 C 25.297 22.711 144.568 1.00 57.80 82 LEU C CA 1
ATOM 2676 C C . LEU E 1 85 C 26.816 22.748 144.513 1.00 58.85 82 LEU C C 1
ATOM 2677 O O . LEU E 1 85 C 27.501 22.571 145.522 1.00 66.22 82 LEU C O 1
ATOM 2682 N N . LYS E 1 86 ? 27.332 22.974 143.316 1.00 52.82 83 LYS C N 1
ATOM 2683 C CA . LYS E 1 86 ? 28.751 23.190 143.102 1.00 61.76 83 LYS C CA 1
ATOM 2684 C C . LYS E 1 86 ? 28.891 24.199 141.978 1.00 64.93 83 LYS C C 1
ATOM 2685 O O . LYS E 1 86 ? 27.930 24.424 141.240 1.00 61.32 83 LYS C O 1
ATOM 2691 N N . PRO E 1 87 ? 30.060 24.847 141.869 1.00 71.13 84 PRO C N 1
ATOM 2692 C CA . PRO E 1 87 ? 30.115 25.996 140.966 1.00 73.27 84 PRO C CA 1
ATOM 2693 C C . PRO E 1 87 ? 29.800 25.653 139.504 1.00 75.74 84 PRO C C 1
ATOM 2694 O O . PRO E 1 87 ? 29.548 26.588 138.742 1.00 71.37 84 PRO C O 1
ATOM 2698 N N . GLU E 1 88 ? 29.831 24.380 139.096 1.00 74.27 85 GLU C N 1
ATOM 2699 C CA . GLU E 1 88 ? 29.463 24.070 137.698 1.00 68.80 85 GLU C CA 1
ATOM 2700 C C . GLU E 1 88 ? 27.947 24.319 137.511 1.00 69.63 85 GLU C C 1
ATOM 2701 O O . GLU E 1 88 ? 27.464 24.430 136.373 1.00 63.17 85 GLU C O 1
ATOM 2707 N N . ASP E 1 89 ? 27.193 24.428 138.607 1.00 66.04 86 ASP C N 1
ATOM 2708 C CA . ASP E 1 89 ? 25.748 24.625 138.480 1.00 51.56 86 ASP C CA 1
ATOM 2709 C C . ASP E 1 89 ? 25.320 26.076 138.245 1.00 51.98 86 ASP C C 1
ATOM 2710 O O . ASP E 1 89 ? 24.140 26.347 138.006 1.00 48.76 86 ASP C O 1
ATOM 2715 N N . THR E 1 90 ? 26.277 26.997 138.299 1.00 59.54 87 THR C N 1
ATOM 2716 C CA . THR E 1 90 ? 25.999 28.412 138.074 1.00 54.39 87 THR C CA 1
ATOM 2717 C C . THR E 1 90 ? 25.508 28.663 136.654 1.00 47.59 87 THR C C 1
ATOM 2718 O O . THR E 1 90 ? 26.238 28.410 135.694 1.00 49.44 87 THR C O 1
ATOM 2722 N N . ALA E 1 91 ? 24.290 29.185 136.525 1.00 56.29 88 ALA C N 1
ATOM 2723 C CA . ALA E 1 91 ? 23.692 29.400 135.204 1.00 52.97 88 ALA C CA 1
ATOM 2724 C C . ALA E 1 91 ? 22.369 30.143 135.288 1.00 52.55 88 ALA C C 1
ATOM 2725 O O . ALA E 1 91 ? 21.864 30.411 136.378 1.00 53.24 88 ALA C O 1
ATOM 2727 N N . VAL E 1 92 ? 21.805 30.477 134.130 1.00 50.59 89 VAL C N 1
ATOM 2728 C CA . VAL E 1 92 ? 20.432 30.963 134.110 1.00 46.39 89 VAL C CA 1
ATOM 2729 C C . VAL E 1 92 ? 19.523 29.786 133.774 1.00 61.77 89 VAL C C 1
ATOM 2730 O O . VAL E 1 92 ? 19.687 29.140 132.743 1.00 61.19 89 VAL C O 1
ATOM 2734 N N . TYR E 1 93 ? 18.549 29.522 134.637 1.00 48.31 90 TYR C N 1
ATOM 2735 C CA . TYR E 1 93 ? 17.700 28.346 134.488 1.00 40.12 90 TYR C CA 1
ATOM 2736 C C . TYR E 1 93 ? 16.348 28.723 133.893 1.00 53.87 90 TYR C C 1
ATOM 2737 O O . TYR E 1 93 ? 15.689 29.666 134.350 1.00 65.80 90 TYR C O 1
ATOM 2746 N N . TYR E 1 94 ? 15.968 27.989 132.848 1.00 42.96 91 TYR C N 1
ATOM 2747 C CA . TYR E 1 94 ? 14.729 28.228 132.118 1.00 44.01 91 TYR C CA 1
ATOM 2748 C C . TYR E 1 94 ? 13.724 27.084 132.255 1.00 36.35 91 TYR C C 1
ATOM 2749 O O . TYR E 1 94 ? 14.103 25.917 132.419 1.00 35.64 91 TYR C O 1
ATOM 2758 N N . CYS E 1 95 ? 12.446 27.438 132.145 1.00 35.85 92 CYS C N 1
ATOM 2759 C CA . CYS E 1 95 ? 11.335 26.494 132.224 1.00 34.29 92 CYS C CA 1
ATOM 2760 C C . CYS E 1 95 ? 10.654 26.293 130.870 1.00 41.07 92 CYS C C 1
ATOM 2761 O O . CYS E 1 95 ? 10.323 27.263 130.187 1.00 44.07 92 CYS C O 1
ATOM 2764 N N . TYR E 1 96 ? 10.445 25.038 130.482 1.00 39.40 93 TYR C N 1
ATOM 2765 C CA . TYR E 1 96 ? 9.862 24.744 129.177 1.00 40.61 93 TYR C CA 1
ATOM 2766 C C . TYR E 1 96 ? 8.593 23.923 129.364 1.00 40.11 93 TYR C C 1
ATOM 2767 O O . TYR E 1 96 ? 8.616 22.852 129.980 1.00 41.62 93 TYR C O 1
ATOM 2776 N N . ALA E 1 97 ? 7.492 24.440 128.822 1.00 37.13 94 ALA C N 1
ATOM 2777 C CA . ALA E 1 97 ? 6.184 23.799 128.911 1.00 43.73 94 ALA C CA 1
ATOM 2778 C C . ALA E 1 97 ? 5.602 23.628 127.513 1.00 45.94 94 ALA C C 1
ATOM 2779 O O . ALA E 1 97 ? 5.121 24.590 126.914 1.00 51.99 94 ALA C O 1
ATOM 2781 N N . PRO E 1 98 ? 5.645 22.397 126.988 1.00 40.78 95 PRO C N 1
ATOM 2782 C CA . PRO E 1 98 ? 5.191 22.128 125.620 1.00 41.10 95 PRO C CA 1
ATOM 2783 C C . PRO E 1 98 ? 3.677 22.009 125.438 1.00 37.88 95 PRO C C 1
ATOM 2784 O O . PRO E 1 98 ? 2.967 21.558 126.336 1.00 44.66 95 PRO C O 1
ATOM 2788 N N . MET E 1 99 ? 3.216 22.425 124.261 1.00 38.45 96 MET C N 1
ATOM 2789 C CA . MET E 1 99 ? 1.850 22.211 123.782 1.00 30.79 96 MET C CA 1
ATOM 2790 C C . MET E 1 99 ? 0.747 22.624 124.766 1.00 36.33 96 MET C C 1
ATOM 2791 O O . MET E 1 99 ? -0.099 21.820 125.154 1.00 46.22 96 MET C O 1
ATOM 2796 N N . ILE E 1 100 ? 0.778 23.889 125.166 1.00 42.67 97 ILE C N 1
ATOM 2797 C CA . ILE E 1 100 ? -0.256 24.491 125.994 1.00 30.70 97 ILE C CA 1
ATOM 2798 C C . ILE E 1 100 ? -1.329 25.142 125.126 1.00 39.12 97 ILE C C 1
ATOM 2799 O O . ILE E 1 100 ? -1.013 25.916 124.217 1.00 48.43 97 ILE C O 1
ATOM 2804 N N . TYR E 1 101 ? -2.589 24.790 125.372 1.00 31.23 98 TYR C N 1
ATOM 2805 C CA . TYR E 1 101 ? -3.692 25.371 124.617 1.00 32.14 98 TYR C CA 1
ATOM 2806 C C . TYR E 1 101 ? -4.098 26.704 125.221 1.00 36.91 98 TYR C C 1
ATOM 2807 O O . TYR E 1 101 ? -4.341 26.811 126.423 1.00 43.38 98 TYR C O 1
ATOM 2816 N N . TYR E 1 102 ? -4.179 27.716 124.365 1.00 35.25 99 TYR C N 1
ATOM 2817 C CA . TYR E 1 102 ? -4.637 29.033 124.771 1.00 39.73 99 TYR C CA 1
ATOM 2818 C C . TYR E 1 102 ? -5.026 29.835 123.535 1.00 43.47 99 TYR C C 1
ATOM 2819 O O . TYR E 1 102 ? -4.349 29.766 122.498 1.00 61.03 99 TYR C O 1
ATOM 2828 N N . GLY E 1 103 ? -6.191 30.472 123.610 1.00 40.98 100 GLY C N 1
ATOM 2829 C CA . GLY E 1 103 ? -6.672 31.349 122.559 1.00 43.44 100 GLY C CA 1
ATOM 2830 C C . GLY E 1 103 ? -6.686 30.675 121.207 1.00 47.39 100 GLY C C 1
ATOM 2831 O O . GLY E 1 103 ? -6.146 31.209 120.238 1.00 44.47 100 GLY C O 1
ATOM 2832 N N . GLY E 1 104 A -7.296 29.500 121.136 1.00 43.15 100 GLY C N 1
ATOM 2833 C CA . GLY E 1 104 A -7.484 28.857 119.855 1.00 40.74 100 GLY C CA 1
ATOM 2834 C C . GLY E 1 104 A -6.277 28.069 119.381 1.00 49.59 100 GLY C C 1
ATOM 2835 O O . GLY E 1 104 A -6.330 27.466 118.309 1.00 60.93 100 GLY C O 1
ATOM 2836 N N . ARG E 1 105 B -5.186 28.056 120.149 1.00 55.22 100 ARG C N 1
ATOM 2837 C CA . ARG E 1 105 B -3.996 27.367 119.646 1.00 46.82 100 ARG C CA 1
ATOM 2838 C C . ARG E 1 105 B -3.101 26.709 120.693 1.00 43.24 100 ARG C C 1
ATOM 2839 O O . ARG E 1 105 B -2.912 27.231 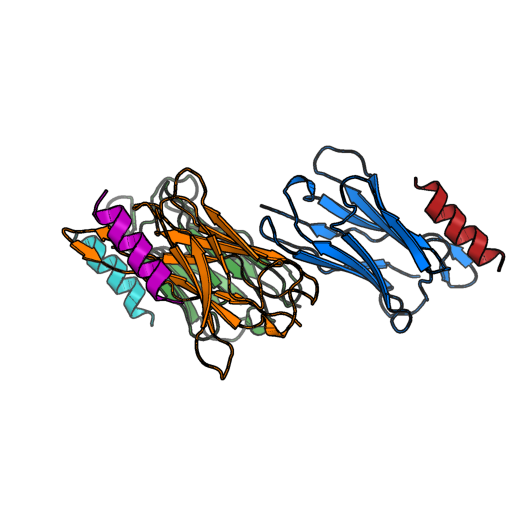121.793 1.00 49.85 100 ARG C O 1
ATOM 2847 N N . TYR E 1 106 C -2.577 25.536 120.342 1.00 36.72 100 TYR C N 1
ATOM 2848 C CA . TYR E 1 106 C -1.502 24.915 121.106 1.00 33.69 100 TYR C CA 1
ATOM 2849 C C . TYR E 1 106 C -0.199 25.654 120.845 1.00 38.49 100 TYR C C 1
ATOM 2850 O O . TYR E 1 106 C -0.000 26.201 119.758 1.00 41.84 100 TYR C O 1
ATOM 2859 N N . SER E 1 107 D 0.694 25.653 121.829 1.00 34.45 100 SER C N 1
ATOM 2860 C CA . SER E 1 107 D 1.974 26.339 121.678 1.00 35.91 100 SER C CA 1
ATOM 2861 C C . SER E 1 107 D 2.964 25.941 122.762 1.00 36.08 100 SER C C 1
ATOM 2862 O O . SER E 1 107 D 2.582 25.675 123.893 1.00 53.55 100 SER C O 1
ATOM 2865 N N . ASP E 1 108 ? 4.248 25.950 122.426 1.00 35.90 101 ASP C N 1
ATOM 2866 C CA . ASP E 1 108 ? 5.276 25.765 123.437 1.00 38.68 101 ASP C CA 1
ATOM 2867 C C . ASP E 1 108 ? 5.558 27.100 124.106 1.00 39.61 101 ASP C C 1
ATOM 2868 O O . ASP E 1 108 ? 5.488 28.146 123.463 1.00 50.98 101 ASP C O 1
ATOM 2873 N N . TYR E 1 109 ? 5.869 27.069 125.397 1.00 40.37 102 TYR C N 1
ATOM 2874 C CA . TYR E 1 109 ? 6.128 28.306 126.118 1.00 52.60 102 TYR C CA 1
ATOM 2875 C C . TYR E 1 109 ? 7.395 28.236 126.957 1.00 51.89 102 TYR C C 1
ATOM 2876 O O . TYR E 1 109 ? 7.735 27.196 127.523 1.00 40.62 102 TYR C O 1
ATOM 2885 N N . TRP E 1 110 ? 8.086 29.367 127.026 1.00 55.16 103 TRP C N 1
ATOM 2886 C CA . TRP E 1 110 ? 9.309 29.501 127.799 1.00 47.37 103 TRP C CA 1
ATOM 2887 C C . TRP E 1 110 ? 9.154 30.597 128.847 1.00 45.27 103 TRP C C 1
ATOM 2888 O O . TRP E 1 110 ? 8.475 31.598 128.599 1.00 46.37 103 TRP C O 1
ATOM 2899 N N . GLY E 1 111 ? 9.774 30.415 130.010 1.00 40.89 104 GLY C N 1
ATOM 2900 C CA . GLY E 1 111 ? 9.892 31.494 130.973 1.00 49.89 104 GLY C CA 1
ATOM 2901 C C . GLY E 1 111 ? 11.147 32.275 130.638 1.00 58.41 104 GLY C C 1
ATOM 2902 O O . GLY E 1 111 ? 12.024 31.741 129.958 1.00 72.94 104 GLY C O 1
ATOM 2903 N N . GLN E 1 112 ? 11.254 33.521 131.105 1.00 59.17 105 GLN C N 1
ATOM 2904 C CA . GLN E 1 112 ? 12.405 34.350 130.740 1.00 71.06 105 GLN C CA 1
ATOM 2905 C C . GLN E 1 112 ? 13.625 33.965 131.576 1.00 73.75 105 GLN C C 1
ATOM 2906 O O . GLN E 1 112 ? 14.744 34.383 131.265 1.00 86.32 105 GLN C O 1
ATOM 2912 N N . GLY E 1 113 ? 13.424 33.168 132.626 1.00 61.81 106 GLY C N 1
ATOM 2913 C CA . GLY E 1 113 ? 14.564 32.660 133.377 1.00 53.86 106 GLY C CA 1
ATOM 2914 C C . GLY E 1 113 ? 14.808 33.125 134.803 1.00 54.89 106 GLY C C 1
ATOM 2915 O O . GLY E 1 113 ? 14.234 34.117 135.259 1.00 55.91 106 GLY C O 1
ATOM 2916 N N . THR E 1 114 ? 15.668 32.390 135.509 1.00 54.98 107 THR C N 1
ATOM 2917 C CA . THR E 1 114 ? 16.084 32.775 136.862 1.00 51.28 107 THR C CA 1
ATOM 2918 C C . THR E 1 114 ? 17.559 32.443 137.116 1.00 55.67 107 THR C C 1
ATOM 2919 O O . THR E 1 114 ? 18.041 31.367 136.776 1.00 68.83 107 THR C O 1
ATOM 2923 N N . GLN E 1 115 ? 18.268 33.395 137.719 1.00 50.41 108 GLN C N 1
ATOM 2924 C CA . GLN E 1 115 ? 19.708 33.280 137.946 1.00 48.24 108 GLN C CA 1
ATOM 2925 C C . GLN E 1 115 ? 20.044 32.357 139.117 1.00 56.99 108 GLN C C 1
ATOM 2926 O O . GLN E 1 115 ? 19.382 32.389 140.148 1.00 55.36 108 GLN C O 1
ATOM 2932 N N . VAL E 1 116 ? 21.068 31.525 138.940 1.00 53.16 109 VAL C N 1
ATOM 2933 C CA . VAL E 1 116 ? 21.603 30.704 140.026 1.00 56.21 109 VAL C CA 1
ATOM 2934 C C . VAL E 1 116 ? 23.124 30.830 140.112 1.00 62.00 109 VAL C C 1
ATOM 2935 O O . VAL E 1 116 ? 23.829 30.568 139.124 1.00 64.10 109 VAL C O 1
ATOM 2939 N N . THR E 1 117 ? 23.623 31.212 141.292 1.00 62.27 110 THR C N 1
ATOM 2940 C CA . THR E 1 117 ? 25.066 31.385 141.491 1.00 61.41 110 THR C CA 1
ATOM 2941 C C . THR E 1 117 ? 25.604 30.606 142.704 1.00 66.28 110 THR C C 1
ATOM 2942 O O . THR E 1 117 ? 25.051 30.669 143.814 1.00 72.63 110 THR C O 1
ATOM 2946 N N . VAL E 1 118 ? 26.710 29.897 142.474 1.00 64.55 111 VAL C N 1
ATOM 2947 C CA . VAL E 1 118 ? 27.384 29.095 143.497 1.00 62.98 111 VAL C CA 1
ATOM 2948 C C . VAL E 1 118 ? 28.857 29.462 143.723 1.00 65.58 111 VAL C C 1
ATOM 2949 O O . VAL E 1 118 ? 29.724 29.079 142.936 1.00 66.14 111 VAL C O 1
ATOM 2953 N N . SER E 1 119 ? 29.135 30.215 144.784 1.00 70.87 112 SER C N 1
ATOM 2954 C CA . SER E 1 119 ? 30.489 30.708 145.043 1.00 66.84 112 SER C CA 1
ATOM 2955 C C . SER E 1 119 ? 31.092 30.062 146.285 1.00 61.33 112 SER C C 1
ATOM 2956 O O . SER E 1 119 ? 32.171 30.445 146.740 1.00 62.45 112 SER C O 1
ATOM 2959 N N . ALA F 2 1 ? -4.973 12.208 124.841 1.00 41.57 582 ALA F N 1
ATOM 2960 C CA . ALA F 2 1 ? -4.375 10.893 124.637 1.00 67.42 582 ALA F CA 1
ATOM 2961 C C . ALA F 2 1 ? -3.245 10.956 123.613 1.00 68.55 582 ALA F C 1
ATOM 2962 O O . ALA F 2 1 ? -2.114 10.560 123.892 1.00 58.70 582 ALA F O 1
ATOM 2964 N N . VAL F 2 2 ? -3.563 11.461 122.426 1.00 72.14 583 VAL F N 1
ATOM 2965 C CA . VAL F 2 2 ? -2.572 11.684 121.380 1.00 58.25 583 VAL F CA 1
ATOM 2966 C C . VAL F 2 2 ? -1.733 12.906 121.738 1.00 63.42 583 VAL F C 1
ATOM 2967 O O . VAL F 2 2 ? -0.520 12.956 121.504 1.00 66.65 583 VAL F O 1
ATOM 2971 N N . GLU F 2 3 ? -2.408 13.880 122.337 1.00 59.40 584 GLU F N 1
ATOM 2972 C CA . GLU F 2 3 ? -1.797 15.120 122.789 1.00 51.24 584 GLU F CA 1
ATOM 2973 C C . GLU F 2 3 ? -0.757 14.829 123.869 1.00 47.51 584 GLU F C 1
ATOM 2974 O O . GLU F 2 3 ? 0.310 15.456 123.916 1.00 43.95 584 GLU F O 1
ATOM 2980 N N . ARG F 2 4 ? -1.075 13.856 124.719 1.00 36.56 585 ARG F N 1
ATOM 2981 C CA . ARG F 2 4 ? -0.173 13.409 125.773 1.00 35.91 585 ARG F CA 1
ATOM 2982 C C . ARG F 2 4 ? 1.113 12.890 125.138 1.00 50.15 585 ARG F C 1
ATOM 2983 O O . ARG F 2 4 ? 2.227 13.277 125.528 1.00 63.24 585 ARG F O 1
ATOM 2991 N N . TYR F 2 5 ? 0.940 12.013 124.151 1.00 42.41 586 TYR F N 1
ATOM 2992 C CA . TYR F 2 5 ? 2.054 11.447 123.402 1.00 33.93 586 TYR F CA 1
ATOM 2993 C C . TYR F 2 5 ? 2.921 12.547 122.813 1.00 42.22 586 TYR F C 1
ATOM 2994 O O . TYR F 2 5 ? 4.147 12.495 122.907 1.00 44.10 586 TYR F O 1
ATOM 3003 N N . LEU F 2 6 ? 2.278 13.534 122.194 1.00 37.79 587 LEU F N 1
ATOM 3004 C CA . LEU F 2 6 ? 3.010 14.643 121.592 1.00 35.89 587 LEU F CA 1
ATOM 3005 C C . LEU F 2 6 ? 3.854 15.393 122.623 1.00 40.22 587 LEU F C 1
ATOM 3006 O O . LEU F 2 6 ? 5.048 15.608 122.403 1.00 33.30 587 LEU F O 1
ATOM 3011 N N . LYS F 2 7 ? 3.233 15.801 123.730 1.00 41.49 588 LYS F N 1
ATOM 3012 C CA . LYS F 2 7 ? 3.959 16.481 124.809 1.00 33.79 588 LYS F CA 1
ATOM 3013 C C . LYS F 2 7 ? 5.191 15.688 125.261 1.00 32.93 588 LYS F C 1
ATOM 3014 O O . LYS F 2 7 ? 6.329 16.209 125.276 1.00 46.44 588 LYS F O 1
ATOM 3020 N N . ASP F 2 8 ? 4.966 14.418 125.595 1.00 33.85 589 ASP F N 1
ATOM 3021 C CA . ASP F 2 8 ? 6.058 13.571 126.062 1.00 48.66 589 ASP F CA 1
ATOM 3022 C C . ASP F 2 8 ? 7.149 13.461 125.000 1.00 57.67 589 ASP F C 1
ATOM 3023 O O . ASP F 2 8 ? 8.326 13.414 125.339 1.00 59.83 589 ASP F O 1
ATOM 3028 N N . GLN F 2 9 ? 6.771 13.405 123.727 1.00 58.80 590 GLN F N 1
ATOM 3029 C CA . GLN F 2 9 ? 7.769 13.239 122.676 1.00 55.77 590 GLN F CA 1
ATOM 3030 C C . GLN F 2 9 ? 8.575 14.517 122.506 1.00 53.51 590 GLN F C 1
ATOM 3031 O O . GLN F 2 9 ? 9.757 14.467 122.163 1.00 49.10 590 GLN F O 1
ATOM 3037 N N . GLN F 2 10 ? 7.937 15.663 122.732 1.00 59.13 591 GLN F N 1
ATOM 3038 C CA . GLN F 2 10 ? 8.670 16.921 122.728 1.00 52.99 591 GLN F CA 1
ATOM 3039 C C . GLN F 2 10 ? 9.720 16.905 123.832 1.00 50.82 591 GLN F C 1
ATOM 3040 O O . GLN F 2 10 ? 10.848 17.354 123.629 1.00 49.92 591 GLN F O 1
ATOM 3046 N N . LEU F 2 11 ? 9.351 16.388 125.002 1.00 49.24 592 LEU F N 1
ATOM 3047 C CA . LEU F 2 11 ? 10.295 16.388 126.127 1.00 40.53 592 LEU F CA 1
ATOM 3048 C C . LEU F 2 11 ? 11.415 15.343 125.993 1.00 47.26 592 LEU F C 1
ATOM 3049 O O . LEU F 2 11 ? 12.556 15.595 126.380 1.00 61.33 592 LEU F O 1
ATOM 3054 N N . LEU F 2 12 ? 11.085 14.176 125.447 1.00 33.31 593 LEU F N 1
ATOM 3055 C CA . LEU F 2 12 ? 12.037 13.073 125.307 1.00 44.18 593 LEU F CA 1
ATOM 3056 C C . LEU F 2 12 ? 13.036 13.289 124.173 1.00 54.19 593 LEU F C 1
ATOM 3057 O O . LEU F 2 12 ? 14.128 12.720 124.183 1.00 45.08 593 LEU F O 1
ATOM 3062 N N . GLY F 2 13 ? 12.660 14.110 123.200 1.00 59.83 594 GLY F N 1
ATOM 3063 C CA . GLY F 2 13 ? 13.525 14.395 122.070 1.00 60.84 594 GLY F CA 1
ATOM 3064 C C . GLY F 2 13 ? 14.747 15.211 122.447 1.00 59.34 594 GLY F C 1
ATOM 3065 O O . GLY F 2 13 ? 15.814 15.043 121.856 1.00 66.43 594 GLY F O 1
ATOM 3066 N N . ILE F 2 14 ? 14.576 16.105 123.417 1.00 61.33 595 ILE F N 1
ATOM 3067 C CA . ILE F 2 14 ? 15.645 16.974 123.911 1.00 61.33 595 ILE F CA 1
ATOM 3068 C C . ILE F 2 14 ? 16.952 16.225 124.194 1.00 58.87 595 ILE F C 1
ATOM 3069 O O . ILE F 2 14 ? 18.041 16.723 123.903 1.00 61.73 595 ILE F O 1
ATOM 3074 N N . TRP F 2 15 ? 16.835 15.013 124.728 1.00 55.54 596 TRP F N 1
ATOM 3075 C CA . TRP F 2 15 ? 18.005 14.213 125.077 1.00 68.34 596 TRP F CA 1
ATOM 3076 C C . TRP F 2 15 ? 18.609 13.556 123.840 1.00 77.05 596 TRP F C 1
ATOM 3077 O O . TRP F 2 15 ? 19.678 13.952 123.373 1.00 78.32 596 TRP F O 1
#

Sequence (402 aa):
DVQLQESGGGLVQPGGSLRLSCAASGNIVSIDAAGWFRQAPGKQREPVATILTGGATNYADSVKGRFTISRDNAKNTVYLQMNSLKPEDTAVYYCYAPMIYYGGRYSDYWGQGTQVTVSAVERYLKDQQLLGIWDVQLQESGGGLVQPGGSLRLSCAASGNIVSIDAAGWFRQAPGKQREPVATILTGGATNYADSVKGRFTISRDNAKNTVYLQMNSLKPEDTAVYYCYAPMIYYGGRYSDYWGQGTQVTVSAVERYLKDQQLLGIWDVQLQESGGGLVQPGGSLRLSCAASGNIVSIDAAGWFRQAPGKQREPVATILTGGATNYADSVKGRFTISRDNAKNTVYLQMNSLKPEDTAVYYCYAPMIYYGGRYSDYWGQGTQVTVSAVERYLKDQQLLGIW

InterPro domains:
  IPR000328 Retroviral envelope protein GP41-like [PF00517] (530-719)
  IPR000328 Retroviral envelope protein GP41-like [cd09909] (539-665)
  IPR000777 Human immunodeficiency virus 1, envelope glycoprotein Gp120 [PF00516] (34-511)
  IPR036377 Gp120 core superfamily [G3DSA:2.170.40.20] (44-164)
  IPR036377 Gp120 core superfamily [G3DSA:2.170.40.20] (165-512)
  IPR036377 Gp120 core superfamily [SSF56502] (83-492)
  IPR037527 Envelope glycoprotein Gp160 [MF_04083] (5-856)

B-factor: mean 55.41, std 19.21, range [17.72, 161.72]

Secondary structure (DSSP, 8-state):
---EEEES-EEE-TT-EEEEEEEETTS-S----EEEEEE-SSS--EEEEEE-SS--EEE-TTTTTTEEEEEEGGGTEEEEEEES--GGG-EEEEEEEEEEEETTEEEEEE---EEEEE-/---EEEE--EEE-TT-EEEEEEEETTS-S--SSEEEEEE-SSS--EEEEEE-SS--EEE-TTTTTTEEEEE-TT-SEEEEEEES--GGG-EEEEEEEEEEEETTEEEEEE---EEEEE-/---EEEE--EEE-TT-EEEEEEEEGGG-S--SSEEEEEE-SSS--EEEEEE-SS--EEE-TTTTTTEEEEE-TTSSEEEEEEES--GGG-EEEEEEEEEEEETTEEEEEE---EEEEE-/-HHHHHHHHHHHHT-/-HHHHHHHHHHHHT-/-HHHHHHHHHHHHT-

Solvent-accessible surface area: 18793 Å² total; per-residue (Å²): 140,6,89,4,97,23,54,13,6,24,40,15,58,38,2,2,10,25,89,0,26,1,28,6,53,68,76,87,16,55,3,47,2,0,1,2,14,14,63,15,127,78,146,161,127,61,35,1,1,4,10,18,25,76,34,56,56,62,42,16,133,67,1,122,87,33,8,71,5,48,64,45,96,90,119,19,18,0,28,0,26,0,26,35,4,87,89,126,1,29,4,41,0,55,2,12,0,0,27,5,123,77,73,61,158,104,24,67,29,96,6,156,24,21,96,0,44,6,86,82,105,73,137,136,76,24,22,85,81,0,73,61,57,116,89,13,31,7,27,7,28,5,8,5,79,10,63,67,39,0,1,12,82,0,26,0,24,4,25,44,59,86,27,52,0,46,1,1,0,1,17,14,52,15,127,72,139,148,138,71,35,1,1,1,10,17,28,77,30,59,52,60,36,19,133,68,0,136,86,34,7,74,5,49,48,47,136,71,51,39,29,0,71,0,26,0,54,61,3,77,79,128,1,34,2,36,0,54,1,16,0,1,31,6,119,82,72,63,148,106,28,64,31,117,7,95,13,9,48,0,38,5,92,80,106,73,138,131,84,19,23,84,83,0,71,60,50,113,123,7,93,10,100,21,58,39,29,32,131,12,60,64,20,6,16,24,84,0,28,0,20,2,36,70,82,87,24,43,2,45,2,0,0,1,17,11,52,12,139,77,144,160,111,70,33,1,1,1,3,19,31,35,1,40,2,54,18,17,127,55,1,112,25,22,6,20,0,37,70,44,109,74,114,26,32,1,54,0,10,0,15,13,3,86,85,88,0,43,4,40,0,40,0,16,0,1,28,10,121,79,70,62,126,110,27,61,30,108,4,159,25,18,92,0,41,5,102,83,106,74,138,137,78,26,24,86,85,0,75,60,51,114

GO terms:
  GO:0019064 fusion of virus membrane with host plasma membrane (P, IDA)
  GO:0075512 clathrin-dependent endocytosis of virus by host cell (P, IDA)
  GO:0042802 identical protein binding (F, IPI)
  GO:0005515 protein binding (F, IPI)
  GO:0042783 symbiont-mediated evasion of host immune response (P, EXP)
  GO:0046718 symbiont entry into host cell (P, EXP)
  GO:1903905 positive regulation of establishment of T cell polarity (P, IDA)
  GO:1903908 positive regulation of plasma membrane raft polarization (P, IDA)
  GO:1903911 positive regulation of receptor clustering (P, IDA)
  GO:0007015 actin filament organization (P, IDA)
  GO:0019082 viral protein processing (P, IDA)
  GO:0046718 symbiont entry into host cell (P, IDA)
  GO:0048018 receptor ligand activity (F, IDA)
  GO:0020002 host cell plasma membrane (C, IDA)
  GO:0019062 virion attachment to host cell (P, IDA)

Foldseek 3Di:
DWAKAKDFADEAEQQGKTKIKIDTVPLPWAFQWWFKWWDDDPDDIDTAKIAHNVGDIDGDPVCPPFWDWDADRVSRMIMIIGGRDDQVPFTWMKMKGAQIDDDHGTDIHIHPTDGHGYD/DVVVVVVVCVVVVVD/DWAKAKDFADEAAQQGWTKIKIFTVVLPFFFQWWFKWWDDDPDDIDTAKIAHNVGDIDGDPVCVVFWDWDADPRRGMIMIIGGRDDQVRFTWMKMKGAFTDDDHGTGIDIHPTDGHGYD/DVVVVVVVVVVVVVD/DWAKDKDWADEDAAQGWIKIKIFTVVNPFFFQWKFKWWADPPDDIDTAKIAHNVGDIDGDPVCPPAWDWDDDPVGTMIMIIGGRDDQVPWTWMKMWGAQTDDDHGTGIDIHPTDGHGYD/DVVVVVVVCVVVVVD

Radius of gyration: 24.11 Å; Cα contacts (8 Å, |Δi|>4): 983; chains: 6; bounding box: 52×63×63 Å

Nearest PDB structures (foldseek):
  5hm1-assembly3_C  TM=1.004E+00  e=9.018E-22  Lama glama
  6hd8-assembly1_A  TM=8.888E-01  e=5.951E-16  Lama glama
  6rtw-assembly1_B  TM=8.707E-01  e=5.092E-16  Lama glama
  8ee2-assembly3_L  TM=8.645E-01  e=1.000E-15  Vicugna pacos
  7e5o-assembly1_H  TM=8.329E-01  e=1.035E-11  Homo sapiens

Organism: Human immunodeficiency virus type 1 group M subtype B (isolate HXB2) (NCBI:txid11706)